Protein AF-A0A8J2SRC2-F1 (afdb_monomer_lite)

Organism: NCBI:txid35677

Structure (mmCIF, N/CA/C/O backbone):
data_AF-A0A8J2SRC2-F1
#
_entry.id   AF-A0A8J2SRC2-F1
#
loop_
_atom_site.group_PDB
_atom_site.id
_atom_site.type_symbol
_atom_site.label_atom_id
_atom_site.label_alt_id
_atom_site.label_comp_id
_atom_site.label_asym_id
_atom_site.label_entity_id
_atom_site.label_seq_id
_atom_site.pdbx_PDB_ins_code
_atom_site.Cartn_x
_atom_site.Cartn_y
_atom_site.Cartn_z
_atom_site.occupancy
_atom_site.B_iso_or_equiv
_atom_site.auth_seq_id
_atom_site.auth_comp_id
_atom_site.auth_asym_id
_atom_site.auth_atom_id
_atom_site.pdbx_PDB_model_num
ATOM 1 N N . MET A 1 1 ? 8.238 21.143 12.484 1.00 61.41 1 MET A N 1
ATOM 2 C CA . MET A 1 1 ? 7.892 20.923 13.910 1.00 61.41 1 MET A CA 1
ATOM 3 C C . MET A 1 1 ? 6.553 20.195 14.080 1.00 61.41 1 MET A C 1
ATOM 5 O O . MET A 1 1 ? 6.546 19.134 14.688 1.00 61.41 1 MET A O 1
ATOM 9 N N . LEU A 1 2 ? 5.445 20.687 13.508 1.00 68.00 2 LEU A N 1
ATOM 10 C CA . LEU A 1 2 ? 4.106 20.088 13.684 1.00 68.00 2 LEU A CA 1
ATOM 11 C C . LEU A 1 2 ? 3.966 18.651 13.143 1.00 68.00 2 LEU A C 1
ATOM 13 O O . LEU A 1 2 ? 3.422 17.799 13.834 1.00 68.00 2 LEU A O 1
ATOM 17 N N . ALA A 1 3 ? 4.541 18.327 11.978 1.00 64.62 3 ALA A N 1
ATOM 18 C CA . ALA A 1 3 ? 4.541 16.950 11.452 1.00 64.62 3 ALA A CA 1
ATOM 19 C C . ALA A 1 3 ? 5.286 15.949 12.366 1.00 64.62 3 ALA A C 1
ATOM 21 O O . ALA A 1 3 ? 4.878 14.801 12.524 1.00 64.62 3 ALA A O 1
ATOM 22 N N . PHE A 1 4 ? 6.354 16.398 13.035 1.00 66.62 4 PHE A N 1
ATOM 23 C CA . PHE A 1 4 ? 7.069 15.590 14.027 1.00 66.62 4 PHE A CA 1
ATOM 24 C C . PHE A 1 4 ? 6.214 15.353 15.281 1.00 66.62 4 PHE A C 1
ATOM 26 O O . PHE A 1 4 ? 6.183 14.243 15.808 1.00 66.62 4 PHE A O 1
ATOM 33 N N . GLN A 1 5 ? 5.477 16.372 15.732 1.00 69.88 5 GLN A N 1
ATOM 34 C CA . GLN A 1 5 ? 4.529 16.248 16.842 1.00 69.88 5 GLN A CA 1
ATOM 35 C C . GLN A 1 5 ? 3.348 15.330 16.491 1.00 69.88 5 GLN A C 1
ATOM 37 O O . GLN A 1 5 ? 2.938 14.540 17.339 1.00 69.88 5 GLN A O 1
ATOM 42 N N . ALA A 1 6 ? 2.867 15.363 15.243 1.00 64.88 6 ALA A N 1
ATOM 43 C CA . ALA A 1 6 ? 1.833 14.461 14.735 1.00 64.88 6 ALA A CA 1
ATOM 44 C C . ALA A 1 6 ? 2.285 12.991 14.802 1.00 64.88 6 ALA A C 1
ATOM 46 O O . ALA A 1 6 ? 1.617 12.153 15.408 1.00 64.88 6 ALA A O 1
ATOM 47 N N . ASN A 1 7 ? 3.483 12.698 14.285 1.00 69.44 7 ASN A N 1
ATOM 48 C CA . ASN A 1 7 ? 4.070 11.356 14.332 1.00 69.44 7 ASN A CA 1
ATOM 49 C C . ASN A 1 7 ? 4.351 10.887 15.768 1.00 69.44 7 ASN A C 1
ATOM 51 O O . ASN A 1 7 ? 4.154 9.717 16.095 1.00 69.44 7 ASN A O 1
ATOM 55 N N . ASN A 1 8 ? 4.780 11.794 16.650 1.00 72.12 8 ASN A N 1
ATOM 56 C CA . ASN A 1 8 ? 4.973 11.494 18.068 1.00 72.12 8 ASN A CA 1
ATOM 57 C C . ASN A 1 8 ? 3.640 11.141 18.747 1.00 72.12 8 ASN A C 1
ATOM 59 O O . ASN A 1 8 ? 3.560 10.141 19.455 1.00 72.12 8 ASN A O 1
ATOM 63 N N . ALA A 1 9 ? 2.572 11.894 18.474 1.00 66.62 9 ALA A N 1
ATOM 64 C CA . ALA A 1 9 ? 1.252 11.606 19.020 1.00 66.62 9 ALA A CA 1
ATOM 65 C C . ALA A 1 9 ? 0.699 10.250 18.540 1.00 66.62 9 ALA A C 1
ATOM 67 O O . ALA A 1 9 ? 0.174 9.487 19.352 1.00 66.62 9 ALA A O 1
ATOM 68 N N . LEU A 1 10 ? 0.900 9.901 17.264 1.00 69.19 10 LEU A N 1
ATOM 69 C CA . LEU A 1 10 ? 0.522 8.593 16.719 1.00 69.19 10 LEU A CA 1
ATOM 70 C C . LEU A 1 10 ? 1.323 7.449 17.364 1.00 69.19 10 LEU A C 1
ATOM 72 O O . LEU A 1 10 ? 0.765 6.418 17.738 1.00 69.19 10 LEU A O 1
ATOM 76 N N . ARG A 1 11 ? 2.628 7.647 17.573 1.00 63.09 11 ARG A N 1
ATOM 77 C CA . ARG A 1 11 ? 3.488 6.681 18.270 1.00 63.09 11 ARG A CA 1
ATOM 78 C C . ARG A 1 11 ? 3.095 6.517 19.741 1.00 63.09 11 ARG A C 1
ATOM 80 O O . ARG A 1 11 ? 3.121 5.407 20.263 1.00 63.09 11 ARG A O 1
ATOM 87 N N . LEU A 1 12 ? 2.704 7.601 20.412 1.00 65.69 12 LEU A N 1
ATOM 88 C CA . LEU A 1 12 ? 2.208 7.558 21.790 1.00 65.69 12 LEU A CA 1
ATOM 89 C C . LEU A 1 12 ? 0.898 6.773 21.906 1.00 65.69 12 LEU A C 1
ATOM 91 O O . LEU A 1 12 ? 0.729 6.057 22.889 1.00 65.69 12 LEU A O 1
ATOM 95 N N . LYS A 1 13 ? 0.023 6.858 20.897 1.00 65.94 13 LYS A N 1
ATOM 96 C CA . LYS A 1 13 ? -1.196 6.047 20.800 1.00 65.94 13 LYS A CA 1
ATOM 97 C C . LYS A 1 13 ? -0.886 4.545 20.700 1.00 65.94 13 LYS A C 1
ATOM 99 O O . LYS A 1 13 ? -1.516 3.748 21.382 1.00 65.94 13 LYS A O 1
ATOM 104 N N . GLN A 1 14 ? 0.102 4.160 19.889 1.00 63.97 14 GLN A N 1
ATOM 105 C CA . GLN A 1 14 ? 0.463 2.749 19.669 1.00 63.97 14 GLN A CA 1
ATOM 106 C C . GLN A 1 14 ? 1.140 2.077 20.873 1.00 63.97 14 GLN A C 1
ATOM 108 O O . GLN A 1 14 ? 1.114 0.856 20.981 1.00 63.97 14 GLN A O 1
ATOM 113 N N . LEU A 1 15 ? 1.769 2.849 21.765 1.00 56.66 15 LEU A N 1
ATOM 114 C CA . LEU A 1 15 ? 2.617 2.299 22.826 1.00 56.66 15 LEU A CA 1
ATOM 115 C C . LEU A 1 15 ? 1.894 2.022 24.160 1.00 56.66 15 LEU A C 1
ATOM 117 O O . LEU A 1 15 ? 2.493 1.332 24.982 1.00 56.66 15 LEU A O 1
ATOM 121 N N . ASN A 1 16 ? 0.679 2.549 24.421 1.00 57.38 16 ASN A N 1
ATOM 122 C CA . ASN A 1 16 ? -0.149 2.168 25.592 1.00 57.38 16 ASN A CA 1
ATOM 123 C C . ASN A 1 16 ? -1.510 2.924 25.697 1.00 57.38 16 ASN A C 1
ATOM 125 O O . ASN A 1 16 ? -1.493 4.160 25.641 1.00 57.38 16 ASN A O 1
ATOM 129 N N . PRO A 1 17 ? -2.649 2.263 26.020 1.00 58.75 17 PRO A N 1
ATOM 130 C CA . PRO A 1 17 ? -3.927 2.917 26.367 1.00 58.75 17 PRO A CA 1
ATOM 131 C C . PRO A 1 17 ? -3.871 3.988 27.486 1.00 58.75 17 PRO A C 1
ATOM 133 O O . PRO A 1 17 ? -4.495 5.039 27.327 1.00 58.75 17 PRO A O 1
ATOM 136 N N . PRO A 1 18 ? -3.094 3.848 28.585 1.00 60.25 18 PRO A N 1
ATOM 137 C CA . PRO A 1 18 ? -3.047 4.870 29.643 1.00 60.25 18 PRO A CA 1
ATOM 138 C C . PRO A 1 18 ? -2.386 6.201 29.232 1.00 60.25 18 PRO A C 1
ATOM 140 O O . PRO A 1 18 ? -2.373 7.149 30.014 1.00 60.25 18 PRO A O 1
ATOM 143 N N . ARG A 1 19 ? -1.837 6.325 28.012 1.00 63.69 19 ARG A N 1
ATOM 144 C CA . ARG A 1 19 ? -1.227 7.574 27.504 1.00 63.69 19 ARG A CA 1
ATOM 145 C C . ARG A 1 19 ? -2.101 8.340 26.503 1.00 63.69 19 ARG A C 1
ATOM 147 O O . ARG A 1 19 ? -1.651 9.370 25.989 1.00 63.69 19 ARG A O 1
ATOM 154 N N . LEU A 1 20 ? -3.348 7.912 26.284 1.00 69.44 20 LEU A N 1
ATOM 155 C CA . LEU A 1 20 ? -4.294 8.550 25.356 1.00 69.44 20 LEU A CA 1
ATOM 156 C C . LEU A 1 20 ? -4.486 10.051 25.631 1.00 69.44 20 LEU A C 1
ATOM 158 O O . LEU A 1 20 ? -4.493 10.848 24.697 1.00 69.44 20 LEU A O 1
ATOM 162 N N . GLY A 1 21 ? -4.518 10.476 26.899 1.00 76.44 21 GLY A N 1
ATOM 163 C CA . GLY A 1 21 ? -4.664 11.895 27.253 1.00 76.44 21 GLY A CA 1
ATOM 164 C C . GLY A 1 21 ? -3.499 12.786 26.793 1.00 76.44 21 GLY A C 1
ATOM 165 O O . GLY A 1 21 ? -3.705 13.940 26.416 1.00 76.44 21 GLY A O 1
ATOM 166 N N . ARG A 1 22 ? -2.262 12.265 26.772 1.00 76.12 22 ARG A N 1
ATOM 167 C CA . ARG A 1 22 ? -1.091 13.007 26.269 1.00 76.12 22 ARG A CA 1
ATOM 168 C C . ARG A 1 22 ? -1.086 13.064 24.741 1.00 76.12 22 ARG A C 1
ATOM 170 O O . ARG A 1 22 ? -0.764 14.112 24.186 1.00 76.12 22 ARG A O 1
ATOM 177 N N . ALA A 1 23 ? -1.463 11.967 24.081 1.00 79.38 23 ALA A N 1
ATOM 178 C CA . ALA A 1 23 ? -1.624 11.928 22.629 1.00 79.38 23 ALA A CA 1
ATOM 179 C C . ALA A 1 23 ? -2.714 12.908 22.167 1.00 79.38 23 ALA A C 1
ATOM 181 O O . ALA A 1 23 ? -2.480 13.675 21.240 1.00 79.38 23 ALA A O 1
ATOM 182 N N . LEU A 1 24 ? -3.840 12.971 22.884 1.00 82.94 24 LEU A N 1
ATOM 183 C CA . LEU A 1 24 ? -4.945 13.881 22.594 1.00 82.94 24 LEU A CA 1
ATOM 184 C C . LEU A 1 24 ? -4.529 15.355 22.660 1.00 82.94 24 LEU A C 1
ATOM 186 O O . LEU A 1 24 ? -4.831 16.121 21.747 1.00 82.94 24 LEU A O 1
ATOM 190 N N . ARG A 1 25 ? -3.809 15.760 23.717 1.00 83.69 25 ARG A N 1
ATOM 191 C CA . ARG A 1 25 ? -3.311 17.143 23.847 1.00 83.69 25 ARG A CA 1
ATOM 192 C C . ARG A 1 25 ? -2.386 17.524 22.693 1.00 83.69 25 ARG A C 1
ATOM 194 O O . ARG A 1 25 ? -2.507 18.617 22.149 1.00 83.69 25 ARG A O 1
ATOM 201 N N . LEU A 1 26 ? -1.499 16.611 22.297 1.00 84.31 26 LEU A N 1
ATOM 202 C CA . LEU A 1 26 ? -0.612 16.825 21.155 1.00 84.31 26 LEU A CA 1
ATOM 203 C C . LEU A 1 26 ? -1.393 16.889 19.836 1.00 84.31 26 LEU A C 1
ATOM 205 O O . LEU A 1 26 ? -1.162 17.803 19.055 1.00 84.31 26 LEU A O 1
ATOM 209 N N . GLN A 1 27 ? -2.345 15.982 19.602 1.00 84.69 27 GLN A N 1
ATOM 210 C CA . GLN A 1 27 ? -3.177 15.978 18.393 1.00 84.69 27 GLN A CA 1
ATOM 211 C C . GLN A 1 27 ? -4.039 17.237 18.264 1.00 84.69 27 GLN A C 1
ATOM 213 O O . GLN A 1 27 ? -4.147 17.768 17.162 1.00 84.69 27 GLN A O 1
ATOM 218 N N . ARG A 1 28 ? -4.594 17.763 19.366 1.00 89.06 28 ARG A N 1
ATOM 219 C CA . ARG A 1 28 ? -5.307 19.053 19.362 1.00 89.06 28 ARG A CA 1
ATOM 220 C C . ARG A 1 28 ? -4.393 20.202 18.947 1.00 89.06 28 ARG A C 1
ATOM 222 O O . ARG A 1 28 ? -4.735 20.934 18.026 1.00 89.06 28 ARG A O 1
ATOM 229 N N . GLY A 1 29 ? -3.205 20.300 19.548 1.00 85.62 29 GLY A N 1
ATOM 230 C CA . GLY A 1 29 ? -2.226 21.329 19.182 1.00 85.62 29 GLY A CA 1
ATOM 231 C C . GLY A 1 29 ? -1.744 21.212 17.732 1.00 85.62 29 GLY A C 1
ATOM 232 O O . GLY A 1 29 ? -1.587 22.220 17.048 1.00 85.62 29 GLY A O 1
ATOM 233 N N . VAL A 1 30 ? -1.566 19.986 17.232 1.00 85.38 30 VAL A N 1
ATOM 234 C CA . VAL A 1 30 ? -1.215 19.724 15.829 1.00 85.38 30 VAL A CA 1
ATOM 235 C C . VAL A 1 30 ? -2.343 20.144 14.888 1.00 85.38 30 VAL A C 1
ATOM 237 O O . VAL A 1 30 ? -2.078 20.832 13.906 1.00 85.38 30 VAL A O 1
ATOM 240 N N . TYR A 1 31 ? -3.589 19.772 15.189 1.00 86.88 31 TYR A N 1
ATOM 241 C CA . TYR A 1 31 ? -4.749 20.139 14.378 1.00 86.88 31 TYR A CA 1
ATOM 242 C C . TYR A 1 31 ? -4.951 21.658 14.336 1.00 86.88 31 TYR A C 1
ATOM 244 O O . TYR A 1 31 ? -5.070 22.225 13.255 1.00 86.88 31 TYR A O 1
ATOM 252 N N . GLU A 1 32 ? -4.912 22.338 15.483 1.00 88.12 32 GLU A N 1
ATOM 253 C CA . GLU A 1 32 ? -5.032 23.800 15.555 1.00 88.12 32 GLU A CA 1
ATOM 254 C C . GLU A 1 32 ? -3.865 24.513 14.859 1.00 88.12 32 GLU A C 1
ATOM 256 O O . GLU A 1 32 ? -4.064 25.524 14.184 1.00 88.12 32 GLU A O 1
ATOM 261 N N . GLY A 1 33 ? -2.647 23.976 14.984 1.00 83.62 33 GLY A N 1
ATOM 262 C CA . GLY A 1 33 ? -1.471 24.477 14.280 1.00 83.62 33 GLY A CA 1
ATOM 263 C C . GLY A 1 33 ? -1.612 24.359 12.762 1.00 83.62 33 GLY A C 1
ATOM 264 O O . GLY A 1 33 ? -1.367 25.327 12.045 1.00 83.62 33 GLY A O 1
ATOM 265 N N . PHE A 1 34 ? -2.058 23.205 12.260 1.00 81.12 34 PHE A N 1
ATOM 266 C CA . PHE A 1 34 ? -2.295 23.008 10.829 1.00 81.12 34 PHE A CA 1
ATOM 267 C C . PHE A 1 34 ? -3.467 23.826 10.301 1.00 81.12 34 PHE A C 1
ATOM 269 O O . PHE A 1 34 ? -3.368 24.387 9.212 1.00 81.12 34 PHE A O 1
ATOM 276 N N . LEU A 1 35 ? -4.525 23.983 11.093 1.00 85.69 35 LEU A N 1
ATOM 277 C CA . LEU A 1 35 ? -5.656 24.831 10.750 1.00 85.69 35 LEU A CA 1
ATOM 278 C C . LEU A 1 35 ? -5.231 26.293 10.542 1.00 85.69 35 LEU A C 1
ATOM 280 O O . LEU A 1 35 ? -5.683 26.925 9.591 1.00 85.69 35 LEU A O 1
ATOM 284 N N . LYS A 1 36 ? -4.337 26.819 11.392 1.00 86.50 36 LYS A N 1
ATOM 285 C CA . LYS A 1 36 ? -3.807 28.189 11.274 1.00 86.50 36 LYS A CA 1
ATOM 286 C C . LYS A 1 36 ? -2.834 28.365 10.108 1.00 86.50 36 LYS A C 1
ATOM 288 O O . LYS A 1 36 ? -2.810 29.432 9.508 1.00 86.50 36 LYS A O 1
ATOM 293 N N . LEU A 1 37 ? -2.013 27.355 9.819 1.00 80.50 37 LEU A N 1
ATOM 294 C CA . LEU A 1 37 ? -0.960 27.455 8.802 1.00 80.50 37 LEU A CA 1
ATOM 295 C C . LEU A 1 37 ? -1.450 27.166 7.385 1.00 80.50 37 LEU A C 1
ATOM 297 O O . LEU A 1 37 ? -1.028 27.839 6.451 1.00 80.50 37 LEU A O 1
ATOM 301 N N . TYR A 1 38 ? -2.289 26.145 7.223 1.00 75.19 38 TYR A N 1
ATOM 302 C CA . TYR A 1 38 ? -2.683 25.633 5.912 1.00 75.19 38 TYR A CA 1
ATOM 303 C C . TYR A 1 38 ? -4.171 25.818 5.601 1.00 75.19 38 TYR A C 1
ATOM 305 O O . TYR A 1 38 ? -4.591 25.591 4.469 1.00 75.19 38 TYR A O 1
ATOM 313 N N . GLY A 1 39 ? -4.979 26.214 6.587 1.00 78.00 39 GLY A N 1
ATOM 314 C CA . GLY A 1 39 ? -6.426 26.329 6.437 1.00 78.00 39 GLY A CA 1
ATOM 315 C C . GLY A 1 39 ? -7.163 24.988 6.526 1.00 78.00 39 GLY A C 1
ATOM 316 O O . GLY A 1 39 ? -6.577 23.928 6.773 1.00 78.00 39 GLY A O 1
ATOM 317 N N . GLN A 1 40 ? -8.488 25.052 6.355 1.00 80.81 40 GLN A N 1
ATOM 318 C CA . GLN A 1 40 ? -9.402 23.909 6.515 1.00 80.81 40 GLN A CA 1
ATOM 319 C C . GLN A 1 40 ? -9.324 22.898 5.365 1.00 80.81 40 GLN A C 1
ATOM 321 O O . GLN A 1 40 ? -9.660 21.734 5.558 1.00 80.81 40 GLN A O 1
ATOM 326 N N . GLU A 1 41 ? -8.864 23.323 4.191 1.00 78.00 41 GLU A N 1
ATOM 327 C CA . GLU A 1 41 ? -8.868 22.511 2.971 1.00 78.00 41 GLU A CA 1
ATOM 328 C C . GLU A 1 41 ? -7.615 21.640 2.817 1.00 78.00 41 GLU A C 1
ATOM 330 O O . GLU A 1 41 ? -7.571 20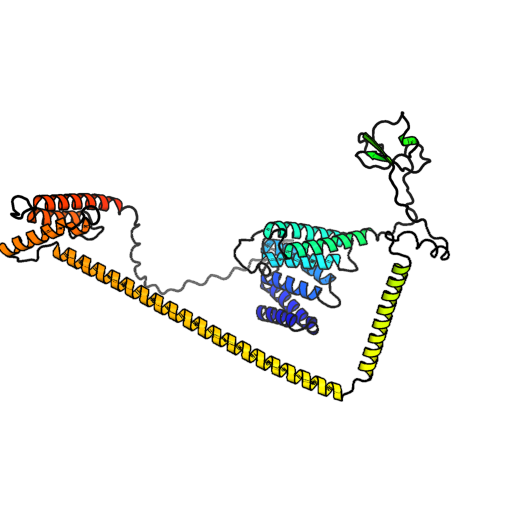.740 1.986 1.00 78.00 41 GLU A O 1
ATOM 335 N N . HIS A 1 42 ? -6.574 21.863 3.618 1.00 77.38 42 HIS A N 1
ATOM 336 C CA . HIS A 1 42 ? -5.304 21.183 3.400 1.00 77.38 42 HIS A CA 1
ATOM 337 C C . HIS A 1 42 ? -5.342 19.696 3.820 1.00 77.38 42 HIS A C 1
ATOM 339 O O . HIS A 1 42 ? -5.787 19.384 4.931 1.00 77.38 42 HIS A O 1
ATOM 345 N N . PRO A 1 43 ? -4.797 18.757 3.012 1.00 77.69 43 PRO A N 1
ATOM 346 C CA . PRO A 1 43 ? -4.826 17.319 3.307 1.00 77.69 43 PRO A CA 1
ATOM 347 C C . PRO A 1 43 ? -4.254 16.927 4.676 1.00 77.69 43 PRO A C 1
ATOM 349 O O . PRO A 1 43 ? -4.792 16.042 5.337 1.00 77.69 43 PRO A O 1
ATOM 352 N N . GLU A 1 44 ? -3.187 17.593 5.129 1.00 77.31 44 GLU A N 1
ATOM 353 C CA . GLU A 1 44 ? -2.604 17.340 6.459 1.00 77.31 44 GLU A CA 1
ATOM 354 C C . GLU A 1 44 ? -3.515 17.812 7.601 1.00 77.31 44 GLU A C 1
ATOM 356 O O . GLU A 1 44 ? -3.584 17.152 8.637 1.00 77.31 44 GLU A O 1
ATOM 361 N N . THR A 1 45 ? -4.267 18.903 7.409 1.00 81.69 45 THR A N 1
ATOM 362 C CA . THR A 1 45 ? -5.267 19.373 8.382 1.00 81.69 45 THR A CA 1
ATOM 363 C C . THR A 1 45 ? -6.398 18.355 8.509 1.00 81.69 45 THR A C 1
ATOM 365 O O . THR A 1 45 ? -6.814 18.018 9.617 1.00 81.69 45 THR A O 1
ATOM 368 N N . LEU A 1 46 ? -6.852 17.804 7.380 1.00 84.56 46 LEU A N 1
ATOM 369 C CA . LEU A 1 46 ? -7.905 16.786 7.336 1.00 84.56 46 LEU A CA 1
ATOM 370 C C . LEU A 1 46 ? -7.441 15.454 7.942 1.00 84.56 46 LEU A C 1
ATOM 372 O O . LEU A 1 46 ? -8.189 14.823 8.690 1.00 84.56 46 LEU A O 1
ATOM 376 N N . ARG A 1 47 ? -6.187 15.051 7.696 1.00 83.25 47 ARG A N 1
ATOM 377 C CA . ARG A 1 47 ? -5.590 13.869 8.335 1.00 83.25 47 ARG A CA 1
ATOM 378 C C . ARG A 1 47 ? -5.474 14.052 9.849 1.00 83.25 47 ARG A C 1
ATOM 380 O O . ARG A 1 47 ? -5.898 13.176 10.595 1.00 83.25 47 ARG A O 1
ATOM 387 N N . ALA A 1 48 ? -4.992 15.210 10.304 1.00 85.19 48 ALA A N 1
ATOM 388 C CA . ALA A 1 48 ? -4.919 15.527 11.728 1.00 85.19 48 ALA A CA 1
ATOM 389 C C . ALA A 1 48 ? -6.307 15.559 12.395 1.00 85.19 48 ALA A C 1
ATOM 391 O O . ALA A 1 48 ? -6.448 15.098 13.528 1.00 85.19 48 ALA A O 1
ATOM 392 N N . ALA A 1 49 ? -7.340 16.039 11.691 1.00 88.38 49 ALA A N 1
ATOM 393 C CA . ALA A 1 49 ? -8.725 15.997 12.162 1.00 88.38 49 ALA A CA 1
ATOM 394 C C . ALA A 1 49 ? -9.236 14.558 12.333 1.00 88.38 49 ALA A C 1
ATOM 396 O O . ALA A 1 49 ? -9.840 14.237 13.356 1.00 88.38 49 ALA A O 1
ATOM 397 N N . ASN A 1 50 ? -8.969 13.684 11.357 1.00 87.38 50 ASN A N 1
ATOM 398 C CA . ASN A 1 50 ? -9.310 12.265 11.439 1.00 87.38 50 ASN A CA 1
ATOM 399 C C . ASN A 1 50 ? -8.601 11.583 12.618 1.00 87.38 50 ASN A C 1
ATOM 401 O O . ASN A 1 50 ? -9.243 10.900 13.413 1.00 87.38 50 ASN A O 1
ATOM 405 N N . ASP A 1 51 ? -7.298 11.806 12.771 1.00 86.81 51 ASP A N 1
ATOM 406 C CA . ASP A 1 51 ? -6.510 11.200 13.847 1.00 86.81 51 ASP A CA 1
ATOM 407 C C . ASP A 1 51 ? -6.990 11.651 15.233 1.00 86.81 51 ASP A C 1
ATOM 409 O O . ASP A 1 51 ? -7.081 10.836 16.154 1.00 86.81 51 ASP A O 1
ATOM 413 N N . LEU A 1 52 ? -7.355 12.930 15.370 1.00 88.94 52 LEU A N 1
ATOM 414 C CA . LEU A 1 52 ? -7.970 13.474 16.578 1.00 88.94 52 LEU A CA 1
ATOM 415 C C . LEU A 1 52 ? -9.343 12.836 16.852 1.00 88.94 52 LEU A C 1
ATOM 417 O O . LEU A 1 52 ? -9.610 12.428 17.981 1.00 88.94 52 LEU A O 1
ATOM 421 N N . ALA A 1 53 ? -10.200 12.709 15.834 1.00 89.12 53 ALA A N 1
ATOM 422 C CA . ALA A 1 53 ? -11.535 12.123 15.967 1.00 89.12 53 ALA A CA 1
ATOM 423 C C . ALA A 1 53 ? -11.501 10.642 16.382 1.00 89.12 53 ALA A C 1
ATOM 425 O O . ALA A 1 53 ? -12.292 10.213 17.226 1.00 89.12 53 ALA A O 1
ATOM 426 N N . VAL A 1 54 ? -10.564 9.865 15.829 1.00 86.50 54 VAL A N 1
ATOM 427 C CA . VAL A 1 54 ? -10.369 8.461 16.211 1.00 86.50 54 VAL A CA 1
ATOM 428 C C . VAL A 1 54 ? -9.938 8.370 17.676 1.00 86.50 54 VAL A C 1
ATOM 430 O O . VAL A 1 54 ? -10.538 7.617 18.436 1.00 86.50 54 VAL A O 1
ATOM 433 N N . THR A 1 55 ? -8.943 9.157 18.102 1.00 85.88 55 THR A N 1
ATOM 434 C CA . THR A 1 55 ? -8.496 9.152 19.506 1.00 85.88 55 THR A CA 1
ATOM 435 C C . THR A 1 55 ? -9.623 9.547 20.456 1.00 85.88 55 THR A C 1
ATOM 437 O O . THR A 1 55 ? -9.794 8.892 21.474 1.00 85.88 55 THR A O 1
ATOM 440 N N . LEU A 1 56 ? -10.423 10.566 20.119 1.00 87.62 56 LEU A N 1
ATOM 441 C CA . LEU A 1 56 ? -11.576 10.998 20.922 1.00 87.62 56 LEU A CA 1
ATOM 442 C C . LEU A 1 56 ? -12.654 9.910 21.074 1.00 87.62 56 LEU A C 1
ATOM 444 O O . LEU A 1 56 ? -13.322 9.857 22.108 1.00 87.62 56 LEU A O 1
ATOM 448 N N . SER A 1 57 ? -12.810 9.051 20.064 1.00 85.62 57 SER A N 1
ATOM 449 C CA . SER A 1 57 ? -13.768 7.935 20.073 1.00 85.62 57 SER A CA 1
ATOM 450 C C . SER A 1 57 ? -13.281 6.733 20.890 1.00 85.62 57 SER A C 1
ATOM 452 O O . SER A 1 57 ? -14.098 5.954 21.367 1.00 85.62 57 SER A O 1
ATOM 454 N N . GLU A 1 58 ? -11.964 6.586 21.059 1.00 83.38 58 GLU A N 1
ATOM 455 C CA . GLU A 1 58 ? -11.320 5.510 21.830 1.00 83.38 58 GLU A CA 1
ATOM 456 C C . GLU A 1 58 ? -11.066 5.881 23.306 1.00 83.38 58 GLU A C 1
ATOM 458 O O . GLU A 1 58 ? -10.579 5.051 24.075 1.00 83.38 58 GLU A O 1
ATOM 463 N N . LEU A 1 59 ? -11.361 7.120 23.721 1.00 82.38 59 LEU A N 1
ATOM 464 C CA . LEU A 1 59 ? -11.271 7.520 25.128 1.00 82.38 59 LEU A CA 1
ATOM 465 C C . LEU A 1 59 ? -12.282 6.748 25.985 1.00 82.38 59 LEU A C 1
ATOM 467 O O . LEU A 1 59 ? -13.372 6.416 25.530 1.00 82.38 59 LEU A O 1
ATOM 471 N N . GLN A 1 60 ? -11.940 6.535 27.257 1.00 78.00 60 GLN A N 1
ATOM 472 C CA . GLN A 1 60 ? -12.846 5.986 28.263 1.00 78.00 60 GLN A CA 1
ATOM 473 C C . GLN A 1 60 ? -13.021 7.027 29.391 1.00 78.00 60 GLN A C 1
ATOM 475 O O . GLN A 1 60 ? -12.091 7.191 30.185 1.00 78.00 60 GLN A O 1
ATOM 480 N N . PRO A 1 61 ? -14.160 7.751 29.477 1.00 80.38 61 PRO A N 1
ATOM 481 C CA . PRO A 1 61 ? -15.342 7.675 28.607 1.00 80.38 61 PRO A CA 1
ATOM 482 C C . PRO A 1 61 ? -15.151 8.360 27.230 1.00 80.38 61 PRO A C 1
ATOM 484 O O . PRO A 1 61 ? -14.402 9.337 27.134 1.00 80.38 61 PRO A O 1
ATOM 487 N N . PRO A 1 62 ? -15.839 7.888 26.170 1.00 83.12 62 PRO A N 1
ATOM 488 C CA . PRO A 1 62 ? -15.708 8.437 24.819 1.00 83.12 62 PRO A CA 1
ATOM 489 C C . PRO A 1 62 ? -16.402 9.796 24.679 1.00 83.12 62 PRO A C 1
ATOM 491 O O . PRO A 1 62 ? -17.536 9.994 25.120 1.00 83.12 62 PRO A O 1
ATOM 494 N N . SER A 1 63 ? -15.739 10.740 24.008 1.00 86.62 63 SER A N 1
ATOM 495 C CA . SER A 1 63 ? -16.244 12.107 23.807 1.00 86.62 63 SER A CA 1
ATOM 496 C C . SER A 1 63 ? -17.002 12.234 22.478 1.00 86.62 63 SER A C 1
ATOM 498 O O . SER A 1 63 ? -16.577 12.931 21.554 1.00 86.62 63 SER A O 1
ATOM 500 N N . TYR A 1 64 ? -18.150 11.556 22.349 1.00 87.69 64 TYR A N 1
ATOM 501 C CA . TYR A 1 64 ? -18.924 11.563 21.096 1.00 87.69 64 TYR A CA 1
ATOM 502 C C . TYR A 1 64 ? -19.403 12.963 20.685 1.00 87.69 64 TYR A C 1
ATOM 504 O O . TYR A 1 64 ? -19.455 13.272 19.495 1.00 87.69 64 TYR A O 1
ATOM 512 N N . LYS A 1 65 ? -19.687 13.851 21.647 1.00 88.75 65 LYS A N 1
ATOM 513 C CA . LYS A 1 65 ? -20.091 15.243 21.374 1.00 88.75 65 LYS A CA 1
ATOM 514 C C . LYS A 1 65 ? -19.027 16.012 20.585 1.00 88.75 65 LYS A C 1
ATOM 516 O O . LYS A 1 65 ? -19.352 16.683 19.605 1.00 88.75 65 LYS A O 1
ATOM 521 N N . GLU A 1 66 ? -17.763 15.889 20.981 1.00 89.06 66 GLU A N 1
ATOM 522 C CA . GLU A 1 66 ? -16.653 16.569 20.308 1.00 89.06 66 GLU A CA 1
ATOM 523 C C . GLU A 1 66 ? -16.347 15.945 18.946 1.00 89.06 66 GLU A C 1
ATOM 525 O O . GLU A 1 66 ? -16.103 16.675 17.986 1.00 89.06 66 GLU A O 1
ATOM 530 N N . VAL A 1 67 ? -16.431 14.614 18.834 1.00 91.38 67 VAL A N 1
ATOM 531 C CA . VAL A 1 67 ? -16.268 13.902 17.557 1.00 91.38 67 VAL A CA 1
ATOM 532 C C . VAL A 1 67 ? -17.315 14.363 16.545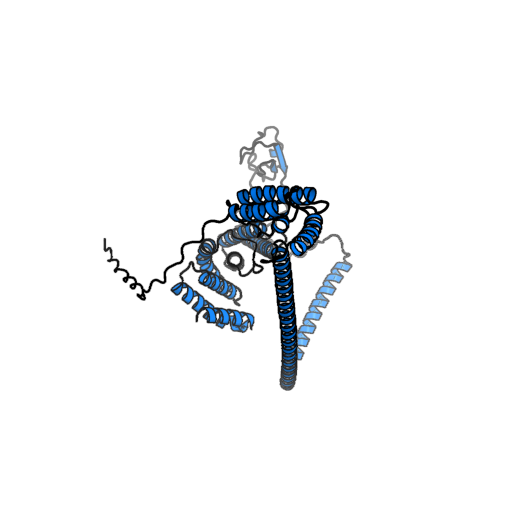 1.00 91.38 67 VAL A C 1
ATOM 534 O O . VAL A 1 67 ? -16.959 14.746 15.430 1.00 91.38 67 VAL A O 1
ATOM 537 N N . LYS A 1 68 ? -18.596 14.405 16.942 1.00 91.12 68 LYS A N 1
ATOM 538 C CA . LYS A 1 68 ? -19.693 14.895 16.094 1.00 91.12 68 LYS A CA 1
ATOM 539 C C . LYS A 1 68 ? -19.447 16.333 15.640 1.00 91.12 68 LYS A C 1
ATOM 541 O O . LYS A 1 68 ? -19.579 16.626 14.455 1.00 91.12 68 LYS A O 1
ATOM 546 N N . ALA A 1 69 ? -19.053 17.222 16.553 1.00 91.06 69 ALA A N 1
ATOM 547 C CA . ALA A 1 69 ? -18.788 18.623 16.230 1.00 91.06 69 ALA A CA 1
ATOM 548 C C . ALA A 1 69 ? -17.599 18.802 15.268 1.00 91.06 69 ALA A C 1
ATOM 550 O O . ALA A 1 69 ? -17.673 19.626 14.355 1.00 91.06 69 ALA A O 1
ATOM 551 N N . LEU A 1 70 ? -16.519 18.036 15.451 1.00 91.44 70 LEU A N 1
ATOM 552 C CA . LEU A 1 70 ? -15.330 18.089 14.599 1.00 91.44 70 LEU A CA 1
ATOM 553 C C . LEU A 1 70 ? -15.609 17.525 13.200 1.00 91.44 70 LEU A C 1
ATOM 555 O O . LEU A 1 70 ? -15.275 18.155 12.194 1.00 91.44 70 LEU A O 1
ATOM 559 N N . LEU A 1 71 ? -16.243 16.353 13.125 1.00 90.25 71 LEU A N 1
ATOM 560 C CA . LEU A 1 71 ? -16.482 15.664 11.859 1.00 90.25 71 LEU A CA 1
ATOM 561 C C . LEU A 1 71 ? -17.606 16.312 11.046 1.00 90.25 71 LEU A C 1
ATOM 563 O O . LEU A 1 71 ? -17.455 16.402 9.833 1.00 90.25 71 LEU A O 1
ATOM 567 N N . ARG A 1 72 ? -18.645 16.894 11.672 1.00 91.00 72 ARG A N 1
ATOM 568 C CA . ARG A 1 72 ? -19.653 17.707 10.954 1.00 91.00 72 ARG A CA 1
ATOM 569 C C . ARG A 1 72 ? -19.033 18.867 10.174 1.00 91.00 72 ARG A C 1
ATOM 571 O O . ARG A 1 72 ? -19.518 19.199 9.099 1.00 91.00 72 ARG A O 1
ATOM 578 N N . ARG A 1 73 ? -17.958 19.471 10.695 1.00 89.44 73 ARG A N 1
ATOM 579 C CA . ARG A 1 73 ? -17.253 20.580 10.026 1.00 89.44 73 ARG A CA 1
ATOM 580 C C . ARG A 1 73 ? -16.263 20.095 8.969 1.00 89.44 73 ARG A C 1
ATOM 582 O O . ARG A 1 73 ? -16.144 20.706 7.916 1.00 89.44 73 ARG A O 1
ATOM 589 N N . THR A 1 74 ? -15.535 19.016 9.251 1.00 88.31 74 THR A N 1
ATOM 590 C CA . THR A 1 74 ? -14.381 18.597 8.435 1.00 88.31 74 THR A CA 1
ATOM 591 C C . THR A 1 74 ? -14.733 17.605 7.325 1.00 88.31 74 THR A C 1
ATOM 593 O O . THR A 1 74 ? -14.058 17.596 6.299 1.00 88.31 74 THR A O 1
ATOM 596 N N . LEU A 1 75 ? -15.803 16.813 7.466 1.00 86.81 75 LEU A N 1
ATOM 597 C CA . LEU A 1 75 ? -16.222 15.824 6.464 1.00 86.81 75 LEU A CA 1
ATOM 598 C C . LEU A 1 75 ? -16.612 16.413 5.099 1.00 86.81 75 LEU A C 1
ATOM 600 O O . LEU A 1 75 ? -16.154 15.867 4.092 1.00 86.81 75 LEU A O 1
ATOM 604 N N . PRO A 1 76 ? -17.421 17.491 5.008 1.00 84.81 76 PRO A N 1
ATOM 605 C CA . PRO A 1 76 ? -17.776 18.071 3.713 1.00 84.81 76 PRO A CA 1
ATOM 606 C C . PRO A 1 76 ? -16.543 18.604 2.978 1.00 84.81 76 PRO A C 1
ATOM 608 O O . PRO A 1 76 ? -16.361 18.330 1.795 1.00 84.81 76 PRO A O 1
ATOM 611 N N . VAL A 1 77 ? -15.650 19.279 3.711 1.00 81.69 77 VAL A N 1
ATOM 612 C CA . VAL A 1 77 ? -14.386 19.813 3.184 1.00 81.69 77 VAL A CA 1
ATOM 613 C C . VAL A 1 77 ? -13.478 18.678 2.712 1.00 81.69 77 VAL A C 1
ATOM 615 O O . VAL A 1 77 ? -12.956 18.724 1.600 1.00 81.69 77 VAL A O 1
ATOM 618 N N . ALA A 1 78 ? -13.356 17.607 3.504 1.00 78.69 78 ALA A N 1
ATOM 619 C CA . ALA A 1 78 ? -12.589 16.427 3.120 1.00 78.69 78 ALA A CA 1
ATOM 620 C C . ALA A 1 78 ? -13.131 15.783 1.838 1.00 78.69 78 ALA A C 1
ATOM 622 O O . ALA A 1 78 ? -12.350 15.419 0.963 1.00 78.69 78 ALA A O 1
ATOM 623 N N . GLY A 1 79 ? -14.457 15.694 1.697 1.00 74.12 79 GLY A N 1
ATOM 624 C CA . GLY A 1 79 ? -15.102 15.180 0.490 1.00 74.12 79 GLY A CA 1
ATOM 625 C C . GLY A 1 79 ? -14.854 16.035 -0.759 1.00 74.12 79 GLY A C 1
ATOM 626 O O . GLY A 1 79 ? -14.761 15.481 -1.853 1.00 74.12 79 GLY A O 1
ATOM 627 N N . CYS A 1 80 ? -14.720 17.357 -0.612 1.00 75.44 80 CYS A N 1
ATOM 628 C CA . CYS A 1 80 ? -14.418 18.266 -1.721 1.00 75.44 80 CYS A CA 1
ATOM 629 C C . CYS A 1 80 ? -12.938 18.227 -2.132 1.00 75.44 80 CYS A C 1
ATOM 631 O O . CYS A 1 80 ? -12.637 18.151 -3.319 1.00 75.44 80 CYS A O 1
ATOM 633 N N . VAL A 1 81 ? -12.014 18.245 -1.167 1.00 69.38 81 VAL A N 1
ATOM 634 C CA . VAL A 1 81 ? -10.567 18.377 -1.432 1.00 69.38 81 VAL A CA 1
ATOM 635 C C . VAL A 1 81 ? -9.920 17.036 -1.782 1.00 69.38 81 VAL A C 1
ATOM 637 O O . VAL A 1 81 ? -9.087 16.951 -2.685 1.00 69.38 81 VAL A O 1
ATOM 640 N N . LEU A 1 82 ? -10.280 15.966 -1.070 1.00 63.91 82 LEU A N 1
ATOM 641 C CA . LEU A 1 82 ? -9.669 14.645 -1.263 1.00 63.91 82 LEU A CA 1
ATOM 642 C C . LEU A 1 82 ? -10.339 13.841 -2.389 1.00 63.91 82 LEU A C 1
ATOM 644 O O . LEU A 1 82 ? -9.819 12.793 -2.773 1.00 63.91 82 LEU A O 1
ATOM 648 N N . GLY A 1 83 ? -11.425 14.377 -2.955 1.00 60.12 83 GLY A N 1
ATOM 649 C CA . GLY A 1 83 ? -12.177 13.814 -4.069 1.00 60.12 83 GLY A CA 1
ATOM 650 C C . GLY A 1 83 ? -13.175 12.737 -3.639 1.00 60.12 83 GLY A C 1
ATOM 651 O O . GLY A 1 83 ? -12.943 11.975 -2.701 1.00 60.12 83 GLY A O 1
ATOM 652 N N . LYS A 1 84 ? -14.298 12.656 -4.364 1.00 53.91 84 LYS A N 1
ATOM 653 C CA . LYS A 1 84 ? -15.324 11.621 -4.161 1.00 53.91 84 LYS A CA 1
ATOM 654 C C . LYS A 1 84 ? -15.001 10.293 -4.864 1.00 53.91 84 LYS A C 1
ATOM 656 O O . LYS A 1 84 ? -15.553 9.273 -4.464 1.00 53.91 84 LYS A O 1
ATOM 661 N N . ASP A 1 85 ? -14.100 10.279 -5.858 1.00 47.62 85 ASP A N 1
ATOM 662 C CA . ASP A 1 85 ? -14.122 9.211 -6.876 1.00 47.62 85 ASP A CA 1
ATOM 663 C C . ASP A 1 85 ? -12.788 8.784 -7.519 1.00 47.62 85 ASP A C 1
ATOM 665 O O . ASP A 1 85 ? -12.817 7.966 -8.435 1.00 47.62 85 ASP A O 1
ATOM 669 N N . VAL A 1 86 ? -11.611 9.249 -7.085 1.00 43.03 86 VAL A N 1
ATOM 670 C CA . VAL A 1 86 ? -10.360 8.834 -7.759 1.00 43.03 86 VAL A CA 1
ATOM 671 C C . VAL A 1 86 ? -9.709 7.654 -7.027 1.00 43.03 86 VAL A C 1
ATOM 673 O O . VAL A 1 86 ? -8.837 7.824 -6.178 1.00 43.03 86 VAL A O 1
ATOM 676 N N . TYR A 1 87 ? -10.178 6.439 -7.331 1.00 47.53 87 TYR A N 1
ATOM 677 C CA . TYR A 1 87 ? -9.394 5.214 -7.141 1.00 47.53 87 TYR A CA 1
ATOM 678 C C . TYR A 1 87 ? -8.688 4.901 -8.458 1.00 47.53 87 TYR A C 1
ATOM 680 O O . TYR A 1 87 ? -9.209 4.196 -9.315 1.00 47.53 87 TYR A O 1
ATOM 688 N N . ASN A 1 88 ? -7.505 5.462 -8.652 1.00 43.94 88 ASN A N 1
ATOM 689 C CA . ASN A 1 88 ? -6.659 5.184 -9.804 1.00 43.94 88 ASN A CA 1
ATOM 690 C C . ASN A 1 88 ? -5.684 4.058 -9.466 1.00 43.94 88 ASN A C 1
ATOM 692 O O . ASN A 1 88 ? -4.499 4.332 -9.407 1.00 43.94 88 ASN A O 1
ATOM 696 N N . GLY A 1 89 ? -6.216 2.853 -9.187 1.00 45.97 89 GLY A N 1
ATOM 697 C CA . GLY A 1 89 ? -5.622 1.503 -9.350 1.00 45.97 89 GLY A CA 1
ATOM 698 C C . GLY A 1 89 ? -4.188 1.191 -8.887 1.00 45.97 89 GLY A C 1
ATOM 699 O O . GLY A 1 89 ? -3.772 0.041 -8.941 1.00 45.97 89 GLY A O 1
ATOM 700 N N . GLU A 1 90 ? -3.431 2.170 -8.419 1.00 40.84 90 GLU A N 1
ATOM 701 C CA . GLU A 1 90 ? -1.978 2.173 -8.324 1.00 40.84 90 GLU A CA 1
ATOM 702 C C . GLU A 1 90 ? -1.600 2.802 -6.984 1.00 40.84 90 GLU A C 1
ATOM 704 O O . GLU A 1 90 ? -1.171 3.946 -6.870 1.00 40.84 90 GLU A O 1
ATOM 709 N N . SER A 1 91 ? -1.868 2.078 -5.907 1.00 41.44 91 SER A N 1
ATOM 710 C CA . SER A 1 91 ? -0.985 2.032 -4.742 1.00 41.44 91 SER A CA 1
ATOM 711 C C . SER A 1 91 ? -1.618 1.159 -3.676 1.00 41.44 91 SER A C 1
ATOM 713 O O . SER A 1 91 ? -2.762 1.328 -3.263 1.00 41.44 91 SER A O 1
ATOM 715 N N . GLU A 1 92 ? -0.807 0.249 -3.176 1.00 38.44 92 GLU A N 1
ATOM 716 C CA . GLU A 1 92 ? -1.065 -0.740 -2.135 1.00 38.44 92 GLU A CA 1
ATOM 717 C C . GLU A 1 92 ? -1.363 -0.121 -0.742 1.00 38.44 92 GLU A C 1
ATOM 719 O O . GLU A 1 92 ? -1.313 -0.799 0.279 1.00 38.44 92 GLU A O 1
ATOM 724 N N . SER A 1 93 ? -1.698 1.179 -0.664 1.00 44.91 93 SER A N 1
ATOM 725 C CA . SER A 1 93 ? -1.989 1.917 0.578 1.00 44.91 93 SER A CA 1
ATOM 726 C C . SER A 1 93 ? -3.452 2.398 0.662 1.00 44.91 93 SER A C 1
ATOM 728 O O . SER A 1 93 ? -3.770 3.512 1.080 1.00 44.91 93 SER A O 1
ATOM 730 N N . THR A 1 94 ? -4.393 1.532 0.288 1.00 48.97 94 THR A N 1
ATOM 731 C CA . THR A 1 94 ? -5.843 1.812 0.226 1.00 48.97 94 THR A CA 1
ATOM 732 C C . THR A 1 94 ? -6.444 2.342 1.542 1.00 48.97 94 THR A C 1
ATOM 734 O O . THR A 1 94 ? -7.497 2.976 1.531 1.00 48.97 94 THR A O 1
ATOM 737 N N . TYR A 1 95 ? -5.780 2.129 2.686 1.00 49.03 95 TYR A N 1
ATOM 738 C CA . TYR A 1 95 ? -6.278 2.529 4.009 1.00 49.03 95 TYR A CA 1
ATOM 739 C C . TYR A 1 95 ? -5.798 3.915 4.490 1.00 49.03 95 TYR A C 1
ATOM 741 O O . TYR A 1 95 ? -6.522 4.575 5.229 1.00 49.03 95 TYR A O 1
ATOM 749 N N . ASN A 1 96 ? -4.626 4.389 4.041 1.00 49.22 96 ASN A N 1
ATOM 750 C CA . ASN A 1 96 ? -4.042 5.678 4.468 1.00 49.22 96 ASN A CA 1
ATOM 751 C C . ASN A 1 96 ? -4.014 6.744 3.351 1.00 49.22 96 ASN A C 1
ATOM 753 O O . ASN A 1 96 ? -3.607 7.883 3.591 1.00 49.22 96 ASN A O 1
ATOM 757 N N . GLY A 1 97 ? -4.432 6.388 2.131 1.00 59.41 97 GLY A N 1
ATOM 758 C CA . GLY A 1 97 ? -4.555 7.312 1.002 1.00 59.41 97 GLY A CA 1
ATOM 759 C C . GLY A 1 97 ? -5.720 8.306 1.134 1.00 59.41 97 GLY A C 1
ATOM 760 O O . GLY A 1 97 ? -6.543 8.221 2.045 1.00 59.41 97 GLY A O 1
ATOM 761 N N . ARG A 1 98 ? -5.818 9.247 0.182 1.00 62.03 98 ARG A N 1
ATOM 762 C CA . ARG A 1 98 ? -6.826 10.334 0.171 1.00 62.03 98 ARG A CA 1
ATOM 763 C C . ARG A 1 98 ? -8.267 9.818 0.300 1.00 62.03 98 ARG A C 1
ATOM 765 O O . ARG A 1 98 ? -9.023 10.318 1.125 1.00 62.03 98 ARG A O 1
ATOM 772 N N . PHE A 1 99 ? -8.601 8.766 -0.446 1.00 65.62 99 PHE A N 1
ATOM 773 C CA . PHE A 1 99 ? -9.908 8.105 -0.403 1.00 65.62 99 PHE A CA 1
ATOM 774 C C . PHE A 1 99 ? -10.167 7.369 0.927 1.00 65.62 99 PHE A C 1
ATOM 776 O O . PHE A 1 99 ? -11.262 7.444 1.484 1.00 65.62 99 PHE A O 1
ATOM 783 N N . GLY A 1 100 ? -9.144 6.712 1.487 1.00 72.75 100 GLY A N 1
ATOM 784 C CA . GLY A 1 100 ? -9.241 5.987 2.759 1.00 72.75 100 GLY A CA 1
ATOM 785 C C . GLY A 1 100 ? -9.548 6.898 3.951 1.00 72.75 100 GLY A C 1
ATOM 786 O O . GLY A 1 100 ? -10.354 6.534 4.808 1.00 72.75 100 GLY A O 1
ATOM 787 N N . ILE A 1 101 ? -8.987 8.113 3.971 1.00 76.75 101 ILE A N 1
ATOM 788 C CA . ILE A 1 101 ? -9.233 9.100 5.036 1.00 76.75 101 ILE A CA 1
ATOM 789 C C . ILE A 1 101 ? -10.710 9.511 5.069 1.00 76.75 101 ILE A C 1
ATOM 791 O O . ILE A 1 101 ? -11.323 9.479 6.134 1.00 76.75 101 ILE A O 1
ATOM 795 N N . VAL A 1 102 ? -11.316 9.825 3.917 1.00 81.69 102 VAL A N 1
ATOM 796 C CA . VAL A 1 102 ? -12.737 10.220 3.844 1.00 81.69 102 VAL A CA 1
ATOM 797 C C . VAL A 1 102 ? -13.650 9.088 4.322 1.00 81.69 102 VAL A C 1
ATOM 799 O O . VAL A 1 102 ? -14.582 9.322 5.094 1.00 81.69 102 VAL A O 1
ATOM 802 N N . LEU A 1 103 ? -13.362 7.845 3.922 1.00 83.38 103 LEU A N 1
ATOM 803 C CA . LEU A 1 103 ? -14.099 6.669 4.395 1.00 83.38 103 LEU A CA 1
ATOM 804 C C . LEU A 1 103 ? -13.964 6.476 5.909 1.00 83.38 103 LEU A C 1
ATOM 806 O O . LEU A 1 103 ? -14.955 6.192 6.585 1.00 83.38 103 LEU A O 1
ATOM 810 N N . LYS A 1 104 ? -12.756 6.657 6.457 1.00 84.62 104 LYS A N 1
ATOM 811 C CA . LYS A 1 104 ? -12.514 6.518 7.894 1.00 84.62 104 LYS A CA 1
ATOM 812 C C . LYS A 1 104 ? -13.237 7.597 8.694 1.00 84.62 104 LYS A C 1
ATOM 814 O O . LYS A 1 104 ? -13.886 7.268 9.683 1.00 84.62 104 LYS A O 1
ATOM 819 N N . MET A 1 105 ? -13.209 8.847 8.234 1.00 88.38 105 MET A N 1
ATOM 820 C CA . MET A 1 105 ? -13.951 9.938 8.865 1.00 88.38 105 MET A CA 1
ATOM 821 C C . MET A 1 105 ? -15.464 9.666 8.850 1.00 88.38 105 MET A C 1
ATOM 823 O O . MET A 1 105 ? -16.123 9.874 9.865 1.00 88.38 105 MET A O 1
ATOM 827 N N . ARG A 1 106 ? -16.022 9.151 7.742 1.00 89.75 106 ARG A N 1
ATOM 828 C CA . ARG A 1 106 ? -17.453 8.792 7.642 1.00 89.75 106 ARG A CA 1
ATOM 829 C C . ARG A 1 106 ? -17.843 7.675 8.604 1.00 89.75 106 ARG A C 1
ATOM 831 O O . ARG A 1 106 ? -18.886 7.769 9.246 1.00 89.75 106 ARG A O 1
ATOM 838 N N . TRP A 1 107 ? -16.994 6.654 8.738 1.00 88.88 107 TRP A N 1
ATOM 839 C CA . TRP A 1 107 ? -17.180 5.598 9.734 1.00 88.88 107 TRP A CA 1
ATOM 840 C C . TRP A 1 107 ? -17.208 6.194 11.139 1.00 88.88 107 TRP A C 1
ATOM 842 O O . TRP A 1 107 ? -18.207 6.041 11.835 1.00 88.88 107 TRP A O 1
ATOM 852 N N . VAL A 1 108 ? -16.139 6.880 11.555 1.00 88.94 108 VAL A N 1
ATOM 853 C CA . VAL A 1 108 ? -16.001 7.407 12.925 1.00 88.94 108 VAL A CA 1
ATOM 854 C C . VAL A 1 108 ? -17.145 8.368 13.258 1.00 88.94 108 VAL A C 1
ATOM 856 O O . VAL A 1 108 ? -17.654 8.366 14.377 1.00 88.94 108 VAL A O 1
ATOM 859 N N . TYR A 1 109 ? -17.607 9.142 12.274 1.00 91.88 109 TYR A N 1
ATOM 860 C CA . TYR A 1 109 ? -18.772 10.005 12.426 1.00 91.88 109 TYR A CA 1
ATOM 861 C C . TYR A 1 109 ? -20.058 9.219 12.678 1.00 91.88 109 TYR A C 1
ATOM 863 O O . TYR A 1 109 ? -20.753 9.484 13.657 1.00 91.88 109 TYR A O 1
ATOM 871 N N . ALA A 1 110 ? -20.361 8.229 11.837 1.00 91.56 110 ALA A N 1
ATOM 872 C CA . ALA A 1 110 ? -21.551 7.406 12.007 1.00 91.56 110 ALA A CA 1
ATOM 873 C C . ALA A 1 110 ? -21.521 6.624 13.328 1.00 91.56 110 ALA A C 1
ATOM 875 O O . ALA A 1 110 ? -22.534 6.542 14.019 1.00 91.56 110 ALA A O 1
ATOM 876 N N . GLU A 1 111 ? -20.354 6.107 13.711 1.00 89.69 111 GLU A N 1
ATOM 877 C CA . GLU A 1 111 ? -20.132 5.438 14.991 1.00 89.69 111 GLU A CA 1
ATOM 878 C C . GLU A 1 111 ? -20.434 6.361 16.174 1.00 89.69 111 GLU A C 1
ATOM 880 O O . GLU A 1 111 ? -21.176 5.975 17.076 1.00 89.69 111 GLU A O 1
ATOM 885 N N . ALA A 1 112 ? -19.935 7.598 16.138 1.00 90.88 112 ALA A N 1
ATOM 886 C CA . ALA A 1 112 ? -20.226 8.592 17.163 1.00 90.88 112 ALA A CA 1
ATOM 887 C C . ALA A 1 112 ? -21.708 8.990 17.211 1.00 90.88 112 ALA A C 1
ATOM 889 O O . ALA A 1 112 ? -22.215 9.305 18.284 1.00 90.88 112 ALA A O 1
ATOM 890 N N . LEU A 1 113 ? -22.412 8.968 16.075 1.00 90.44 113 LEU A N 1
ATOM 891 C CA . LEU A 1 113 ? -23.844 9.260 16.019 1.00 90.44 113 LEU A CA 1
ATOM 892 C C . LEU A 1 113 ? -24.695 8.145 16.635 1.00 90.44 113 LEU A C 1
ATOM 894 O O . LEU A 1 113 ? -25.634 8.458 17.356 1.00 90.44 113 LEU A O 1
ATOM 898 N N . TYR A 1 114 ? -24.403 6.864 16.368 1.00 89.00 114 TYR A N 1
ATOM 899 C CA . TYR A 1 114 ? -25.264 5.768 16.840 1.00 89.00 114 TYR A CA 1
ATOM 900 C C . TYR A 1 114 ? -24.871 5.190 18.207 1.00 89.00 114 TYR A C 1
ATOM 902 O O . TYR A 1 114 ? -25.716 4.570 18.857 1.00 89.00 114 TYR A O 1
ATOM 910 N N . LYS A 1 115 ? -23.610 5.344 18.637 1.00 86.88 115 LYS A N 1
ATOM 911 C CA . LYS A 1 115 ? -23.141 4.880 19.956 1.00 86.88 115 LYS A CA 1
ATOM 912 C C . LYS A 1 115 ? -23.366 5.889 21.078 1.00 86.88 115 LYS A C 1
ATOM 914 O O . LYS A 1 115 ? -23.267 5.508 22.242 1.00 86.88 115 LYS A O 1
ATOM 919 N N . ASP A 1 116 ? -23.657 7.146 20.753 1.00 86.75 116 ASP A N 1
ATOM 920 C CA . ASP A 1 116 ? -24.010 8.144 21.758 1.00 86.75 116 ASP A CA 1
ATOM 921 C C . ASP A 1 116 ? -25.311 7.733 22.463 1.00 86.75 116 ASP A C 1
ATOM 923 O O . ASP A 1 116 ? -26.351 7.557 21.828 1.00 86.75 116 ASP A O 1
ATOM 927 N N . ALA A 1 117 ? -25.257 7.570 23.786 1.00 79.06 117 ALA A N 1
ATOM 928 C CA . ALA A 1 117 ? -26.422 7.202 24.590 1.00 79.06 117 ALA A CA 1
ATOM 929 C C . ALA A 1 117 ? -27.538 8.261 24.508 1.00 79.06 117 ALA A C 1
ATOM 931 O O . ALA A 1 117 ? -28.706 7.931 24.696 1.00 79.06 117 ALA A O 1
ATOM 932 N N . GLY A 1 118 ? -27.183 9.515 24.198 1.00 79.94 118 GLY A N 1
ATOM 933 C CA . GLY A 1 118 ? -28.117 10.619 23.976 1.00 79.94 118 GLY A CA 1
ATOM 934 C C . GLY A 1 118 ? -28.495 10.854 22.511 1.00 79.94 118 GLY A C 1
ATOM 935 O O . GLY A 1 118 ? -28.990 11.936 22.197 1.00 79.94 118 GLY A O 1
ATOM 936 N N . ALA A 1 119 ? -28.224 9.908 21.605 1.00 84.56 119 ALA A N 1
ATOM 937 C CA . ALA A 1 119 ? -28.475 10.089 20.178 1.00 84.56 119 ALA A CA 1
ATOM 938 C C . ALA A 1 119 ? -29.960 10.327 19.871 1.00 84.56 119 ALA A C 1
ATOM 940 O O . ALA A 1 119 ? -30.833 9.515 20.190 1.00 84.56 119 ALA A O 1
ATOM 941 N N . THR A 1 120 ? -30.242 11.426 19.177 1.00 88.88 120 THR A N 1
ATOM 942 C CA . THR A 1 120 ? -31.586 11.723 18.675 1.00 88.88 120 THR A CA 1
ATOM 943 C C . THR A 1 120 ? -31.957 10.797 17.516 1.00 88.88 120 THR A C 1
ATOM 945 O O . THR A 1 120 ? -31.111 10.270 16.791 1.00 88.88 120 THR A O 1
ATOM 948 N N . LEU A 1 121 ? -33.257 10.639 17.267 1.00 86.75 121 LEU A N 1
ATOM 949 C CA . LEU A 1 121 ? -33.749 9.829 16.148 1.00 86.75 121 LEU A CA 1
ATOM 950 C C . LEU A 1 121 ? -33.280 10.387 14.785 1.00 86.75 121 LEU A C 1
ATOM 952 O O . LEU A 1 121 ? -33.047 9.625 13.848 1.00 86.75 121 LEU A O 1
ATOM 956 N N . ALA A 1 122 ? -33.081 11.707 14.688 1.00 88.44 122 ALA A N 1
ATOM 957 C CA . ALA A 1 122 ? -32.476 12.359 13.527 1.00 88.44 122 ALA A CA 1
ATOM 958 C C . ALA A 1 122 ? -30.999 11.965 13.344 1.00 88.44 122 ALA A C 1
ATOM 960 O O . ALA A 1 122 ? -30.614 11.584 12.243 1.00 88.44 122 ALA A O 1
ATOM 961 N N . GLU A 1 123 ? -30.201 11.966 14.416 1.00 88.88 123 GLU A N 1
ATOM 962 C CA . GLU A 1 123 ? -28.795 11.530 14.384 1.00 88.88 123 GLU A CA 1
ATOM 963 C C . GLU A 1 123 ? -28.658 10.046 14.017 1.00 88.88 123 GLU A C 1
ATOM 965 O O . GLU A 1 123 ? -27.769 9.674 13.254 1.00 88.88 123 GLU A O 1
ATOM 970 N N . LEU A 1 124 ? -29.573 9.189 14.480 1.00 88.62 124 LEU A N 1
ATOM 971 C CA . LEU A 1 124 ? -29.595 7.773 14.098 1.00 88.62 124 LEU A CA 1
ATOM 972 C C . LEU A 1 124 ? -29.943 7.571 12.617 1.00 88.62 124 LEU A C 1
ATOM 974 O O . LEU A 1 124 ? -29.351 6.715 11.957 1.00 88.62 124 LEU A O 1
ATOM 978 N N . ARG A 1 125 ? -30.875 8.363 12.070 1.00 90.19 125 ARG A N 1
ATOM 979 C CA . ARG A 1 125 ? -31.172 8.366 10.627 1.00 90.19 125 ARG A CA 1
ATOM 980 C C . ARG A 1 125 ? -29.981 8.874 9.815 1.00 90.19 125 ARG A C 1
ATOM 982 O O . ARG A 1 125 ? -29.641 8.266 8.804 1.00 90.19 125 ARG A O 1
ATOM 989 N N . GLU A 1 126 ? -29.325 9.933 10.282 1.00 91.44 126 GLU A N 1
ATOM 990 C CA . GLU A 1 126 ? -28.109 10.487 9.677 1.00 91.44 126 GLU A CA 1
ATOM 991 C C . GLU A 1 126 ? -26.970 9.451 9.654 1.00 91.44 126 GLU A C 1
ATOM 993 O O . GLU A 1 126 ? -26.306 9.279 8.628 1.00 91.44 126 GLU A O 1
ATOM 998 N N . ALA A 1 127 ? -26.790 8.694 10.741 1.00 92.06 127 ALA A N 1
ATOM 999 C CA . ALA A 1 127 ? -25.799 7.621 10.828 1.00 92.06 127 ALA A CA 1
ATOM 1000 C C . ALA A 1 127 ? -26.060 6.517 9.793 1.00 92.06 127 ALA A C 1
ATOM 1002 O O . ALA A 1 127 ? -25.145 6.092 9.086 1.00 92.06 127 ALA A O 1
ATOM 1003 N N . VAL A 1 128 ? -27.319 6.075 9.676 1.00 92.19 128 VAL A N 1
ATOM 1004 C CA . VAL A 1 128 ? -27.727 5.065 8.689 1.00 92.19 128 VAL A CA 1
ATOM 1005 C C . VAL A 1 128 ? -27.500 5.576 7.267 1.00 92.19 128 VAL A C 1
ATOM 1007 O O . VAL A 1 128 ? -26.868 4.874 6.481 1.00 92.19 128 VAL A O 1
ATOM 1010 N N . ALA A 1 129 ? -27.928 6.800 6.949 1.00 91.75 129 ALA A N 1
ATOM 1011 C CA . ALA A 1 129 ? -27.735 7.393 5.625 1.00 91.75 129 ALA A CA 1
ATOM 1012 C C . ALA A 1 129 ? -26.244 7.498 5.249 1.00 91.75 129 ALA A C 1
ATOM 1014 O O . ALA A 1 129 ? -25.847 7.112 4.146 1.00 91.75 129 ALA A O 1
ATOM 1015 N N . THR A 1 130 ? -25.403 7.938 6.193 1.00 88.81 130 THR A N 1
ATOM 1016 C CA . THR A 1 130 ? -23.946 8.039 6.011 1.00 88.81 130 THR A CA 1
ATOM 1017 C C . THR A 1 130 ? -23.324 6.671 5.719 1.00 88.81 130 THR A C 1
ATOM 1019 O O . THR A 1 130 ? -22.512 6.533 4.798 1.00 88.81 130 THR A O 1
ATOM 1022 N N . LEU A 1 131 ? -23.710 5.630 6.463 1.00 89.56 131 LEU A N 1
ATOM 1023 C CA . LEU A 1 131 ? -23.191 4.274 6.269 1.00 89.56 131 LEU A CA 1
ATOM 1024 C C . LEU A 1 131 ? -23.718 3.627 4.981 1.00 89.56 131 LEU A C 1
ATOM 1026 O O . LEU A 1 131 ? -22.977 2.891 4.332 1.00 89.56 131 LEU A O 1
ATOM 1030 N N . GLU A 1 132 ? -24.945 3.927 4.554 1.00 90.62 132 GLU A N 1
ATOM 1031 C CA . GLU A 1 132 ? -25.491 3.464 3.271 1.00 90.62 132 GLU A CA 1
ATOM 1032 C C . GLU A 1 132 ? -24.760 4.070 2.071 1.00 90.62 132 GLU A C 1
ATOM 1034 O O . GLU A 1 132 ? -24.442 3.356 1.118 1.00 90.62 132 GLU A O 1
ATOM 1039 N N . GLU A 1 133 ? -24.466 5.372 2.100 1.00 87.50 133 GLU A N 1
ATOM 1040 C CA . GLU A 1 133 ? -23.646 6.018 1.069 1.00 87.50 133 GLU A CA 1
ATOM 1041 C C . GLU A 1 133 ? -22.219 5.451 1.057 1.00 87.50 133 GLU A C 1
ATOM 1043 O O . GLU A 1 133 ? -21.666 5.144 -0.005 1.00 87.50 133 GLU A O 1
ATOM 1048 N N . THR A 1 134 ? -21.639 5.247 2.243 1.00 85.25 134 THR A N 1
ATOM 1049 C CA . THR A 1 134 ? -20.289 4.689 2.393 1.00 85.25 134 THR A CA 1
ATOM 1050 C C . THR A 1 134 ? -20.225 3.258 1.858 1.00 85.25 134 THR A C 1
ATOM 1052 O O . THR A 1 134 ? -19.323 2.949 1.087 1.00 85.25 134 THR A O 1
ATOM 1055 N N . THR A 1 135 ? -21.217 2.419 2.169 1.00 86.25 135 THR A N 1
ATOM 1056 C CA . THR A 1 135 ? -21.324 1.035 1.671 1.00 86.25 135 THR A CA 1
ATOM 1057 C C . THR A 1 135 ? -21.475 0.990 0.153 1.00 86.25 135 THR A C 1
ATOM 1059 O O . THR A 1 135 ? -20.810 0.199 -0.513 1.00 86.25 135 THR A O 1
ATOM 1062 N N . ARG A 1 136 ? -22.322 1.855 -0.428 1.00 84.75 136 ARG A N 1
ATOM 1063 C CA . ARG A 1 136 ? -22.460 1.964 -1.892 1.00 84.75 136 ARG A CA 1
ATOM 1064 C C . ARG A 1 136 ? -21.125 2.315 -2.545 1.00 84.75 136 ARG A C 1
ATOM 1066 O O . ARG A 1 136 ? -20.743 1.711 -3.546 1.00 84.75 136 ARG A O 1
ATOM 1073 N N . THR A 1 137 ? -20.404 3.259 -1.947 1.00 80.00 137 THR A N 1
ATOM 1074 C CA . THR A 1 137 ? -19.105 3.719 -2.443 1.00 80.00 137 THR A CA 1
ATOM 1075 C C . THR A 1 137 ? -18.041 2.623 -2.342 1.00 80.00 137 THR A C 1
ATOM 1077 O O . THR A 1 137 ? -17.358 2.353 -3.328 1.00 80.00 137 THR A O 1
ATOM 1080 N N . THR A 1 138 ? -17.926 1.934 -1.203 1.00 77.12 138 THR A N 1
ATOM 1081 C CA . THR A 1 138 ? -16.930 0.866 -1.018 1.00 77.12 138 THR A CA 1
ATOM 1082 C C . THR A 1 138 ? -17.244 -0.383 -1.824 1.00 77.12 138 THR A C 1
ATOM 1084 O O . THR A 1 138 ? -16.328 -0.962 -2.397 1.00 77.12 138 THR A O 1
ATOM 1087 N N . ARG A 1 139 ? -18.518 -0.760 -1.972 1.00 79.62 139 ARG A N 1
ATOM 1088 C CA . ARG A 1 139 ? -18.914 -1.879 -2.835 1.00 79.62 139 ARG A CA 1
ATOM 1089 C C . ARG A 1 139 ? -18.565 -1.617 -4.301 1.00 79.62 139 ARG A C 1
ATOM 1091 O O . ARG A 1 139 ? -18.109 -2.534 -4.972 1.00 79.62 139 ARG A O 1
ATOM 1098 N N . ARG A 1 140 ? -18.746 -0.382 -4.782 1.00 79.44 140 ARG A N 1
ATOM 1099 C CA . ARG A 1 140 ? -18.382 0.015 -6.153 1.00 79.44 140 ARG A CA 1
ATOM 1100 C C . ARG A 1 140 ? -16.867 0.019 -6.378 1.00 79.44 140 ARG A C 1
ATOM 1102 O O . ARG A 1 140 ? -16.427 -0.435 -7.422 1.00 79.44 140 ARG A O 1
ATOM 1109 N N . VAL A 1 141 ? -16.090 0.544 -5.427 1.00 71.38 141 VAL A N 1
ATOM 1110 C CA . VAL A 1 141 ? -14.638 0.754 -5.602 1.00 71.38 141 VAL A CA 1
ATOM 1111 C C . VAL A 1 141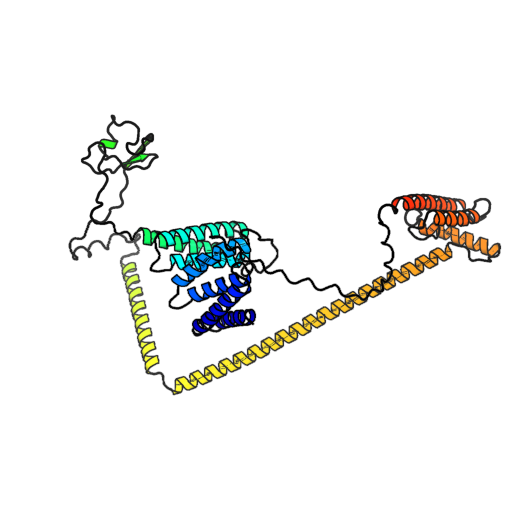 ? -13.812 -0.483 -5.242 1.00 71.38 141 VAL A C 1
ATOM 1113 O O . VAL A 1 141 ? -12.867 -0.815 -5.945 1.00 71.38 141 VAL A O 1
ATOM 1116 N N . LEU A 1 142 ? -14.150 -1.160 -4.143 1.00 67.81 142 LEU A N 1
ATOM 1117 C CA . LEU A 1 142 ? -13.378 -2.277 -3.582 1.00 67.81 142 LEU A CA 1
ATOM 1118 C C . LEU A 1 142 ? -14.039 -3.641 -3.827 1.00 67.81 142 LEU A C 1
ATOM 1120 O O . LEU A 1 142 ? -13.404 -4.674 -3.632 1.00 67.81 142 LEU A O 1
ATOM 1124 N N . GLY A 1 143 ? -15.314 -3.660 -4.221 1.00 71.62 143 GLY A N 1
ATOM 1125 C CA . GLY A 1 143 ? -16.111 -4.878 -4.345 1.00 71.62 143 GLY A CA 1
ATOM 1126 C C . GLY A 1 143 ? -16.832 -5.273 -3.052 1.00 71.62 143 GLY A C 1
ATOM 1127 O O . GLY A 1 143 ? -16.522 -4.813 -1.949 1.00 71.62 143 GLY A O 1
ATOM 1128 N N . GLY A 1 144 ? -17.833 -6.148 -3.194 1.00 72.81 144 GLY A N 1
ATOM 1129 C CA . GLY A 1 144 ? -18.662 -6.637 -2.082 1.00 72.81 144 GLY A CA 1
ATOM 1130 C C . GLY A 1 144 ? -17.937 -7.585 -1.120 1.00 72.81 144 GLY A C 1
ATOM 1131 O O . GLY A 1 144 ? -18.230 -7.581 0.069 1.00 72.81 144 GLY A O 1
ATOM 1132 N N . ALA A 1 145 ? -16.961 -8.355 -1.613 1.00 73.50 145 ALA A N 1
ATOM 1133 C CA . ALA A 1 145 ? -16.210 -9.330 -0.815 1.00 73.50 145 ALA A CA 1
ATOM 1134 C C . ALA A 1 145 ? -15.001 -8.728 -0.070 1.00 73.50 145 ALA A C 1
ATOM 1136 O O . ALA A 1 145 ? -14.296 -9.432 0.652 1.00 73.50 145 ALA A O 1
ATOM 1137 N N . HIS A 1 146 ? -14.719 -7.434 -0.249 1.00 71.50 146 HIS A N 1
ATOM 1138 C CA . HIS A 1 146 ? -13.570 -6.796 0.381 1.00 71.50 146 HIS A CA 1
ATOM 1139 C C . HIS A 1 146 ? -13.797 -6.588 1.887 1.00 71.50 146 HIS A C 1
ATOM 1141 O O . HIS A 1 146 ? -14.835 -6.072 2.300 1.00 71.50 146 HIS A O 1
ATOM 1147 N N . ARG A 1 147 ? -12.786 -6.897 2.715 1.00 75.75 147 ARG A N 1
ATOM 1148 C CA . ARG A 1 147 ? -12.859 -6.849 4.192 1.00 75.75 147 ARG A CA 1
ATOM 1149 C C . ARG A 1 147 ? -13.416 -5.531 4.744 1.00 75.75 147 ARG A C 1
ATOM 1151 O O . ARG A 1 147 ? -14.190 -5.542 5.695 1.00 75.75 147 ARG A O 1
ATOM 1158 N N . LEU A 1 148 ? -13.022 -4.393 4.161 1.00 71.94 148 LEU A N 1
ATOM 1159 C CA . LEU A 1 148 ? -13.532 -3.077 4.579 1.00 71.94 148 LEU A CA 1
ATOM 1160 C C . LEU A 1 148 ? -15.020 -2.899 4.256 1.00 71.94 148 LEU A C 1
ATOM 1162 O O . LEU A 1 148 ? -15.735 -2.296 5.048 1.00 71.94 148 LEU A O 1
ATOM 1166 N N . THR A 1 149 ? -15.488 -3.428 3.124 1.00 76.44 149 THR A N 1
ATOM 1167 C CA . THR A 1 149 ? -16.898 -3.363 2.728 1.00 76.44 149 THR A CA 1
ATOM 1168 C C . THR A 1 149 ? -17.750 -4.161 3.711 1.00 76.44 149 THR A C 1
ATOM 1170 O O . THR A 1 149 ? -18.702 -3.612 4.258 1.00 76.44 149 THR A O 1
ATOM 1173 N N . SER A 1 150 ? -17.350 -5.394 4.041 1.00 79.25 150 SER A N 1
ATOM 1174 C CA . SER A 1 150 ? -18.057 -6.219 5.031 1.00 79.25 150 SER A CA 1
ATOM 1175 C C . SER A 1 150 ? -18.081 -5.572 6.421 1.00 79.25 150 SER A C 1
ATOM 1177 O O . SER A 1 150 ? -19.119 -5.557 7.077 1.00 79.25 150 SER A O 1
ATOM 1179 N N . ALA A 1 151 ? -16.970 -4.963 6.852 1.00 81.12 151 ALA A N 1
ATOM 1180 C CA . ALA A 1 151 ? -16.915 -4.262 8.135 1.00 81.12 151 ALA A CA 1
ATOM 1181 C C . ALA A 1 151 ? -17.896 -3.074 8.202 1.00 81.12 151 ALA A C 1
ATOM 1183 O O . ALA A 1 151 ? -18.564 -2.879 9.215 1.00 81.12 151 ALA A O 1
ATOM 1184 N N . ILE A 1 152 ? -18.021 -2.298 7.120 1.00 81.19 152 ILE A N 1
ATOM 1185 C CA . ILE A 1 152 ? -18.965 -1.170 7.044 1.00 81.19 152 ILE A CA 1
ATOM 1186 C C . ILE A 1 152 ? -20.416 -1.673 6.991 1.00 81.19 152 ILE A C 1
ATOM 1188 O O . ILE A 1 152 ? -21.293 -1.075 7.613 1.00 81.19 152 ILE A O 1
ATOM 1192 N N . GLU A 1 153 ? -20.681 -2.789 6.309 1.00 86.25 153 GLU A N 1
ATOM 1193 C CA . GLU A 1 153 ? -22.002 -3.432 6.287 1.00 86.25 153 GLU A CA 1
ATOM 1194 C C . GLU A 1 153 ? -22.433 -3.927 7.679 1.00 86.25 153 GLU A C 1
ATOM 1196 O O . GLU A 1 153 ? -23.604 -3.797 8.053 1.00 86.25 153 GLU A O 1
ATOM 1201 N N . ASP A 1 154 ? -21.496 -4.440 8.479 1.00 87.75 154 ASP A N 1
ATOM 1202 C CA . ASP A 1 154 ? -21.749 -4.816 9.871 1.00 87.75 154 ASP A CA 1
ATOM 1203 C C . ASP A 1 154 ? -22.060 -3.592 10.748 1.00 87.75 154 ASP A C 1
ATOM 1205 O O . ASP A 1 154 ? -22.997 -3.629 11.552 1.00 87.75 154 ASP A O 1
ATOM 1209 N N . GLU A 1 155 ? -21.336 -2.484 10.573 1.00 88.56 155 GLU A N 1
ATOM 1210 C CA . GLU A 1 155 ? -21.632 -1.216 11.256 1.00 88.56 155 GLU A CA 1
ATOM 1211 C C . GLU A 1 155 ? -22.997 -0.644 10.843 1.00 88.56 155 GLU A C 1
ATOM 1213 O O . GLU A 1 155 ? -23.778 -0.216 11.696 1.00 88.56 155 GLU A O 1
ATOM 1218 N N . LEU A 1 156 ? -23.359 -0.731 9.559 1.00 91.44 156 LEU A N 1
ATOM 1219 C CA . LEU A 1 156 ? -24.690 -0.363 9.069 1.00 91.44 156 LEU A CA 1
ATOM 1220 C C . LEU A 1 156 ? -25.789 -1.212 9.726 1.00 91.44 156 LEU A C 1
ATOM 1222 O O . LEU A 1 156 ? -26.847 -0.691 10.094 1.00 91.44 156 LEU A O 1
ATOM 1226 N N . ARG A 1 157 ? -25.545 -2.514 9.924 1.00 90.94 157 ARG A N 1
ATOM 1227 C CA . ARG A 1 157 ? -26.471 -3.406 10.640 1.00 90.94 157 ARG A CA 1
ATOM 1228 C C . ARG A 1 157 ? -26.674 -2.944 12.087 1.00 90.94 157 ARG A C 1
ATOM 1230 O O . ARG A 1 157 ? -27.819 -2.892 12.544 1.00 90.94 157 ARG A O 1
ATOM 1237 N N . LYS A 1 158 ? -25.600 -2.553 12.785 1.00 89.56 158 LYS A N 1
ATOM 1238 C CA . LYS A 1 158 ? -25.656 -2.016 14.160 1.00 89.56 158 LYS A CA 1
ATOM 1239 C C . LYS A 1 158 ? -26.415 -0.690 14.227 1.00 89.56 158 LYS A C 1
ATOM 1241 O O . LYS A 1 158 ? -27.306 -0.554 15.065 1.00 89.56 158 LYS A O 1
ATOM 1246 N N . ALA A 1 159 ? -26.139 0.244 13.317 1.00 90.00 159 ALA A N 1
ATOM 1247 C CA . ALA A 1 159 ? -26.828 1.533 13.253 1.00 90.00 159 ALA A CA 1
ATOM 1248 C C . ALA A 1 159 ? -28.338 1.366 12.995 1.00 90.00 159 ALA A C 1
ATOM 1250 O O . ALA A 1 159 ? -29.164 1.962 13.687 1.00 90.00 159 ALA A O 1
ATOM 1251 N N . ARG A 1 160 ? -28.729 0.471 12.075 1.00 90.50 160 ARG A N 1
ATOM 1252 C CA . ARG A 1 160 ? -30.143 0.128 11.831 1.00 90.50 160 ARG A CA 1
ATOM 1253 C C . ARG A 1 160 ? -30.803 -0.512 13.051 1.00 90.50 160 ARG A C 1
ATOM 1255 O O . ARG A 1 160 ? -31.965 -0.228 13.335 1.00 90.50 160 ARG A O 1
ATOM 1262 N N . ALA A 1 161 ? -30.088 -1.367 13.781 1.00 88.31 161 ALA A N 1
ATOM 1263 C CA . ALA A 1 161 ? -30.594 -1.950 15.020 1.00 88.31 161 ALA A CA 1
ATOM 1264 C C . ALA A 1 161 ? -30.791 -0.884 16.112 1.00 88.31 161 ALA A C 1
ATOM 1266 O O . ALA A 1 161 ? -31.816 -0.900 16.792 1.00 88.31 161 ALA A O 1
ATOM 1267 N N . ALA A 1 162 ? -29.862 0.070 16.244 1.00 87.06 162 ALA A N 1
ATOM 1268 C CA . ALA A 1 162 ? -29.996 1.213 17.146 1.00 87.06 162 ALA A CA 1
ATOM 1269 C C . ALA A 1 162 ? -31.220 2.072 16.789 1.00 87.06 162 ALA A C 1
ATOM 1271 O O . ALA A 1 162 ? -32.077 2.276 17.643 1.00 87.06 162 ALA A O 1
ATOM 1272 N N . LEU A 1 163 ? -31.388 2.436 15.513 1.00 87.44 163 LEU A N 1
ATOM 1273 C CA . LEU A 1 163 ? -32.557 3.180 15.034 1.00 87.44 163 LEU A CA 1
ATOM 1274 C C . LEU A 1 163 ? -33.878 2.444 15.314 1.00 87.44 163 LEU A C 1
ATOM 1276 O O . LEU A 1 163 ? -34.848 3.057 15.747 1.00 87.44 163 LEU A O 1
ATOM 1280 N N . ARG A 1 164 ? -33.921 1.118 15.130 1.00 84.50 164 ARG A N 1
ATOM 1281 C CA . ARG A 1 164 ? -35.106 0.303 15.456 1.00 84.50 164 ARG A CA 1
ATOM 1282 C C . ARG A 1 164 ? -35.386 0.224 16.958 1.00 84.50 164 ARG A C 1
ATOM 1284 O O . ARG A 1 164 ? -36.531 0.006 17.340 1.00 84.50 164 ARG A O 1
ATOM 1291 N N . ARG A 1 165 ? -34.367 0.313 17.818 1.00 83.69 165 ARG A N 1
ATOM 1292 C CA . ARG A 1 165 ? -34.554 0.366 19.280 1.00 83.69 165 ARG A CA 1
ATOM 1293 C C . ARG A 1 165 ? -35.105 1.728 19.699 1.00 83.69 165 ARG A C 1
ATOM 1295 O O . ARG A 1 165 ? -36.121 1.757 20.379 1.00 83.69 165 ARG A O 1
ATOM 1302 N N . SER A 1 166 ? -34.535 2.821 19.198 1.00 74.88 166 SER A N 1
ATOM 1303 C CA . SER A 1 166 ? -34.991 4.182 19.517 1.00 74.88 166 SER A CA 1
ATOM 1304 C C . SER A 1 166 ? -36.329 4.552 18.864 1.00 74.88 166 SER A C 1
ATOM 1306 O O . SER A 1 166 ? -37.085 5.348 19.400 1.00 74.88 166 SER A O 1
ATOM 1308 N N . GLY A 1 167 ? -36.685 3.930 17.735 1.00 63.81 167 GLY A N 1
ATOM 1309 C CA . GLY A 1 167 ? -38.031 4.030 17.153 1.00 63.81 167 GLY A CA 1
ATOM 1310 C C . GLY A 1 167 ? -39.110 3.259 17.923 1.00 63.81 167 GLY A C 1
ATOM 1311 O O . GLY A 1 167 ? -40.285 3.410 17.621 1.00 63.81 167 GLY A O 1
ATOM 1312 N N . ARG A 1 168 ? -38.723 2.428 18.901 1.00 54.97 168 ARG A N 1
ATOM 1313 C CA . ARG A 1 168 ? -39.633 1.751 19.840 1.00 54.97 168 ARG A CA 1
ATOM 1314 C C . ARG A 1 168 ? -39.697 2.431 21.210 1.00 54.97 168 ARG A C 1
ATOM 1316 O O . ARG A 1 168 ? -40.523 2.026 22.013 1.00 54.97 168 ARG A O 1
ATOM 1323 N N . SER A 1 169 ? -38.843 3.427 21.474 1.00 42.16 169 SER A N 1
ATOM 1324 C CA . SER A 1 169 ? -38.790 4.161 22.747 1.00 42.16 169 SER A CA 1
ATOM 1325 C C . SER A 1 169 ? -39.617 5.452 22.761 1.00 42.16 169 SER A C 1
ATOM 1327 O O . SER A 1 169 ? -39.539 6.201 23.727 1.00 42.16 169 SER A O 1
ATOM 1329 N N . SER A 1 170 ? -40.419 5.727 21.727 1.00 34.62 170 SER A N 1
ATOM 1330 C CA . SER A 1 170 ? -41.675 6.444 21.954 1.00 34.62 170 SER A CA 1
ATOM 1331 C C . SER A 1 170 ? -42.610 5.447 22.630 1.00 34.62 170 SER A C 1
ATOM 1333 O O . SER A 1 170 ? -43.141 4.556 21.961 1.00 34.62 170 SER A O 1
ATOM 1335 N N . GLU A 1 171 ? -42.730 5.527 23.954 1.00 25.44 171 GLU A N 1
ATOM 1336 C CA . GLU A 1 171 ? -43.768 4.789 24.667 1.00 25.44 171 GLU A CA 1
ATOM 1337 C C . GLU A 1 171 ? -45.117 5.083 23.995 1.00 25.44 171 GLU A C 1
ATOM 1339 O O . GLU A 1 171 ? -45.413 6.248 23.713 1.00 25.44 171 GLU A O 1
ATOM 1344 N N . PRO A 1 172 ? -45.932 4.061 23.689 1.00 33.94 172 PRO A N 1
ATOM 1345 C CA . PRO A 1 172 ? -47.332 4.317 23.437 1.00 33.94 172 PRO A CA 1
ATOM 1346 C C . PRO A 1 172 ? -47.898 4.863 24.746 1.00 33.94 172 PRO A C 1
ATOM 1348 O O . PRO A 1 172 ? -47.856 4.183 25.773 1.00 33.94 172 PRO A O 1
ATOM 1351 N N . THR A 1 173 ? -48.396 6.097 24.724 1.00 32.03 173 THR A N 1
ATOM 1352 C CA . THR A 1 173 ? -49.302 6.548 25.775 1.00 32.03 173 THR A CA 1
ATOM 1353 C C . THR A 1 173 ? -50.476 5.560 25.827 1.00 32.03 173 THR A C 1
ATOM 1355 O O . THR A 1 173 ? -50.876 5.039 24.779 1.00 32.03 173 THR A O 1
ATOM 1358 N N . PRO A 1 174 ? -51.046 5.272 27.009 1.00 44.25 174 PRO A N 1
ATOM 1359 C CA . PRO A 1 174 ? -52.192 4.367 27.138 1.00 44.25 174 PRO A CA 1
ATOM 1360 C C . PRO A 1 174 ? -53.447 4.802 26.358 1.00 44.25 174 PRO A C 1
ATOM 1362 O O . PRO A 1 174 ? -54.420 4.058 26.329 1.00 44.25 174 PRO A O 1
ATOM 1365 N N . ASP A 1 175 ? -53.416 5.964 25.699 1.00 37.47 175 ASP A N 1
ATOM 1366 C CA . ASP A 1 175 ? -54.572 6.586 25.055 1.00 37.47 175 ASP A CA 1
ATOM 1367 C C . ASP A 1 175 ? -54.671 6.348 23.539 1.00 37.47 175 ASP A C 1
ATOM 1369 O O . ASP A 1 175 ? -55.577 6.890 22.912 1.00 37.47 175 ASP A O 1
ATOM 1373 N N . ASP A 1 176 ? -53.806 5.530 22.924 1.00 36.12 176 ASP A N 1
ATOM 1374 C CA . ASP A 1 176 ? -53.949 5.180 21.496 1.00 36.12 176 ASP A CA 1
ATOM 1375 C C . ASP A 1 176 ? -54.459 3.745 21.275 1.00 36.12 176 ASP A C 1
ATOM 1377 O O . ASP A 1 176 ? -53.978 2.974 20.438 1.00 36.12 176 ASP A O 1
ATOM 1381 N N . GLU A 1 177 ? -55.510 3.397 22.024 1.00 42.97 177 GLU A N 1
ATOM 1382 C CA . GLU A 1 177 ? -56.458 2.320 21.712 1.00 42.97 177 GLU A CA 1
ATOM 1383 C C . GLU A 1 177 ? -57.366 2.670 20.516 1.00 42.97 177 GLU A C 1
ATOM 1385 O O . GLU A 1 177 ? -58.517 2.235 20.429 1.00 42.97 177 GLU A O 1
ATOM 1390 N N . THR A 1 178 ? -56.857 3.366 19.498 1.00 45.47 178 THR A N 1
ATOM 1391 C CA . THR A 1 178 ? -57.546 3.406 18.206 1.00 45.47 178 THR A CA 1
ATOM 1392 C C . THR A 1 178 ? -57.252 2.120 17.438 1.00 45.47 178 THR A C 1
ATOM 1394 O O . THR A 1 178 ? -56.641 2.102 16.371 1.00 45.47 178 THR A O 1
ATOM 1397 N N . THR A 1 179 ? -57.722 0.997 17.978 1.00 52.38 179 THR A N 1
ATOM 1398 C CA . THR A 1 179 ? -58.002 -0.168 17.147 1.00 52.38 179 THR A CA 1
ATOM 1399 C C . THR A 1 179 ? -59.100 0.237 16.172 1.00 52.38 179 THR A C 1
ATOM 1401 O O . THR A 1 179 ? -60.275 0.310 16.525 1.00 52.38 179 THR A O 1
ATOM 1404 N N . SER A 1 180 ? -58.691 0.622 14.962 1.00 65.38 180 SER A N 1
ATOM 1405 C CA . SER A 1 180 ? -59.544 1.245 13.953 1.00 65.38 180 SER A CA 1
ATOM 1406 C C . SER A 1 180 ? -60.841 0.448 13.792 1.00 65.38 180 SER A C 1
ATOM 1408 O O . SER A 1 180 ? -60.821 -0.699 13.343 1.00 65.38 180 SER A O 1
ATOM 1410 N N . ARG A 1 181 ? -61.980 1.014 14.208 1.00 76.69 181 ARG A N 1
ATOM 1411 C CA . ARG A 1 181 ? -63.292 0.367 14.056 1.00 76.69 181 ARG A CA 1
ATOM 1412 C C . ARG A 1 181 ? -63.645 0.250 12.577 1.00 76.69 181 ARG A C 1
ATOM 1414 O O . ARG A 1 181 ? -63.177 1.038 11.758 1.00 76.69 181 ARG A O 1
ATOM 1421 N N . CYS A 1 182 ? -64.449 -0.748 12.237 1.00 78.94 182 CYS A N 1
ATOM 1422 C CA . CYS A 1 182 ? -64.883 -0.983 10.870 1.00 78.94 182 CYS A CA 1
ATOM 1423 C C . CYS A 1 182 ? -65.634 0.240 10.344 1.00 78.94 182 CYS A C 1
ATOM 1425 O O . CYS A 1 182 ? -66.602 0.681 10.957 1.00 78.94 182 CYS A O 1
ATOM 1427 N N . VAL A 1 183 ? -65.230 0.750 9.181 1.00 76.56 183 VAL A N 1
ATOM 1428 C CA . VAL A 1 183 ? -65.823 1.963 8.587 1.00 76.56 183 VAL A CA 1
ATOM 1429 C C . VAL A 1 183 ? -67.271 1.781 8.113 1.00 76.56 183 VAL A C 1
ATOM 1431 O O . VAL A 1 183 ? -67.929 2.762 7.794 1.00 76.56 183 VAL A O 1
ATOM 1434 N N . ILE A 1 184 ? -67.766 0.539 8.063 1.00 75.75 184 ILE A N 1
ATOM 1435 C CA . ILE A 1 184 ? -69.129 0.210 7.623 1.00 75.75 184 ILE A CA 1
ATOM 1436 C C . ILE A 1 184 ? -70.081 0.168 8.816 1.00 75.75 184 ILE A C 1
ATOM 1438 O O . ILE A 1 184 ? -71.066 0.895 8.843 1.00 75.75 184 ILE A O 1
ATOM 1442 N N . CYS A 1 185 ? -69.805 -0.679 9.812 1.00 79.44 185 CYS A N 1
ATOM 1443 C CA . CYS A 1 185 ? -70.709 -0.826 10.954 1.00 79.44 185 CYS A CA 1
ATOM 1444 C C . CYS A 1 185 ? -70.375 0.099 12.125 1.00 79.44 185 CYS A C 1
ATOM 1446 O O . CYS A 1 185 ? -71.191 0.227 13.031 1.00 79.44 185 CYS A O 1
ATOM 1448 N N . MET A 1 186 ? -69.163 0.668 12.162 1.00 75.88 186 MET A N 1
ATOM 1449 C CA . MET A 1 186 ? -68.598 1.477 13.256 1.00 75.88 186 MET A CA 1
ATOM 1450 C C . MET A 1 186 ? -68.644 0.828 14.655 1.00 75.88 186 MET A C 1
ATOM 1452 O O . MET A 1 186 ? -68.204 1.438 15.627 1.00 75.88 186 MET A O 1
ATOM 1456 N N . ALA A 1 187 ? -69.127 -0.413 14.760 1.00 70.62 187 ALA A N 1
ATOM 1457 C CA . ALA A 1 187 ? -69.368 -1.140 16.001 1.00 70.62 187 ALA A CA 1
ATOM 1458 C C . ALA A 1 187 ? -68.291 -2.198 16.274 1.00 70.62 187 ALA A C 1
ATOM 1460 O O . ALA A 1 187 ? -67.854 -2.365 17.409 1.00 70.62 187 ALA A O 1
ATOM 1461 N N . SER A 1 188 ? -67.840 -2.908 15.238 1.00 75.25 188 SER A N 1
ATOM 1462 C CA . SER A 1 188 ? -66.828 -3.964 15.355 1.00 75.25 188 SER A CA 1
ATOM 1463 C C . SER A 1 188 ? -65.431 -3.446 15.017 1.00 75.25 188 SER A C 1
ATOM 1465 O O . SER A 1 188 ? -65.277 -2.528 14.215 1.00 75.25 188 SER A O 1
ATOM 1467 N N . GLN A 1 189 ? -64.399 -4.059 15.593 1.00 77.19 189 GLN A N 1
ATOM 1468 C CA . GLN A 1 189 ? -63.001 -3.756 15.280 1.00 77.19 189 GLN A CA 1
ATOM 1469 C C . GLN A 1 189 ? -62.654 -4.182 13.842 1.00 77.19 189 GLN A C 1
ATOM 1471 O O . GLN A 1 189 ? -63.140 -5.213 13.371 1.00 77.19 189 GLN A O 1
ATOM 1476 N N . SER A 1 190 ? -61.834 -3.397 13.135 1.00 80.00 190 SER A N 1
ATOM 1477 C CA . SER A 1 190 ? -61.362 -3.784 11.802 1.00 80.00 190 SER A CA 1
ATOM 1478 C C . SER A 1 190 ? -60.294 -4.862 11.922 1.00 80.00 190 SER A C 1
ATOM 1480 O O . SER A 1 190 ? -59.210 -4.615 12.444 1.00 80.00 190 SER A O 1
ATOM 1482 N N . ASP A 1 191 ? -60.593 -6.051 11.414 1.00 81.69 191 ASP A N 1
ATOM 1483 C CA . ASP A 1 191 ? -59.692 -7.202 11.403 1.00 81.69 191 ASP A CA 1
ATOM 1484 C C . ASP A 1 191 ? -59.423 -7.720 9.985 1.00 81.69 191 ASP A C 1
ATOM 1486 O O . ASP A 1 191 ? -58.840 -8.786 9.832 1.00 81.69 191 ASP A O 1
ATOM 1490 N N . HIS A 1 192 ? -59.832 -6.997 8.938 1.00 84.19 192 HIS A N 1
ATOM 1491 C CA . HIS A 1 192 ? -59.629 -7.382 7.542 1.00 84.19 192 HIS A CA 1
ATOM 1492 C C . HIS A 1 192 ? -58.983 -6.266 6.712 1.00 84.19 192 HIS A C 1
ATOM 1494 O O . HIS A 1 192 ? -59.396 -5.103 6.774 1.00 84.19 192 HIS A O 1
ATOM 1500 N N . PHE A 1 193 ? -57.989 -6.639 5.903 1.00 83.75 193 PHE A N 1
ATOM 1501 C CA . PHE A 1 193 ? -57.239 -5.757 5.017 1.00 83.75 193 PHE A CA 1
ATOM 1502 C C . PHE A 1 193 ? -57.599 -5.940 3.540 1.00 83.75 193 PHE A C 1
ATOM 1504 O O . PHE A 1 193 ? -57.957 -7.037 3.103 1.00 83.75 193 PHE A O 1
ATOM 1511 N N . CYS A 1 194 ? -57.486 -4.857 2.771 1.00 82.56 194 CYS A N 1
ATOM 1512 C CA . CYS A 1 194 ? -57.724 -4.833 1.326 1.00 82.56 194 CYS A CA 1
ATOM 1513 C C . CYS A 1 194 ? -56.449 -5.174 0.537 1.00 82.56 194 CYS A C 1
ATOM 1515 O O . CYS A 1 194 ? -55.380 -4.648 0.834 1.00 82.56 194 CYS A O 1
ATOM 1517 N N . ILE A 1 195 ? -56.561 -5.997 -0.503 1.00 76.94 195 ILE A N 1
ATOM 1518 C CA . ILE A 1 195 ? -55.479 -6.314 -1.447 1.00 76.94 195 ILE A CA 1
ATOM 1519 C C . ILE A 1 195 ? -55.665 -5.461 -2.712 1.00 76.94 195 ILE A C 1
ATOM 1521 O O . ILE A 1 195 ? -56.791 -5.429 -3.218 1.00 76.94 195 ILE A O 1
ATOM 1525 N N . PRO A 1 196 ? -54.614 -4.791 -3.233 1.00 73.75 196 PRO A N 1
ATOM 1526 C CA . PRO A 1 196 ? -53.201 -4.842 -2.810 1.00 73.75 196 PRO A CA 1
ATOM 1527 C C . PRO A 1 196 ? -52.781 -3.778 -1.780 1.00 73.75 196 PRO A C 1
ATOM 1529 O O . PRO A 1 196 ? -51.679 -3.848 -1.243 1.00 73.75 196 PRO A O 1
ATOM 1532 N N . CYS A 1 197 ? -53.623 -2.783 -1.494 1.00 79.94 197 CYS A N 1
ATOM 1533 C CA . CYS A 1 197 ? -53.208 -1.584 -0.758 1.00 79.94 197 CYS A CA 1
ATOM 1534 C C . CYS A 1 197 ? -52.881 -1.800 0.735 1.00 79.94 197 CYS A C 1
ATOM 1536 O O . CYS A 1 197 ? -52.320 -0.909 1.365 1.00 79.94 197 CYS A O 1
ATOM 1538 N N . GLY A 1 198 ? -53.242 -2.945 1.319 1.00 75.50 198 GLY A N 1
ATOM 1539 C CA . GLY A 1 198 ? -52.879 -3.346 2.682 1.00 75.50 198 GLY A CA 1
ATOM 1540 C C . GLY A 1 198 ? -53.658 -2.657 3.808 1.00 75.50 198 GLY A C 1
ATOM 1541 O O . GLY A 1 198 ? -53.400 -2.934 4.977 1.00 75.50 198 GLY A O 1
ATOM 1542 N N . HIS A 1 199 ? -54.618 -1.780 3.499 1.00 81.12 199 HIS A N 1
ATOM 1543 C CA . HIS A 1 199 ? -55.370 -1.031 4.512 1.00 81.12 199 HIS A CA 1
ATOM 1544 C C . HIS A 1 199 ? -56.373 -1.917 5.260 1.00 81.12 199 HIS A C 1
ATOM 1546 O O . HIS A 1 199 ? -57.209 -2.568 4.631 1.00 81.12 199 HIS A O 1
ATOM 1552 N N . VAL A 1 200 ? -56.316 -1.888 6.597 1.00 82.50 200 VAL A N 1
ATOM 1553 C CA . VAL A 1 200 ? -57.207 -2.617 7.517 1.00 82.50 200 VAL A CA 1
ATOM 1554 C C . VAL A 1 200 ? -58.415 -1.747 7.855 1.00 82.50 200 VAL A C 1
ATOM 1556 O O . VAL A 1 200 ? -58.299 -0.794 8.618 1.00 82.50 200 VAL A O 1
ATOM 1559 N N . VAL A 1 201 ? -59.565 -2.035 7.248 1.00 81.00 201 VAL A N 1
ATOM 1560 C CA . VAL A 1 201 ? -60.723 -1.111 7.253 1.00 81.00 201 VAL A CA 1
ATOM 1561 C C . VAL A 1 201 ? -62.062 -1.794 7.535 1.00 81.00 201 VAL A C 1
ATOM 1563 O O . VAL A 1 201 ? -63.043 -1.124 7.866 1.00 81.00 201 VAL A O 1
ATOM 1566 N N . PHE A 1 202 ? -62.127 -3.122 7.412 1.00 81.25 202 PHE A N 1
ATOM 1567 C CA . PHE A 1 202 ? -63.368 -3.884 7.543 1.00 81.25 202 PHE A CA 1
ATOM 1568 C C . PHE A 1 202 ? -63.300 -4.884 8.695 1.00 81.25 202 PHE A C 1
ATOM 1570 O O . PHE A 1 202 ? -62.235 -5.422 8.996 1.00 81.25 202 PHE A O 1
ATOM 1577 N N . CYS A 1 203 ? -64.447 -5.166 9.315 1.00 85.50 203 CYS A N 1
ATOM 1578 C CA . CYS A 1 203 ? -64.625 -6.357 10.140 1.00 85.50 203 CYS A CA 1
ATOM 1579 C C . CYS A 1 203 ? -65.070 -7.543 9.270 1.00 85.50 203 CYS A C 1
ATOM 1581 O O . CYS A 1 203 ? -65.594 -7.360 8.168 1.00 85.50 203 CYS A O 1
ATOM 1583 N N . GLY A 1 204 ? -64.910 -8.769 9.767 1.00 80.12 204 GLY A N 1
ATOM 1584 C CA . GLY A 1 204 ? -65.225 -9.971 8.987 1.00 80.12 204 GLY A CA 1
ATOM 1585 C C . GLY A 1 204 ? -66.679 -10.123 8.539 1.00 80.12 204 GLY A C 1
ATOM 1586 O O . GLY A 1 204 ? -66.929 -10.763 7.519 1.00 80.12 204 GLY A O 1
ATOM 1587 N N . SER A 1 205 ? -67.653 -9.561 9.258 1.00 80.25 205 SER A N 1
ATOM 1588 C CA . SER A 1 205 ? -69.052 -9.565 8.811 1.00 80.25 205 SER A CA 1
ATOM 1589 C C . SER A 1 205 ? -69.262 -8.600 7.643 1.00 80.25 205 SER A C 1
ATOM 1591 O O . SER A 1 205 ? -69.786 -9.012 6.612 1.00 80.25 205 SER A O 1
ATOM 1593 N N . CYS A 1 206 ? -68.775 -7.362 7.752 1.00 83.31 206 CYS A N 1
ATOM 1594 C CA . CYS A 1 206 ? -68.932 -6.350 6.706 1.00 83.31 206 CYS A CA 1
ATOM 1595 C C . CYS A 1 206 ? -68.061 -6.609 5.465 1.00 83.31 206 CYS A C 1
ATOM 1597 O O . CYS A 1 206 ? -68.450 -6.239 4.364 1.00 83.31 206 CYS A O 1
ATOM 1599 N N . ALA A 1 207 ? -66.921 -7.294 5.606 1.00 81.56 207 ALA A N 1
ATOM 1600 C CA . ALA A 1 207 ? -66.082 -7.709 4.477 1.00 81.56 207 ALA A CA 1
ATOM 1601 C C . ALA A 1 207 ? -66.755 -8.743 3.550 1.00 81.56 207 ALA A C 1
ATOM 1603 O O . ALA A 1 207 ? -66.298 -8.943 2.426 1.00 81.56 207 ALA A O 1
ATOM 1604 N N . ARG A 1 208 ? -67.805 -9.428 4.027 1.00 77.56 208 ARG A N 1
ATOM 1605 C CA . ARG A 1 208 ? -68.552 -10.458 3.285 1.00 77.56 208 ARG A CA 1
ATOM 1606 C C . ARG A 1 208 ? -69.898 -9.964 2.750 1.00 77.56 208 ARG A C 1
ATOM 1608 O O . ARG A 1 208 ? -70.633 -10.760 2.172 1.00 77.56 208 ARG A O 1
ATOM 1615 N N . ASP A 1 209 ? -70.223 -8.686 2.939 1.00 78.88 209 ASP A N 1
ATOM 1616 C CA . ASP A 1 209 ? -71.467 -8.111 2.434 1.00 78.88 209 ASP A CA 1
ATOM 1617 C C . ASP A 1 209 ? -71.393 -7.942 0.899 1.00 78.88 209 ASP A C 1
ATOM 1619 O O . ASP A 1 209 ? -70.488 -7.267 0.399 1.00 78.88 209 ASP A O 1
ATOM 1623 N N . PRO A 1 210 ? -72.321 -8.534 0.124 1.00 70.62 210 PRO A N 1
ATOM 1624 C CA . PRO A 1 210 ? -72.319 -8.448 -1.337 1.00 70.62 210 PRO A CA 1
ATOM 1625 C C . PRO A 1 210 ? -72.587 -7.036 -1.887 1.00 70.62 210 PRO A C 1
ATOM 1627 O O . PRO A 1 210 ? -72.417 -6.821 -3.085 1.00 70.62 210 PRO A O 1
ATOM 1630 N N . ARG A 1 211 ? -72.996 -6.071 -1.052 1.00 71.06 211 ARG A N 1
ATOM 1631 C CA . ARG A 1 211 ? -73.238 -4.671 -1.451 1.00 71.06 211 ARG A CA 1
ATOM 1632 C C . ARG A 1 211 ? -71.988 -3.788 -1.398 1.00 71.06 211 ARG A C 1
ATOM 1634 O O . ARG A 1 211 ? -72.070 -2.604 -1.716 1.00 71.06 211 ARG A O 1
ATOM 1641 N N . LEU A 1 212 ? -70.845 -4.331 -0.980 1.00 68.62 212 LEU A N 1
ATOM 1642 C CA . LEU A 1 212 ? -69.606 -3.574 -0.832 1.00 68.62 212 LEU A CA 1
ATOM 1643 C C . LEU A 1 212 ? -68.998 -3.208 -2.198 1.00 68.62 212 LEU A C 1
ATOM 1645 O O . LEU A 1 212 ? -68.654 -4.080 -2.997 1.00 68.62 212 LEU A O 1
ATOM 1649 N N . GLU A 1 213 ? -68.817 -1.910 -2.456 1.00 68.94 213 GLU A N 1
ATOM 1650 C CA . GLU A 1 213 ? -68.099 -1.428 -3.640 1.00 68.94 213 GLU A CA 1
ATOM 1651 C C . GLU A 1 213 ? -66.640 -1.913 -3.642 1.00 68.94 213 GLU A C 1
ATOM 1653 O O . GLU A 1 213 ? -65.956 -1.898 -2.618 1.00 68.94 213 GLU A O 1
ATOM 1658 N N . ARG A 1 214 ? -66.115 -2.301 -4.814 1.00 77.19 214 ARG A N 1
ATOM 1659 C CA . ARG A 1 214 ? -64.735 -2.805 -4.968 1.00 77.19 214 ARG A CA 1
ATOM 1660 C C . ARG A 1 214 ? -63.674 -1.697 -4.955 1.00 77.19 214 ARG A C 1
ATOM 1662 O O . ARG A 1 214 ? -62.810 -1.652 -5.832 1.00 77.19 214 ARG A O 1
ATOM 1669 N N . LYS A 1 215 ? -63.738 -0.788 -3.983 1.00 81.31 215 LYS A N 1
ATOM 1670 C CA . LYS A 1 215 ? -62.761 0.288 -3.768 1.00 81.31 215 LYS A CA 1
ATOM 1671 C C . LYS A 1 215 ? -62.442 0.436 -2.284 1.00 81.31 215 LYS A C 1
ATOM 1673 O O . LYS A 1 215 ? -63.323 0.353 -1.435 1.00 81.31 215 LYS A O 1
ATOM 1678 N N . CYS A 1 216 ? -61.173 0.668 -1.964 1.00 78.94 216 CYS A N 1
ATOM 1679 C CA . CYS A 1 216 ? -60.727 0.858 -0.591 1.00 78.94 216 CYS A CA 1
ATOM 1680 C C . CYS A 1 216 ? -61.208 2.227 -0.069 1.00 78.94 216 CYS A C 1
ATOM 1682 O O . CYS A 1 216 ? -60.862 3.243 -0.667 1.00 78.94 216 CYS A O 1
ATOM 1684 N N . PRO A 1 217 ? -61.919 2.316 1.067 1.00 78.12 217 PRO A N 1
ATOM 1685 C CA . PRO A 1 217 ? -62.405 3.595 1.598 1.00 78.12 217 PRO A CA 1
ATOM 1686 C C . PRO A 1 217 ? -61.301 4.590 1.985 1.00 78.12 217 PRO A C 1
ATOM 1688 O O . PRO A 1 217 ? -61.545 5.792 2.015 1.00 78.12 217 PRO A O 1
ATOM 1691 N N . VAL A 1 218 ? -60.086 4.102 2.268 1.00 77.56 218 VAL A N 1
ATOM 1692 C CA . VAL A 1 218 ? -58.955 4.938 2.706 1.00 77.56 218 VAL A CA 1
ATOM 1693 C C . VAL A 1 218 ? -58.175 5.500 1.522 1.00 77.56 218 VAL A C 1
ATOM 1695 O O . VAL A 1 218 ? -57.947 6.701 1.447 1.00 77.56 218 VAL A O 1
ATOM 1698 N N . CYS A 1 219 ? -57.777 4.648 0.578 1.00 78.25 219 CYS A N 1
ATOM 1699 C CA . CYS A 1 219 ? -56.913 5.052 -0.537 1.00 78.25 219 CYS A CA 1
ATOM 1700 C C . CYS A 1 219 ? -57.616 5.079 -1.900 1.00 78.25 219 CYS A C 1
ATOM 1702 O O . CYS A 1 219 ? -56.998 5.457 -2.887 1.00 78.25 219 CYS A O 1
ATOM 1704 N N . ARG A 1 220 ? -58.898 4.694 -1.966 1.00 81.75 220 ARG A N 1
ATOM 1705 C CA . ARG A 1 220 ? -59.742 4.616 -3.178 1.00 81.75 220 ARG A CA 1
ATOM 1706 C C . ARG A 1 220 ? -59.261 3.643 -4.263 1.00 81.75 220 ARG A C 1
ATOM 1708 O O . ARG A 1 220 ? -59.912 3.536 -5.300 1.00 81.75 220 ARG A O 1
ATOM 1715 N N . GLU A 1 221 ? -58.195 2.897 -3.985 1.00 74.56 221 GLU A N 1
ATOM 1716 C CA . GLU A 1 221 ? -57.636 1.847 -4.841 1.00 74.56 221 GLU A CA 1
ATOM 1717 C C . GLU A 1 221 ? -58.627 0.693 -5.059 1.00 74.56 221 GLU A C 1
ATOM 1719 O O . GLU A 1 221 ? -59.429 0.390 -4.167 1.00 74.56 221 GLU A O 1
ATOM 1724 N N . HIS A 1 222 ? -58.579 0.039 -6.226 1.00 81.94 222 HIS A N 1
ATOM 1725 C CA . HIS A 1 222 ? -59.447 -1.106 -6.520 1.00 81.94 222 HIS A CA 1
ATOM 1726 C C . HIS A 1 222 ? -59.128 -2.293 -5.599 1.00 81.94 222 HIS A C 1
ATOM 1728 O O . HIS A 1 222 ? -57.965 -2.626 -5.378 1.00 81.94 222 HIS A O 1
ATOM 1734 N N . VAL A 1 223 ? -60.166 -2.931 -5.048 1.00 81.31 223 VAL A N 1
ATOM 1735 C CA . VAL A 1 223 ? -60.004 -4.061 -4.121 1.00 81.31 223 VAL A CA 1
ATOM 1736 C C . VAL A 1 223 ? -60.204 -5.374 -4.865 1.00 81.31 223 VAL A C 1
ATOM 1738 O O . VAL A 1 223 ? -61.327 -5.748 -5.212 1.00 81.31 223 VAL A O 1
ATOM 1741 N N . GLU A 1 224 ? -59.104 -6.098 -5.056 1.00 79.75 224 GLU A N 1
ATOM 1742 C CA . GLU A 1 224 ? -59.099 -7.430 -5.670 1.00 79.75 224 GLU A CA 1
ATOM 1743 C C . GLU A 1 224 ? -59.617 -8.496 -4.696 1.00 79.75 224 GLU A C 1
ATOM 1745 O O . GLU A 1 224 ? -60.325 -9.429 -5.083 1.00 79.75 224 GLU A O 1
ATOM 1750 N N . GLY A 1 225 ? -59.322 -8.328 -3.404 1.00 80.44 225 GLY A N 1
ATOM 1751 C CA . GLY A 1 225 ? -59.786 -9.217 -2.348 1.00 80.44 225 GLY A CA 1
ATOM 1752 C C . GLY A 1 225 ? -59.597 -8.639 -0.950 1.00 80.44 225 GLY A C 1
ATOM 1753 O O . GLY A 1 225 ? -58.786 -7.741 -0.731 1.00 80.44 225 GLY A O 1
ATOM 1754 N N . VAL A 1 226 ? -60.353 -9.178 0.007 1.00 83.31 226 VAL A N 1
ATOM 1755 C CA . VAL A 1 226 ? -60.280 -8.810 1.425 1.00 83.31 226 VAL A CA 1
ATOM 1756 C C . VAL A 1 226 ? -59.847 -10.036 2.230 1.00 83.31 226 VAL A C 1
ATOM 1758 O O . VAL A 1 226 ? -60.391 -11.132 2.058 1.00 83.31 226 VAL A O 1
ATOM 1761 N N . ARG A 1 227 ? -58.834 -9.879 3.086 1.00 82.31 227 ARG A N 1
ATOM 1762 C CA . ARG A 1 227 ? -58.266 -10.964 3.903 1.00 82.31 227 ARG A CA 1
ATOM 1763 C C . ARG A 1 227 ? -58.194 -10.556 5.362 1.00 82.31 227 ARG A C 1
ATOM 1765 O O . ARG A 1 227 ? -58.010 -9.386 5.670 1.00 82.31 227 ARG A O 1
ATOM 1772 N N . ARG A 1 228 ? -58.341 -11.523 6.264 1.00 79.94 228 ARG A N 1
ATOM 1773 C CA . ARG A 1 228 ? -58.232 -11.277 7.702 1.00 79.94 228 ARG A CA 1
ATOM 1774 C C . ARG A 1 228 ? -56.777 -10.994 8.076 1.00 79.94 228 ARG A C 1
ATOM 1776 O O . ARG A 1 228 ? -55.870 -11.668 7.597 1.00 79.94 228 ARG A O 1
ATOM 1783 N N . VAL A 1 229 ? -56.566 -10.004 8.931 1.00 70.94 229 VAL A N 1
ATOM 1784 C CA . VAL A 1 229 ? -55.298 -9.749 9.605 1.00 70.94 229 VAL A CA 1
ATOM 1785 C C . VAL A 1 229 ? -55.157 -10.798 10.699 1.00 70.94 229 VAL A C 1
ATOM 1787 O O . VAL A 1 229 ? -55.892 -10.793 11.685 1.00 70.94 229 VAL A O 1
ATOM 1790 N N . GLU A 1 230 ? -54.217 -11.718 10.530 1.00 55.81 230 GLU A N 1
ATOM 1791 C CA . GLU A 1 230 ? -53.835 -12.643 11.592 1.00 55.81 230 GLU A CA 1
ATOM 1792 C C . GLU A 1 230 ? -53.056 -11.861 12.659 1.00 55.81 230 GLU A C 1
ATOM 1794 O O . GLU A 1 230 ? -51.842 -11.668 12.573 1.00 55.81 230 GLU A O 1
ATOM 1799 N N . ALA A 1 231 ? -53.767 -11.325 13.652 1.00 46.75 231 ALA A N 1
ATOM 1800 C CA . ALA A 1 231 ? -53.133 -10.646 14.770 1.00 46.75 231 ALA A CA 1
ATOM 1801 C C . ALA A 1 231 ? -52.407 -11.668 15.658 1.00 46.75 231 ALA A C 1
ATOM 1803 O O . ALA A 1 231 ? -53.011 -12.580 16.221 1.00 46.75 231 ALA A O 1
ATOM 1804 N N . ARG A 1 232 ? -51.099 -11.471 15.841 1.00 32.44 232 ARG A N 1
ATOM 1805 C CA . ARG A 1 232 ? -50.362 -12.036 16.978 1.00 32.44 232 ARG A CA 1
ATOM 1806 C C . ARG A 1 232 ? -50.887 -11.333 18.243 1.00 32.44 232 ARG A C 1
ATOM 1808 O O . ARG A 1 232 ? -50.957 -10.102 18.219 1.00 32.44 232 ARG A O 1
ATOM 1815 N N . PRO A 1 233 ? -51.273 -12.037 19.319 1.00 31.98 233 PRO A N 1
ATOM 1816 C CA . PRO A 1 233 ? -51.959 -11.388 20.432 1.00 31.98 233 PRO A CA 1
ATOM 1817 C C . PRO A 1 233 ? -51.044 -10.357 21.111 1.00 31.98 233 PRO A C 1
ATOM 1819 O O . PRO A 1 233 ? -49.909 -10.665 21.479 1.00 31.98 233 PRO A O 1
ATOM 1822 N N . ARG A 1 234 ? -51.537 -9.117 21.238 1.00 30.97 234 ARG A N 1
ATOM 1823 C CA . ARG A 1 234 ? -50.937 -8.038 22.038 1.00 30.97 234 ARG A CA 1
ATOM 1824 C C . ARG A 1 234 ? -51.352 -8.232 23.501 1.00 30.97 234 ARG A C 1
ATOM 1826 O O . ARG A 1 234 ? -52.520 -8.474 23.781 1.00 30.97 234 ARG A O 1
ATOM 1833 N N . ALA A 1 235 ? -50.381 -8.132 24.404 1.00 33.94 235 ALA A N 1
ATOM 1834 C CA . ALA A 1 235 ? -50.565 -8.210 25.848 1.00 33.94 235 ALA A CA 1
ATOM 1835 C C . ALA A 1 235 ? -51.432 -7.045 26.359 1.00 33.94 235 ALA A C 1
ATOM 1837 O O . ALA A 1 235 ? -51.102 -5.886 26.113 1.00 33.94 235 ALA A O 1
ATOM 1838 N N . ALA A 1 236 ? -52.523 -7.362 27.058 1.00 28.77 236 ALA A N 1
ATOM 1839 C CA . ALA A 1 236 ? -53.303 -6.399 27.828 1.00 28.77 236 ALA A CA 1
ATOM 1840 C C . ALA A 1 236 ? -52.628 -6.125 29.184 1.00 28.77 236 ALA A C 1
ATOM 1842 O O . ALA A 1 236 ? -51.924 -6.984 29.719 1.00 28.77 236 ALA A O 1
ATOM 1843 N N . ALA A 1 237 ? -52.841 -4.913 29.700 1.00 33.31 237 ALA A N 1
ATOM 1844 C CA . ALA A 1 237 ? -52.288 -4.388 30.943 1.00 33.31 237 ALA A CA 1
ATOM 1845 C C . ALA A 1 237 ? -52.466 -5.334 32.146 1.00 33.31 237 ALA A C 1
ATOM 1847 O O . ALA A 1 237 ? -53.461 -6.046 32.267 1.00 33.31 237 ALA A O 1
ATOM 1848 N N . ALA A 1 238 ? -51.466 -5.328 33.026 1.00 37.94 238 ALA A N 1
ATOM 1849 C CA . ALA A 1 238 ? -51.331 -6.241 34.151 1.00 37.94 238 ALA A CA 1
ATOM 1850 C C . ALA A 1 238 ? -52.451 -6.102 35.200 1.00 37.94 238 ALA A C 1
ATOM 1852 O O . ALA A 1 238 ? -52.661 -5.004 35.718 1.00 37.94 238 ALA A O 1
ATOM 1853 N N . PRO A 1 239 ? -53.032 -7.230 35.648 1.00 33.19 239 PRO A N 1
ATOM 1854 C CA . PRO A 1 239 ? -53.415 -7.412 37.032 1.00 33.19 239 PRO A CA 1
ATOM 1855 C C . PRO A 1 239 ? -52.455 -8.400 37.712 1.00 33.19 239 PRO A C 1
ATOM 1857 O O . PRO A 1 239 ? -52.178 -9.486 37.205 1.00 33.19 239 PRO A O 1
ATOM 1860 N N . ASP A 1 240 ? -51.969 -7.968 38.870 1.00 32.34 240 ASP A N 1
ATOM 1861 C CA . ASP A 1 240 ? -51.379 -8.721 39.974 1.00 32.34 240 ASP A CA 1
ATOM 1862 C C . ASP A 1 240 ? -50.349 -9.833 39.704 1.00 32.34 240 ASP A C 1
ATOM 1864 O O . ASP A 1 240 ? -50.577 -10.871 39.078 1.00 32.34 240 ASP A O 1
ATOM 1868 N N . ALA A 1 241 ? -49.209 -9.656 40.376 1.00 37.03 241 ALA A N 1
ATOM 1869 C CA . ALA A 1 241 ? -47.987 -10.457 40.369 1.00 37.03 241 ALA A CA 1
ATOM 1870 C C . ALA A 1 241 ? -48.126 -11.950 40.765 1.00 37.03 241 ALA A C 1
ATOM 1872 O O . ALA A 1 241 ? -47.121 -12.629 40.959 1.00 37.03 241 ALA A O 1
ATOM 1873 N N . ARG A 1 242 ? -49.342 -12.504 40.860 1.00 37.88 242 ARG A N 1
ATOM 1874 C CA . ARG A 1 242 ? -49.597 -13.923 41.168 1.00 37.88 242 ARG A CA 1
ATOM 1875 C C . ARG A 1 242 ? -49.887 -14.796 39.943 1.00 37.88 242 ARG A C 1
ATOM 1877 O O . ARG A 1 242 ? -49.797 -16.014 40.056 1.00 37.88 242 ARG A O 1
ATOM 1884 N N . ARG A 1 243 ? -50.160 -14.225 38.762 1.00 35.62 243 ARG A N 1
ATOM 1885 C CA . ARG A 1 243 ? -50.414 -15.018 37.535 1.00 35.62 243 ARG A CA 1
ATOM 1886 C C . ARG A 1 243 ? -49.157 -15.312 36.699 1.00 35.62 243 ARG A C 1
ATOM 1888 O O . ARG A 1 243 ? -49.171 -16.215 35.869 1.00 35.62 243 ARG A O 1
ATOM 1895 N N . ALA A 1 244 ? -48.040 -14.636 36.987 1.00 31.94 244 ALA A N 1
ATOM 1896 C CA . ALA A 1 244 ? -46.762 -14.774 36.275 1.00 31.94 244 ALA A CA 1
ATOM 1897 C C . ALA A 1 244 ? -46.069 -16.147 36.432 1.00 31.94 244 ALA A C 1
ATOM 1899 O O . ALA A 1 244 ? -45.130 -16.446 35.702 1.00 31.94 244 ALA A O 1
ATOM 1900 N N . GLN A 1 245 ? -46.532 -17.003 37.350 1.00 37.72 245 GLN A N 1
ATOM 1901 C CA . GLN A 1 245 ? -45.949 -18.333 37.565 1.00 37.72 245 GLN A CA 1
ATOM 1902 C C . GLN A 1 245 ? -46.549 -19.441 36.678 1.00 37.72 245 GLN A C 1
ATOM 1904 O O . GLN A 1 245 ? -45.974 -20.522 36.616 1.00 37.72 245 GLN A O 1
ATOM 1909 N N . THR A 1 246 ? -47.661 -19.211 35.962 1.00 36.91 246 THR A N 1
ATOM 1910 C CA . THR A 1 246 ? -48.340 -20.288 35.198 1.00 36.91 246 THR A CA 1
ATOM 1911 C C . THR A 1 246 ? -48.150 -20.243 33.677 1.00 36.91 246 THR A C 1
ATOM 1913 O O . THR A 1 246 ? -48.316 -21.274 33.029 1.00 36.91 246 THR A O 1
ATOM 1916 N N . GLU A 1 247 ? -47.709 -19.124 33.091 1.00 32.97 247 GLU A N 1
ATOM 1917 C CA . GLU A 1 247 ? -47.586 -18.976 31.624 1.00 32.97 247 GLU A CA 1
ATOM 1918 C C . GLU A 1 247 ? -46.140 -18.998 31.089 1.00 32.97 247 GLU A C 1
ATOM 1920 O O . GLU A 1 247 ? -45.925 -18.958 29.879 1.00 32.97 247 GLU A O 1
ATOM 1925 N N . ALA A 1 248 ? -45.136 -19.217 31.947 1.00 32.38 248 ALA A N 1
ATOM 1926 C CA . ALA A 1 248 ? -43.748 -19.488 31.537 1.00 32.38 248 ALA A CA 1
ATOM 1927 C C . ALA A 1 248 ? -43.554 -20.857 30.833 1.00 32.38 248 ALA A C 1
ATOM 1929 O O . ALA A 1 248 ? -42.427 -21.301 30.623 1.00 32.38 248 ALA A O 1
ATOM 1930 N N . ARG A 1 249 ? -44.644 -21.549 30.464 1.00 34.41 249 ARG A N 1
ATOM 1931 C CA . ARG A 1 249 ? -44.641 -22.948 30.009 1.00 34.41 249 ARG A CA 1
ATOM 1932 C C . ARG A 1 249 ? -45.048 -23.166 28.541 1.00 34.41 249 ARG A C 1
ATOM 1934 O O . ARG A 1 249 ? -45.202 -24.318 28.151 1.00 34.41 249 ARG A O 1
ATOM 1941 N N . SER A 1 250 ? -45.216 -22.126 27.710 1.00 37.06 250 SER A N 1
ATOM 1942 C CA . SER A 1 250 ? -45.717 -22.300 26.322 1.00 37.06 250 SER A CA 1
ATOM 1943 C C . SER A 1 250 ? -44.819 -21.815 25.174 1.00 37.06 250 SER A C 1
ATOM 1945 O O . SER A 1 250 ? -45.187 -21.987 24.017 1.00 37.06 250 SER A O 1
ATOM 1947 N N . TYR A 1 251 ? -43.606 -21.321 25.440 1.00 35.47 251 TYR A N 1
ATOM 1948 C CA . TYR A 1 251 ? -42.555 -21.216 24.414 1.00 35.47 251 TYR A CA 1
ATOM 1949 C C . TYR A 1 251 ? -41.348 -22.057 24.819 1.00 35.47 251 TYR A C 1
ATOM 1951 O O . TYR A 1 251 ? -40.265 -21.558 25.113 1.00 35.47 251 TYR A O 1
ATOM 1959 N N . LEU A 1 252 ? -41.561 -23.371 24.835 1.00 34.06 252 LEU A N 1
ATOM 1960 C CA . LEU A 1 252 ? -40.472 -24.324 24.705 1.00 34.06 252 LEU A CA 1
ATOM 1961 C C . LEU A 1 252 ? -40.250 -24.611 23.212 1.00 34.06 252 LEU A C 1
ATOM 1963 O O . LEU A 1 252 ? -41.224 -24.837 22.491 1.00 34.06 252 LEU A O 1
ATOM 1967 N N . PRO A 1 253 ? -38.993 -24.640 22.735 1.00 35.06 253 PRO A N 1
ATOM 1968 C CA . PRO A 1 253 ? -38.658 -25.353 21.508 1.00 35.06 253 PRO A CA 1
ATOM 1969 C C . PRO A 1 253 ? -39.125 -26.811 21.650 1.00 35.06 253 PRO A C 1
ATOM 1971 O O . PRO A 1 253 ? -39.108 -27.359 22.754 1.00 35.06 253 PRO A O 1
ATOM 1974 N N . THR A 1 254 ? -39.541 -27.443 20.553 1.00 40.12 254 THR A N 1
ATOM 1975 C CA . THR A 1 254 ? -39.938 -28.864 20.504 1.00 40.12 254 THR A CA 1
ATOM 1976 C C . THR A 1 254 ? -38.939 -29.788 21.227 1.00 40.12 254 THR A C 1
ATOM 1978 O O . THR A 1 254 ? -37.749 -29.473 21.315 1.00 40.12 254 THR A O 1
ATOM 1981 N N . PRO A 1 255 ? -39.417 -30.919 21.774 1.00 40.75 255 PRO A N 1
ATOM 1982 C CA . PRO A 1 255 ? -39.039 -31.409 23.092 1.00 40.75 255 PRO A CA 1
ATOM 1983 C C . PRO A 1 255 ? -37.615 -31.962 23.130 1.00 40.75 255 PRO A C 1
ATOM 1985 O O . PRO A 1 255 ? -37.319 -33.008 22.561 1.00 40.75 255 PRO A O 1
ATOM 1988 N N . TRP A 1 256 ? -36.756 -31.303 23.901 1.00 37.12 256 TRP A N 1
ATOM 1989 C CA . TRP A 1 256 ? -35.762 -32.033 24.681 1.00 37.12 256 TRP A CA 1
ATOM 1990 C C . TRP A 1 256 ? -36.498 -32.547 25.917 1.00 37.12 256 TRP A C 1
ATOM 1992 O O . TRP A 1 256 ? -37.312 -31.814 26.482 1.00 37.12 256 TRP A O 1
ATOM 2002 N N . SER A 1 257 ? -36.285 -33.811 26.289 1.00 48.00 257 SER A N 1
ATOM 2003 C CA . SER A 1 257 ? -36.963 -34.443 27.426 1.00 48.00 257 SER A CA 1
ATOM 2004 C C . SER A 1 257 ? -36.925 -33.546 28.672 1.00 48.00 257 SER A C 1
ATOM 2006 O O . SER A 1 257 ? -35.999 -3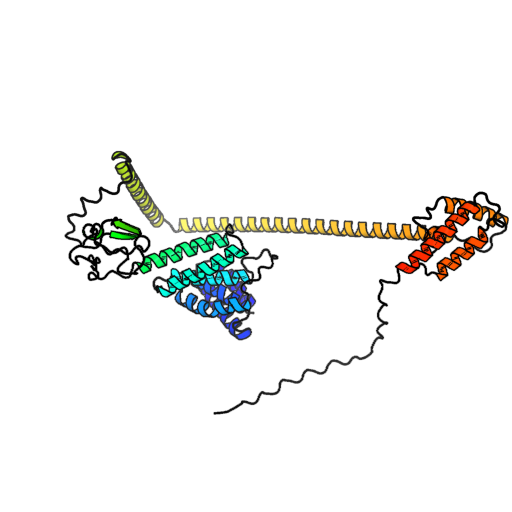2.755 28.857 1.00 48.00 257 SER A O 1
ATOM 2008 N N . VAL A 1 258 ? -37.916 -33.668 29.556 1.00 49.66 258 VAL A N 1
ATOM 2009 C CA . VAL A 1 258 ? -37.957 -32.940 30.843 1.00 49.66 258 VAL A CA 1
ATOM 2010 C C . VAL A 1 258 ? -36.662 -33.171 31.650 1.00 49.66 258 VAL A C 1
ATOM 2012 O O . VAL A 1 258 ? -36.184 -32.287 32.359 1.00 49.66 258 VAL A O 1
ATOM 2015 N N . GLU A 1 259 ? -36.012 -34.320 31.443 1.00 50.31 259 GLU A N 1
ATOM 2016 C CA . GLU A 1 259 ? -34.676 -34.641 31.954 1.00 50.31 259 GLU A CA 1
ATOM 2017 C C . GLU A 1 259 ? -33.561 -33.757 31.365 1.00 50.31 259 GLU A C 1
ATOM 2019 O O . GLU A 1 259 ? -32.642 -33.371 32.088 1.00 50.31 259 GLU A O 1
ATOM 2024 N N . GLY A 1 260 ? -33.644 -33.395 30.081 1.00 49.59 260 GLY A N 1
ATOM 2025 C CA . GLY A 1 260 ? -32.699 -32.532 29.369 1.00 49.59 260 GLY A CA 1
ATOM 2026 C C . GLY A 1 260 ? -32.745 -31.062 29.799 1.00 49.59 260 GLY A C 1
ATOM 2027 O O . GLY A 1 260 ? -31.696 -30.423 29.872 1.00 49.59 260 GLY A O 1
ATOM 2028 N N . GLN A 1 261 ? -33.921 -30.534 30.156 1.00 49.22 261 GLN A N 1
ATOM 2029 C CA . GLN A 1 261 ? -34.053 -29.176 30.714 1.00 49.22 261 GLN A CA 1
ATOM 2030 C C . GLN A 1 261 ? -33.494 -29.092 32.131 1.00 49.22 261 GLN A C 1
ATOM 2032 O O . GLN A 1 261 ? -32.634 -28.255 32.401 1.00 49.22 261 GLN A O 1
ATOM 2037 N N . ALA A 1 262 ? -33.871 -30.036 32.996 1.00 57.28 262 ALA A N 1
ATOM 2038 C CA . ALA A 1 262 ? -33.287 -30.146 34.328 1.00 57.28 262 ALA A CA 1
ATOM 2039 C C . ALA A 1 262 ? -31.767 -30.396 34.261 1.00 57.28 262 ALA A C 1
ATOM 2041 O O . ALA A 1 262 ? -31.010 -29.921 35.103 1.00 57.28 262 ALA A O 1
ATOM 2042 N N . ALA A 1 263 ? -31.272 -31.135 33.260 1.00 63.38 263 ALA A N 1
ATOM 2043 C CA . ALA A 1 263 ? -29.836 -31.301 33.028 1.00 63.38 263 ALA A CA 1
ATOM 2044 C C . ALA A 1 263 ? -29.151 -30.006 32.550 1.00 63.38 263 ALA A C 1
ATOM 2046 O O . ALA A 1 263 ? -28.031 -29.727 32.972 1.00 63.38 263 ALA A O 1
ATOM 2047 N N . ALA A 1 264 ? -29.795 -29.201 31.702 1.00 55.53 264 ALA A N 1
ATOM 2048 C CA . ALA A 1 264 ? -29.252 -27.925 31.236 1.00 55.53 264 ALA A CA 1
ATOM 2049 C C . ALA A 1 264 ? -29.191 -26.869 32.353 1.00 55.53 264 ALA A C 1
ATOM 2051 O O . ALA A 1 264 ? -28.180 -26.175 32.472 1.00 55.53 264 ALA A O 1
ATOM 2052 N N . GLU A 1 265 ? -30.221 -26.794 33.199 1.00 61.47 265 GLU A N 1
ATOM 2053 C CA . GLU A 1 265 ? -30.254 -25.924 34.381 1.00 61.47 265 GLU A CA 1
ATOM 2054 C C . GLU A 1 265 ? -29.226 -26.353 35.430 1.00 61.47 265 GLU A C 1
ATOM 2056 O O . GLU A 1 265 ? -28.465 -25.515 35.912 1.00 61.47 265 GLU A O 1
ATOM 2061 N N . ARG A 1 266 ? -29.102 -27.661 35.709 1.00 75.56 266 ARG A N 1
ATOM 2062 C CA . ARG A 1 266 ? -28.039 -28.195 36.580 1.00 75.56 266 ARG A CA 1
ATOM 2063 C C . ARG A 1 266 ? -26.647 -27.843 36.060 1.00 75.56 266 ARG A C 1
ATOM 2065 O O . ARG A 1 266 ? -25.847 -27.302 36.811 1.00 75.56 266 ARG A O 1
ATOM 2072 N N . ARG A 1 267 ? -26.385 -28.027 34.760 1.00 75.81 267 ARG A N 1
ATOM 2073 C CA . ARG A 1 267 ? -25.110 -27.634 34.127 1.00 75.81 267 ARG A CA 1
ATOM 2074 C C . ARG A 1 267 ? -24.861 -26.126 34.185 1.00 75.81 267 ARG A C 1
ATOM 2076 O O . ARG A 1 267 ? -23.712 -25.696 34.243 1.00 75.81 267 ARG A O 1
ATOM 2083 N N . PHE A 1 268 ? -25.905 -25.304 34.107 1.00 63.62 268 PHE A N 1
ATOM 2084 C CA . PHE A 1 268 ? -25.778 -23.853 34.238 1.00 63.62 268 PHE A CA 1
ATOM 2085 C C . PHE A 1 268 ? -25.420 -23.454 35.673 1.00 63.62 268 PHE A C 1
ATOM 2087 O O . PHE A 1 268 ? -24.448 -22.727 35.864 1.00 63.62 268 PHE A O 1
ATOM 2094 N N . LEU A 1 269 ? -26.121 -24.002 36.666 1.00 77.75 269 LEU A N 1
ATOM 2095 C CA . LEU A 1 269 ? -25.834 -23.780 38.084 1.00 77.75 269 LEU A CA 1
ATOM 2096 C C . LEU A 1 269 ? -24.446 -24.302 38.479 1.00 77.75 269 LEU A C 1
ATOM 2098 O O . LEU A 1 269 ? -23.713 -23.607 39.175 1.00 77.75 269 LEU A O 1
ATOM 2102 N N . GLU A 1 270 ? -24.028 -25.464 37.975 1.00 88.56 270 GLU A N 1
ATOM 2103 C CA . GLU A 1 270 ? -22.671 -25.991 38.168 1.00 88.56 270 GLU A CA 1
ATOM 2104 C C . GLU A 1 270 ? -21.599 -25.043 37.621 1.00 88.56 270 GLU A C 1
ATOM 2106 O O . GLU A 1 270 ? -20.582 -24.831 38.282 1.00 88.56 270 GLU A O 1
ATOM 2111 N N . ARG A 1 271 ? -21.823 -24.431 36.447 1.00 77.69 271 ARG A N 1
ATOM 2112 C CA . ARG A 1 271 ? -20.913 -23.419 35.886 1.00 77.69 271 ARG A CA 1
ATOM 2113 C C . ARG A 1 271 ? -20.887 -22.140 36.719 1.00 77.69 271 ARG A C 1
ATOM 2115 O O . ARG A 1 271 ? -19.807 -21.588 36.907 1.00 77.69 271 ARG A O 1
ATOM 2122 N N . CYS A 1 272 ? -22.031 -21.684 37.225 1.00 74.75 272 CYS A N 1
ATOM 2123 C CA . CYS A 1 272 ? -22.103 -20.520 38.111 1.00 74.75 272 CYS A CA 1
ATOM 2124 C C . CYS A 1 272 ? -21.352 -20.774 39.425 1.00 74.75 272 CYS A C 1
ATOM 2126 O O . CYS A 1 272 ? -20.461 -20.006 39.772 1.00 74.75 272 CYS A O 1
ATOM 2128 N N . LEU A 1 273 ? -21.608 -21.905 40.085 1.00 87.12 273 LEU A N 1
ATOM 2129 C CA . LEU A 1 273 ? -20.911 -22.301 41.310 1.00 87.12 273 LEU A CA 1
ATOM 2130 C C . LEU A 1 273 ? -19.412 -22.539 41.071 1.00 87.12 273 LEU A C 1
ATOM 2132 O O . LEU A 1 273 ? -18.588 -22.231 41.927 1.00 87.12 273 LEU A O 1
ATOM 2136 N N . ALA A 1 274 ? -19.021 -23.072 39.909 1.00 88.06 274 ALA A N 1
ATOM 2137 C CA . ALA A 1 274 ? -17.614 -23.189 39.533 1.00 88.06 274 ALA A CA 1
ATOM 2138 C C . ALA A 1 274 ? -16.958 -21.814 39.338 1.00 88.06 274 ALA A C 1
ATOM 2140 O O . ALA A 1 274 ? -15.841 -21.608 39.806 1.00 88.06 274 ALA A O 1
ATOM 2141 N N . ALA A 1 275 ? -17.651 -20.866 38.703 1.00 77.62 275 ALA A N 1
ATOM 2142 C CA . ALA A 1 275 ? -17.166 -19.500 38.537 1.00 77.62 275 ALA A CA 1
ATOM 2143 C C . ALA A 1 275 ? -17.031 -18.767 39.884 1.00 77.62 275 ALA A C 1
ATOM 2145 O O . ALA A 1 275 ? -16.044 -18.061 40.088 1.00 77.62 275 ALA A O 1
ATOM 2146 N N . GLU A 1 276 ? -17.965 -18.979 40.815 1.00 85.31 276 GLU A N 1
ATOM 2147 C CA . GLU A 1 276 ? -17.903 -18.458 42.186 1.00 85.31 276 GLU A CA 1
ATOM 2148 C C . GLU A 1 276 ? -16.757 -19.079 42.985 1.00 85.31 276 GLU A C 1
ATOM 2150 O O . GLU A 1 276 ? -15.987 -18.351 43.608 1.00 85.31 276 GLU A O 1
ATOM 2155 N N . ARG A 1 277 ? -16.567 -20.404 42.913 1.00 91.31 277 ARG A N 1
ATOM 2156 C CA . ARG A 1 277 ? -15.413 -21.079 43.532 1.00 91.31 277 ARG A CA 1
ATOM 2157 C C . ARG A 1 277 ? -14.092 -20.528 43.003 1.00 91.31 277 ARG A C 1
ATOM 2159 O O . ARG A 1 277 ? -13.213 -20.213 43.796 1.00 91.31 277 ARG A O 1
ATOM 2166 N N . GLN A 1 278 ? -13.981 -20.337 41.688 1.00 85.69 278 GLN A N 1
ATOM 2167 C CA . GLN A 1 278 ? -12.806 -19.719 41.073 1.00 85.69 278 GLN A CA 1
ATOM 2168 C C . GLN A 1 278 ? -12.634 -18.249 41.481 1.00 85.69 278 GLN A C 1
ATOM 2170 O O . GLN A 1 278 ? -11.507 -17.781 41.601 1.00 85.69 278 GLN A O 1
ATOM 2175 N N . ALA A 1 279 ? -13.721 -17.498 41.682 1.00 77.62 279 ALA A N 1
ATOM 2176 C CA . ALA A 1 279 ? -13.653 -16.119 42.162 1.00 77.62 279 ALA A CA 1
ATOM 2177 C C . ALA A 1 279 ? -13.170 -16.051 43.615 1.00 77.62 279 ALA A C 1
ATOM 2179 O O . ALA A 1 279 ? -12.261 -15.279 43.908 1.00 77.62 279 ALA A O 1
ATOM 2180 N N . ALA A 1 280 ? -13.703 -16.910 44.484 1.00 86.31 280 ALA A N 1
ATOM 2181 C CA . ALA A 1 280 ? -13.265 -17.040 45.868 1.00 86.31 280 ALA A CA 1
ATOM 2182 C C . ALA A 1 280 ? -11.807 -17.510 45.964 1.00 86.31 280 ALA A C 1
ATOM 2184 O O . ALA A 1 280 ? -11.064 -17.067 46.830 1.00 86.31 280 ALA A O 1
ATOM 2185 N N . GLU A 1 281 ? -11.371 -18.387 45.062 1.00 88.75 281 GLU A N 1
ATOM 2186 C CA . GLU A 1 281 ? -9.983 -18.838 45.002 1.00 88.75 281 GLU A CA 1
ATOM 2187 C C . GLU A 1 281 ? -9.032 -17.746 44.507 1.00 88.75 281 GLU A C 1
ATOM 2189 O O . GLU A 1 281 ? -7.998 -17.535 45.131 1.00 88.75 281 GLU A O 1
ATOM 2194 N N . ARG A 1 282 ? -9.411 -16.971 43.481 1.00 80.56 282 ARG A N 1
ATOM 2195 C CA . ARG A 1 282 ? -8.665 -15.766 43.077 1.00 80.56 282 ARG A CA 1
ATOM 2196 C C . ARG A 1 282 ? -8.569 -14.748 44.208 1.00 80.56 282 ARG A C 1
ATOM 2198 O O . ARG A 1 282 ? -7.528 -14.126 44.369 1.00 80.56 282 ARG A O 1
ATOM 2205 N N . GLN A 1 283 ? -9.640 -14.582 44.982 1.00 79.94 283 GLN A N 1
ATOM 2206 C CA . GLN A 1 283 ? -9.649 -13.684 46.131 1.00 79.94 283 GLN A CA 1
ATOM 2207 C C . GLN A 1 283 ? -8.721 -14.188 47.242 1.00 79.94 283 GLN A C 1
ATOM 2209 O O . GLN A 1 283 ? -7.892 -13.423 47.716 1.00 79.94 283 GLN A O 1
ATOM 2214 N N . ARG A 1 284 ? -8.766 -15.483 47.581 1.00 85.56 284 ARG A N 1
ATOM 2215 C CA . ARG A 1 284 ? -7.825 -16.093 48.535 1.00 85.56 284 ARG A CA 1
ATOM 2216 C C . ARG A 1 284 ? -6.372 -15.987 48.075 1.00 85.56 284 ARG A C 1
ATOM 2218 O O . ARG A 1 284 ? -5.505 -15.703 48.886 1.00 85.56 284 ARG A O 1
ATOM 2225 N N . GLN A 1 285 ? -6.102 -16.189 46.787 1.00 80.62 285 GLN A N 1
ATOM 2226 C CA . GLN A 1 285 ? -4.764 -16.017 46.212 1.00 80.62 285 GLN A CA 1
ATOM 2227 C C . GLN A 1 285 ? -4.305 -14.554 46.252 1.00 80.62 285 GLN A C 1
ATOM 2229 O O . GLN A 1 285 ? -3.134 -14.298 46.497 1.00 80.62 285 GLN A O 1
ATOM 2234 N N . ALA A 1 286 ? -5.217 -13.600 46.048 1.00 77.50 286 ALA A N 1
ATOM 2235 C CA . ALA A 1 286 ? -4.921 -12.175 46.174 1.00 77.50 286 ALA A CA 1
ATOM 2236 C C . ALA A 1 286 ? -4.668 -11.755 47.632 1.00 77.50 286 ALA A C 1
ATOM 2238 O O . ALA A 1 286 ? -3.803 -10.926 47.881 1.00 77.50 286 ALA A O 1
ATOM 2239 N N . GLU A 1 287 ? -5.393 -12.335 48.591 1.00 81.88 287 GLU A N 1
ATOM 2240 C CA . GLU A 1 287 ? -5.197 -12.105 50.030 1.00 81.88 287 GLU A CA 1
ATOM 2241 C C . GLU A 1 287 ? -3.928 -12.793 50.567 1.00 81.88 287 GLU A C 1
ATOM 2243 O O . GLU A 1 287 ? -3.303 -12.284 51.492 1.00 81.88 287 GLU A O 1
ATOM 2248 N N . ALA A 1 288 ? -3.523 -13.923 49.977 1.00 85.94 288 ALA A N 1
ATOM 2249 C CA . ALA A 1 288 ? -2.294 -14.647 50.312 1.00 85.94 288 ALA A CA 1
ATOM 2250 C C . ALA A 1 288 ? -1.036 -14.097 49.614 1.00 85.94 288 ALA A C 1
ATOM 2252 O O . ALA A 1 288 ? 0.058 -14.590 49.875 1.00 85.94 288 ALA A O 1
ATOM 2253 N N . TRP A 1 289 ? -1.182 -13.111 48.725 1.00 82.19 289 TRP A N 1
ATOM 2254 C CA . TRP A 1 289 ? -0.083 -12.522 47.967 1.00 82.19 289 TRP A CA 1
ATOM 2255 C C . TRP A 1 289 ? 0.874 -11.767 48.891 1.00 82.19 289 TRP A C 1
ATOM 2257 O O . TRP A 1 289 ? 0.478 -10.817 49.573 1.00 82.19 289 TRP A O 1
ATOM 2267 N N . THR A 1 290 ? 2.140 -12.175 48.916 1.00 88.50 290 THR A N 1
ATOM 2268 C CA . THR A 1 290 ? 3.146 -11.575 49.793 1.00 88.50 290 THR A CA 1
ATOM 2269 C C . THR A 1 290 ? 4.081 -10.630 49.032 1.00 88.50 290 THR A C 1
ATOM 2271 O O . THR A 1 290 ? 4.260 -10.760 47.821 1.00 88.50 290 THR A O 1
ATOM 2274 N N . PRO A 1 291 ? 4.757 -9.696 49.728 1.00 83.62 291 PRO A N 1
ATOM 2275 C CA . PRO A 1 291 ? 5.820 -8.891 49.122 1.00 83.62 291 PRO A CA 1
ATOM 2276 C C . PRO A 1 291 ? 6.961 -9.728 48.511 1.00 83.62 291 PRO A C 1
ATOM 2278 O O . PRO A 1 291 ? 7.591 -9.286 47.556 1.00 83.62 291 PRO A O 1
ATOM 2281 N N . ALA A 1 292 ? 7.206 -10.946 49.015 1.00 81.88 292 ALA A N 1
ATOM 2282 C CA . ALA A 1 292 ? 8.195 -11.861 48.439 1.00 81.88 292 ALA A CA 1
ATOM 2283 C C . ALA A 1 292 ? 7.767 -12.374 47.049 1.00 81.88 292 ALA A C 1
ATOM 2285 O O . ALA A 1 292 ? 8.596 -12.451 46.143 1.00 81.88 292 ALA A O 1
ATOM 2286 N N . ASP A 1 293 ? 6.468 -12.622 46.843 1.00 85.56 293 ASP A N 1
ATOM 2287 C CA . ASP A 1 293 ? 5.910 -12.983 45.531 1.00 85.56 293 ASP A CA 1
ATOM 2288 C C . ASP A 1 293 ? 5.997 -11.808 44.535 1.00 85.56 293 ASP A C 1
ATOM 2290 O O . ASP A 1 293 ? 6.180 -12.010 43.330 1.00 85.56 293 ASP A O 1
ATOM 2294 N N . GLU A 1 294 ? 5.913 -10.558 45.016 1.00 84.25 294 GLU A N 1
ATOM 2295 C CA . GLU A 1 294 ? 6.144 -9.368 44.181 1.00 84.25 294 GLU A CA 1
ATOM 2296 C C . GLU A 1 294 ? 7.588 -9.262 43.699 1.00 84.25 294 GLU A C 1
ATOM 2298 O O . GLU A 1 294 ? 7.813 -8.941 42.526 1.00 84.25 294 GLU A O 1
ATOM 2303 N N . GLU A 1 295 ? 8.556 -9.541 44.572 1.00 88.88 295 GLU A N 1
ATOM 2304 C CA . GLU A 1 295 ? 9.977 -9.552 44.222 1.00 88.88 295 GLU A CA 1
ATOM 2305 C C . GLU A 1 295 ? 10.303 -10.682 43.238 1.00 88.88 295 GLU A C 1
ATOM 2307 O O . GLU A 1 295 ? 10.982 -10.441 42.235 1.00 88.88 295 GLU A O 1
ATOM 2312 N N . GLU A 1 296 ? 9.756 -11.883 43.443 1.00 90.31 296 GLU A N 1
ATOM 2313 C CA . GLU A 1 296 ? 9.919 -13.012 42.522 1.00 90.31 296 GLU A CA 1
ATOM 2314 C C . GLU A 1 296 ? 9.287 -12.719 41.149 1.00 90.31 296 GLU A C 1
ATOM 2316 O O . GLU A 1 296 ? 9.915 -12.907 40.100 1.00 90.31 296 GLU A O 1
ATOM 2321 N N . LEU A 1 297 ? 8.078 -12.146 41.121 1.00 88.31 297 LEU A N 1
ATOM 2322 C CA . LEU A 1 297 ? 7.431 -11.727 39.878 1.00 88.31 297 LEU A CA 1
ATOM 2323 C C . LEU A 1 297 ? 8.203 -10.595 39.180 1.00 88.31 297 LEU A C 1
ATOM 2325 O O . LEU A 1 297 ? 8.261 -10.549 37.945 1.00 88.31 297 LEU A O 1
ATOM 2329 N N . ALA A 1 298 ? 8.798 -9.670 39.935 1.00 90.50 298 ALA A N 1
ATOM 2330 C CA . ALA A 1 298 ? 9.658 -8.621 39.396 1.00 90.50 298 ALA A CA 1
ATOM 2331 C C . ALA A 1 298 ? 10.953 -9.196 38.797 1.00 90.50 298 ALA A C 1
ATOM 2333 O O . ALA A 1 298 ? 11.349 -8.773 37.705 1.00 90.50 298 ALA A O 1
ATOM 2334 N N . ALA A 1 299 ? 11.560 -10.197 39.443 1.00 93.75 299 ALA A N 1
ATOM 2335 C CA . ALA A 1 299 ? 12.722 -10.916 38.930 1.00 93.75 299 ALA A CA 1
ATOM 2336 C C . ALA A 1 299 ? 12.394 -11.650 37.619 1.00 93.75 299 ALA A C 1
ATOM 2338 O O . ALA A 1 299 ? 13.067 -11.436 36.608 1.00 93.75 299 ALA A O 1
ATOM 2339 N N . LEU A 1 300 ? 11.286 -12.399 37.573 1.00 94.44 300 LEU A N 1
ATOM 2340 C CA . LEU A 1 300 ? 10.812 -13.075 36.358 1.00 94.44 300 LEU A CA 1
ATOM 2341 C C . LEU A 1 300 ? 10.519 -12.092 35.217 1.00 94.44 300 LEU A C 1
ATOM 2343 O O . LEU A 1 300 ? 10.843 -12.353 34.055 1.00 94.44 300 LEU A O 1
ATOM 2347 N N . ARG A 1 301 ? 9.941 -10.924 35.523 1.00 94.88 301 ARG A N 1
ATOM 2348 C CA . ARG A 1 301 ? 9.718 -9.854 34.534 1.00 94.88 301 ARG A CA 1
ATOM 2349 C C . ARG A 1 301 ? 11.030 -9.283 34.001 1.00 94.88 301 ARG A C 1
ATOM 2351 O O . ARG A 1 301 ? 11.116 -8.995 32.806 1.00 94.88 301 ARG A O 1
ATOM 2358 N N . LEU A 1 302 ? 12.044 -9.121 34.851 1.00 95.88 302 LEU A N 1
ATOM 2359 C CA . LEU A 1 302 ? 13.363 -8.638 34.444 1.00 95.88 302 LEU A CA 1
ATOM 2360 C C . LEU A 1 302 ? 14.079 -9.658 33.549 1.00 95.88 302 LEU A C 1
ATOM 2362 O O . LEU A 1 302 ? 14.636 -9.285 32.514 1.00 95.88 302 LEU A O 1
ATOM 2366 N N . GLU A 1 303 ? 14.009 -10.943 33.894 1.00 95.38 303 GLU A N 1
ATOM 2367 C CA . GLU A 1 303 ? 14.536 -12.032 33.071 1.00 95.38 303 GLU A CA 1
ATOM 2368 C C . GLU A 1 303 ? 13.816 -12.135 31.724 1.00 95.38 303 GLU A C 1
ATOM 2370 O O . GLU A 1 303 ? 14.466 -12.224 30.680 1.00 95.38 303 GLU A O 1
ATOM 2375 N N . ALA A 1 304 ? 12.484 -12.041 31.715 1.00 94.94 304 ALA A N 1
ATOM 2376 C CA . ALA A 1 304 ? 11.701 -12.008 30.484 1.00 94.94 304 ALA A CA 1
ATOM 2377 C C . ALA A 1 304 ? 12.082 -10.802 29.610 1.00 94.94 304 ALA A C 1
ATOM 2379 O O . ALA A 1 304 ? 12.274 -10.945 28.402 1.00 94.94 304 ALA A O 1
ATOM 2380 N N . ALA A 1 305 ? 12.273 -9.622 30.209 1.00 95.19 305 ALA A N 1
ATOM 2381 C CA . ALA A 1 305 ? 12.735 -8.436 29.494 1.00 95.19 305 ALA A CA 1
ATOM 2382 C C . ALA A 1 305 ? 14.158 -8.611 28.935 1.00 95.19 305 ALA A C 1
ATOM 2384 O O . ALA A 1 305 ? 14.452 -8.127 27.839 1.00 95.19 305 ALA A O 1
ATOM 2385 N N . ARG A 1 306 ? 15.044 -9.316 29.651 1.00 97.06 306 ARG A N 1
ATOM 2386 C CA . ARG A 1 306 ? 16.387 -9.659 29.168 1.00 97.06 306 ARG A CA 1
ATOM 2387 C C . ARG A 1 306 ? 16.324 -10.601 27.965 1.00 97.06 306 ARG A C 1
ATOM 2389 O O . ARG A 1 306 ? 16.914 -10.272 26.938 1.00 97.06 306 ARG A O 1
ATOM 2396 N N . ARG A 1 307 ? 15.544 -11.685 28.039 1.00 96.94 307 ARG A N 1
ATOM 2397 C CA . ARG A 1 307 ? 15.331 -12.616 26.912 1.00 96.94 307 ARG A CA 1
ATOM 2398 C C . ARG A 1 307 ? 14.763 -11.896 25.690 1.00 96.94 307 ARG A C 1
ATOM 2400 O O . ARG A 1 307 ? 15.296 -12.022 24.595 1.00 96.94 307 ARG A O 1
ATOM 2407 N N . GLN A 1 308 ? 13.765 -11.031 25.882 1.00 94.38 308 GLN A N 1
ATOM 2408 C CA . GLN A 1 308 ? 13.203 -10.224 24.793 1.00 94.38 308 GLN A CA 1
ATOM 2409 C C . GLN A 1 308 ? 14.240 -9.303 24.137 1.00 94.38 308 GLN A C 1
ATOM 2411 O O . GLN A 1 308 ? 14.217 -9.117 22.919 1.00 94.38 308 GLN A O 1
ATOM 2416 N N . ARG A 1 309 ? 15.156 -8.713 24.918 1.00 96.25 309 ARG A N 1
ATOM 2417 C CA . ARG A 1 309 ? 16.249 -7.884 24.384 1.00 96.25 309 ARG A CA 1
ATOM 2418 C C . ARG A 1 309 ? 17.260 -8.714 23.600 1.00 96.25 309 ARG A C 1
ATOM 2420 O O . ARG A 1 309 ? 17.701 -8.256 22.549 1.00 96.25 309 ARG A O 1
ATOM 2427 N N . GLU A 1 310 ? 17.608 -9.899 24.090 1.00 96.94 310 GLU A N 1
ATOM 2428 C CA . GLU A 1 310 ? 18.524 -10.827 23.421 1.00 96.94 310 GLU A CA 1
ATOM 2429 C C . GLU A 1 310 ? 17.928 -11.316 22.091 1.00 96.94 310 GLU A C 1
ATOM 2431 O O . GLU A 1 310 ? 18.560 -11.147 21.048 1.00 96.94 310 GLU A O 1
ATOM 2436 N N . GLU A 1 311 ? 16.668 -11.757 22.079 1.00 97.19 311 GLU A N 1
ATOM 2437 C CA . GLU A 1 311 ? 15.969 -12.140 20.846 1.00 97.19 311 GLU A CA 1
ATOM 2438 C C . GLU A 1 311 ? 15.809 -10.962 19.871 1.00 97.19 311 GLU A C 1
ATOM 2440 O O . GLU A 1 311 ? 15.938 -11.118 18.658 1.00 97.19 311 GLU A O 1
ATOM 2445 N N . ALA A 1 312 ? 15.524 -9.753 20.369 1.00 95.00 312 ALA A N 1
ATOM 2446 C CA . ALA A 1 312 ? 15.446 -8.563 19.523 1.00 95.00 312 ALA A CA 1
ATOM 2447 C C . ALA A 1 312 ? 16.814 -8.192 18.928 1.00 95.00 312 ALA A C 1
ATOM 2449 O O . ALA A 1 312 ? 16.884 -7.741 17.783 1.00 95.00 312 ALA A O 1
ATOM 2450 N N . ALA A 1 313 ? 17.903 -8.376 19.679 1.00 97.12 313 ALA A N 1
ATOM 2451 C CA . ALA A 1 313 ? 19.257 -8.181 19.178 1.00 97.12 313 ALA A CA 1
ATOM 2452 C C . ALA A 1 313 ? 19.619 -9.236 18.123 1.00 97.12 313 ALA A C 1
ATOM 2454 O O . ALA A 1 313 ? 20.215 -8.890 17.103 1.00 97.12 313 ALA A O 1
ATOM 2455 N N . GLU A 1 314 ? 19.218 -10.491 18.323 1.00 97.12 314 GLU A N 1
ATOM 2456 C CA . GLU A 1 314 ? 19.408 -11.563 17.349 1.00 97.12 314 GLU A CA 1
ATOM 2457 C C . GLU A 1 314 ? 18.618 -11.312 16.061 1.00 97.12 314 GLU A C 1
ATOM 2459 O O . GLU A 1 314 ? 19.206 -11.337 14.980 1.00 97.12 314 GLU A O 1
ATOM 2464 N N . ARG A 1 315 ? 17.335 -10.937 16.159 1.00 96.88 315 ARG A N 1
ATOM 2465 C CA . ARG A 1 315 ? 16.518 -10.537 15.000 1.00 96.88 315 ARG A CA 1
ATOM 2466 C C . ARG A 1 315 ? 17.172 -9.404 14.207 1.00 96.88 315 ARG A C 1
ATOM 2468 O O . ARG A 1 315 ? 17.314 -9.505 12.994 1.00 96.88 315 ARG A O 1
ATOM 2475 N N . ARG A 1 316 ? 17.689 -8.370 14.882 1.00 97.25 316 ARG A N 1
ATOM 2476 C CA . ARG A 1 316 ? 18.433 -7.280 14.219 1.00 97.25 316 ARG A CA 1
ATOM 2477 C C . ARG A 1 316 ? 19.709 -7.762 13.528 1.00 97.25 316 ARG A C 1
ATOM 2479 O O . ARG A 1 316 ? 20.048 -7.249 12.465 1.00 97.25 316 ARG A O 1
ATOM 2486 N N . ARG A 1 317 ? 20.434 -8.723 14.114 1.00 97.62 317 ARG A N 1
ATOM 2487 C CA . ARG A 1 317 ? 21.626 -9.325 13.487 1.00 97.62 317 ARG A CA 1
ATOM 2488 C C . ARG A 1 317 ? 21.248 -10.123 12.241 1.00 97.62 317 ARG A C 1
ATOM 2490 O O . ARG A 1 317 ? 21.932 -9.992 11.230 1.00 97.62 317 ARG A O 1
ATOM 2497 N N . GLN A 1 318 ? 20.164 -10.896 12.299 1.00 96.75 318 GLN A N 1
ATOM 2498 C CA . GLN A 1 318 ? 19.648 -11.659 11.161 1.00 96.75 318 GLN A CA 1
ATOM 2499 C C . GLN A 1 318 ? 19.197 -10.728 10.028 1.00 96.75 318 GLN A C 1
ATOM 2501 O O . GLN A 1 318 ? 19.666 -10.878 8.903 1.00 96.75 318 GLN A O 1
ATOM 2506 N N . GLU A 1 319 ? 18.409 -9.695 10.334 1.00 96.69 319 GLU A N 1
ATOM 2507 C CA . GLU A 1 319 ? 17.986 -8.679 9.361 1.00 96.69 319 GLU A CA 1
ATOM 2508 C C . GLU A 1 319 ? 19.183 -7.936 8.743 1.00 96.69 319 GLU A C 1
ATOM 2510 O O . GLU A 1 319 ? 19.223 -7.702 7.536 1.00 96.69 319 GLU A O 1
ATOM 2515 N N . ALA A 1 320 ? 20.194 -7.574 9.541 1.00 96.94 320 ALA A N 1
ATOM 2516 C CA . ALA A 1 320 ? 21.405 -6.929 9.032 1.00 96.94 320 ALA A CA 1
ATOM 2517 C C . ALA A 1 320 ? 22.236 -7.868 8.140 1.00 96.94 320 ALA A C 1
ATOM 2519 O O . ALA A 1 320 ? 22.794 -7.426 7.133 1.00 96.94 320 ALA A O 1
ATOM 2520 N N . ALA A 1 321 ? 22.319 -9.156 8.482 1.00 97.38 321 ALA A N 1
ATOM 2521 C CA . ALA A 1 321 ? 22.990 -10.158 7.661 1.00 97.38 321 ALA A CA 1
ATOM 2522 C C . ALA A 1 321 ? 22.246 -10.392 6.339 1.00 97.38 321 ALA A C 1
ATOM 2524 O O . ALA A 1 321 ? 22.882 -10.490 5.289 1.00 97.38 321 ALA A O 1
ATOM 2525 N N . GLU A 1 322 ? 20.914 -10.427 6.367 1.00 96.44 322 GLU A N 1
ATOM 2526 C CA . GLU A 1 322 ? 20.088 -10.540 5.168 1.00 96.44 322 GLU A CA 1
ATOM 2527 C C . GLU A 1 322 ? 20.248 -9.318 4.259 1.00 96.44 322 GLU A C 1
ATOM 2529 O O . GLU A 1 322 ? 20.522 -9.481 3.071 1.00 96.44 322 GLU A O 1
ATOM 2534 N N . ARG A 1 323 ? 20.203 -8.100 4.814 1.00 97.12 323 ARG A N 1
ATOM 2535 C CA . ARG A 1 323 ? 20.466 -6.862 4.058 1.00 97.12 323 ARG A CA 1
ATOM 2536 C C . ARG A 1 323 ? 21.827 -6.896 3.366 1.00 97.12 323 ARG A C 1
ATOM 2538 O O . ARG A 1 323 ? 21.901 -6.634 2.172 1.00 97.12 323 ARG A O 1
ATOM 2545 N N . ARG A 1 324 ? 22.885 -7.321 4.066 1.00 97.44 324 ARG A N 1
ATOM 2546 C CA . ARG A 1 324 ? 24.226 -7.480 3.471 1.00 97.44 324 ARG A CA 1
ATOM 2547 C C . ARG A 1 324 ? 24.252 -8.515 2.345 1.00 97.44 324 ARG A C 1
ATOM 2549 O O . ARG A 1 324 ? 24.940 -8.313 1.348 1.00 97.44 324 ARG A O 1
ATOM 2556 N N . ARG A 1 325 ? 23.513 -9.624 2.477 1.00 97.06 325 ARG A N 1
ATOM 2557 C CA . ARG A 1 325 ? 23.388 -10.634 1.409 1.00 97.06 325 ARG A CA 1
ATOM 2558 C C . ARG A 1 325 ? 22.667 -10.067 0.189 1.00 97.06 325 ARG A C 1
ATOM 2560 O O . ARG A 1 325 ? 23.129 -10.287 -0.927 1.00 97.06 325 ARG A O 1
ATOM 2567 N N . GLN A 1 326 ? 21.581 -9.324 0.398 1.00 96.19 326 GLN A N 1
ATOM 2568 C CA . GLN A 1 326 ? 20.828 -8.671 -0.673 1.00 96.19 326 GLN A CA 1
ATOM 2569 C C . GLN A 1 326 ? 21.675 -7.608 -1.386 1.00 96.19 326 GLN A C 1
ATOM 2571 O O . GLN A 1 326 ? 21.722 -7.592 -2.613 1.00 96.19 326 GLN A O 1
ATOM 2576 N N . GLU A 1 327 ? 22.411 -6.780 -0.643 1.00 96.75 327 GLU A N 1
ATOM 2577 C CA . GLU A 1 327 ? 23.343 -5.792 -1.201 1.00 96.75 327 GLU A CA 1
ATOM 2578 C C . GLU A 1 327 ? 24.459 -6.461 -2.014 1.00 96.75 327 GLU A C 1
ATOM 2580 O O . GLU A 1 327 ? 24.717 -6.062 -3.149 1.00 96.75 327 GLU A O 1
ATOM 2585 N N . ALA A 1 328 ? 25.068 -7.531 -1.493 1.00 97.00 328 ALA A N 1
ATOM 2586 C CA . ALA A 1 328 ? 26.088 -8.286 -2.218 1.00 97.00 328 ALA A CA 1
ATOM 2587 C C . ALA A 1 328 ? 25.532 -8.965 -3.484 1.00 97.00 328 ALA A C 1
ATOM 2589 O O . ALA A 1 328 ? 26.224 -9.032 -4.498 1.00 97.00 328 ALA A O 1
ATOM 2590 N N . ALA A 1 329 ? 24.296 -9.473 -3.451 1.00 97.00 329 ALA A N 1
ATOM 2591 C CA . ALA A 1 329 ? 23.638 -10.041 -4.626 1.00 97.00 329 ALA A CA 1
ATOM 2592 C C . ALA A 1 329 ? 23.332 -8.964 -5.680 1.00 97.00 329 ALA A C 1
ATOM 2594 O O . ALA A 1 329 ? 23.608 -9.167 -6.862 1.00 97.00 329 ALA A O 1
ATOM 2595 N N . ALA A 1 330 ? 22.833 -7.801 -5.255 1.00 96.00 330 ALA A N 1
ATOM 2596 C CA . ALA A 1 330 ? 22.584 -6.667 -6.138 1.00 96.00 330 ALA A CA 1
ATOM 2597 C C . ALA A 1 330 ? 23.881 -6.153 -6.782 1.00 96.00 330 ALA A C 1
ATOM 2599 O O . ALA A 1 330 ? 23.894 -5.836 -7.970 1.00 96.00 330 ALA A O 1
ATOM 2600 N N . GLU A 1 331 ? 24.984 -6.108 -6.034 1.00 96.69 331 GLU A N 1
ATOM 2601 C CA . GLU A 1 331 ? 26.290 -5.714 -6.567 1.00 96.69 331 GLU A CA 1
ATOM 2602 C C . GLU A 1 331 ? 26.813 -6.720 -7.604 1.00 96.69 331 GLU A C 1
ATOM 2604 O O . GLU A 1 331 ? 27.239 -6.313 -8.684 1.00 96.69 331 GLU A O 1
ATOM 2609 N N . ARG A 1 332 ? 26.686 -8.033 -7.358 1.00 97.12 332 ARG A N 1
ATOM 2610 C CA . ARG A 1 332 ? 27.022 -9.060 -8.367 1.00 97.12 332 ARG A CA 1
ATOM 2611 C C . ARG A 1 332 ? 26.217 -8.878 -9.651 1.00 97.12 332 ARG A C 1
ATOM 2613 O O . ARG A 1 332 ? 26.797 -8.878 -10.732 1.00 97.12 332 ARG A O 1
ATOM 2620 N N . GLN A 1 333 ? 24.911 -8.634 -9.544 1.00 95.56 333 GLN A N 1
ATOM 2621 C CA . GLN A 1 333 ? 24.067 -8.375 -10.715 1.00 95.56 333 GLN A CA 1
ATOM 2622 C C . GLN A 1 333 ? 24.504 -7.117 -11.477 1.00 95.56 333 GLN A C 1
ATOM 2624 O O . GLN A 1 333 ? 24.524 -7.117 -12.709 1.00 95.56 333 GLN A O 1
ATOM 2629 N N . ARG A 1 334 ? 24.893 -6.042 -10.774 1.00 96.25 334 ARG A N 1
ATOM 2630 C CA . ARG A 1 334 ? 25.438 -4.829 -11.413 1.00 96.25 334 ARG A CA 1
ATOM 2631 C C . ARG A 1 334 ? 26.738 -5.128 -12.155 1.00 96.25 334 ARG A C 1
ATOM 2633 O O . ARG A 1 334 ? 26.902 -4.662 -13.283 1.00 96.25 334 ARG A O 1
ATOM 2640 N N . GLN A 1 335 ? 27.630 -5.918 -11.561 1.00 95.88 335 GLN A N 1
ATOM 2641 C CA . GLN A 1 335 ? 28.897 -6.315 -12.176 1.00 95.88 335 GLN A CA 1
ATOM 2642 C C . GLN A 1 335 ? 28.683 -7.198 -13.409 1.00 95.88 335 GLN A C 1
ATOM 2644 O O . GLN A 1 335 ? 29.276 -6.937 -14.454 1.00 95.88 335 GLN A O 1
ATOM 2649 N N . GLU A 1 336 ? 27.781 -8.176 -13.341 1.00 96.50 336 GLU A N 1
ATOM 2650 C CA . GLU A 1 336 ? 27.409 -9.024 -14.479 1.00 96.50 336 GLU A CA 1
ATOM 2651 C C . GLU A 1 336 ? 26.781 -8.208 -15.613 1.00 96.50 336 GLU A C 1
ATOM 2653 O O . GLU A 1 336 ? 27.176 -8.342 -16.773 1.00 96.50 336 GLU A O 1
ATOM 2658 N N . ALA A 1 337 ? 25.860 -7.295 -15.294 1.00 94.88 337 ALA A N 1
ATOM 2659 C CA . ALA A 1 337 ? 25.263 -6.392 -16.273 1.00 94.88 337 ALA A CA 1
ATOM 2660 C C . ALA A 1 337 ? 26.305 -5.456 -16.913 1.00 94.88 337 ALA A C 1
ATOM 2662 O O . ALA A 1 337 ? 26.264 -5.223 -18.125 1.00 94.88 337 ALA A O 1
ATOM 2663 N N . ALA A 1 338 ? 27.258 -4.938 -16.133 1.00 95.69 338 ALA A N 1
ATOM 2664 C CA . ALA A 1 338 ? 28.356 -4.124 -16.648 1.00 95.69 338 ALA A CA 1
ATOM 2665 C C . ALA A 1 338 ? 29.295 -4.941 -17.552 1.00 95.69 338 ALA A C 1
ATOM 2667 O O . ALA A 1 338 ? 29.652 -4.480 -18.637 1.00 95.69 338 ALA A O 1
ATOM 2668 N N . ALA A 1 339 ? 29.639 -6.171 -17.163 1.00 96.12 339 ALA A N 1
ATOM 2669 C CA . ALA A 1 339 ? 30.441 -7.083 -17.972 1.00 96.12 339 ALA A CA 1
ATOM 2670 C C . ALA A 1 339 ? 29.727 -7.459 -19.282 1.00 96.12 339 ALA A C 1
ATOM 2672 O O . ALA A 1 339 ? 30.335 -7.426 -20.351 1.00 96.12 339 ALA A O 1
ATOM 2673 N N . ALA A 1 340 ? 28.421 -7.732 -19.237 1.00 95.19 340 ALA A N 1
ATOM 2674 C CA . ALA A 1 340 ? 27.615 -8.002 -20.424 1.00 95.19 340 ALA A CA 1
ATOM 2675 C C . ALA A 1 340 ? 27.565 -6.794 -21.375 1.00 95.19 340 ALA A C 1
ATOM 2677 O O . ALA A 1 340 ? 27.665 -6.962 -22.592 1.00 95.19 340 ALA A O 1
ATOM 2678 N N . ARG A 1 341 ? 27.460 -5.568 -20.841 1.00 95.25 341 ARG A N 1
ATOM 2679 C CA . ARG A 1 341 ? 27.544 -4.334 -21.642 1.00 95.25 341 ARG A CA 1
ATOM 2680 C C . ARG A 1 341 ? 28.906 -4.189 -22.316 1.00 95.25 341 ARG A C 1
ATOM 2682 O O . ARG A 1 341 ? 28.930 -3.914 -23.512 1.00 95.25 341 ARG A O 1
ATOM 2689 N N . ARG A 1 342 ? 30.008 -4.431 -21.595 1.00 95.56 342 ARG A N 1
ATOM 2690 C CA . ARG A 1 342 ? 31.367 -4.406 -22.167 1.00 95.56 342 ARG A CA 1
ATOM 2691 C C . ARG A 1 342 ? 31.518 -5.423 -23.296 1.00 95.56 342 ARG A C 1
ATOM 2693 O O . ARG A 1 342 ? 31.879 -5.031 -24.396 1.00 95.56 342 ARG A O 1
ATOM 2700 N N . ARG A 1 343 ? 31.094 -6.675 -23.089 1.00 95.81 343 ARG A N 1
ATOM 2701 C CA . ARG A 1 343 ? 31.114 -7.714 -24.138 1.00 95.81 343 ARG A CA 1
ATOM 2702 C C . ARG A 1 343 ? 30.314 -7.316 -25.379 1.00 95.81 343 ARG A C 1
ATOM 2704 O O . ARG A 1 343 ? 30.749 -7.570 -26.495 1.00 95.81 343 ARG A O 1
ATOM 2711 N N . ARG A 1 344 ? 29.148 -6.676 -25.212 1.00 93.56 344 ARG A N 1
ATOM 2712 C CA . ARG A 1 344 ? 28.353 -6.167 -26.347 1.00 93.56 344 ARG A CA 1
ATOM 2713 C C . ARG A 1 344 ? 29.056 -5.024 -27.075 1.00 93.56 344 ARG A C 1
ATOM 2715 O O . ARG A 1 344 ? 29.014 -4.991 -28.299 1.00 93.56 344 ARG A O 1
ATOM 2722 N N . GLN A 1 345 ? 29.686 -4.106 -26.342 1.00 93.69 345 GLN A N 1
ATOM 2723 C CA . GLN A 1 345 ? 30.458 -3.008 -26.927 1.00 93.69 345 GLN A CA 1
ATOM 2724 C C . GLN A 1 345 ? 31.683 -3.527 -27.684 1.00 93.69 345 GLN A C 1
ATOM 2726 O O . GLN A 1 345 ? 31.898 -3.112 -28.815 1.00 93.69 345 GLN A O 1
ATOM 2731 N N . GLU A 1 346 ? 32.426 -4.476 -27.116 1.00 94.69 346 GLU A N 1
ATOM 2732 C CA . GLU A 1 346 ? 33.560 -5.139 -27.770 1.00 94.69 346 GLU A CA 1
ATOM 2733 C C . GLU A 1 346 ? 33.115 -5.914 -29.013 1.00 94.69 346 GLU A C 1
ATOM 2735 O O . GLU A 1 346 ? 33.703 -5.756 -30.077 1.00 94.69 346 GLU A O 1
ATOM 2740 N N . ALA A 1 347 ? 32.028 -6.688 -28.935 1.00 93.00 347 ALA A N 1
ATOM 2741 C CA . ALA A 1 347 ? 31.485 -7.390 -30.096 1.00 93.00 347 ALA A CA 1
ATOM 2742 C C . ALA A 1 347 ? 31.024 -6.420 -31.198 1.00 93.00 347 ALA A C 1
ATOM 2744 O O . ALA A 1 347 ? 31.260 -6.670 -32.380 1.00 93.00 347 ALA A O 1
ATOM 2745 N N . ALA A 1 348 ? 30.394 -5.301 -30.827 1.00 91.44 348 ALA A N 1
ATOM 2746 C CA . ALA A 1 348 ? 30.002 -4.258 -31.770 1.00 91.44 348 ALA A CA 1
ATOM 2747 C C . ALA A 1 348 ? 31.223 -3.560 -32.390 1.00 91.44 348 ALA A C 1
ATOM 2749 O O . ALA A 1 348 ? 31.230 -3.333 -33.598 1.00 91.44 348 ALA A O 1
ATOM 2750 N N . ALA A 1 349 ? 32.261 -3.275 -31.599 1.00 91.50 349 ALA A N 1
ATOM 2751 C CA . ALA A 1 349 ? 33.515 -2.694 -32.068 1.00 91.50 349 ALA A CA 1
ATOM 2752 C C . ALA A 1 349 ? 34.250 -3.646 -33.022 1.00 91.50 349 ALA A C 1
ATOM 2754 O O . ALA A 1 349 ? 34.620 -3.232 -34.116 1.00 91.50 349 ALA A O 1
ATOM 2755 N N . ASN A 1 350 ? 34.361 -4.931 -32.674 1.00 91.50 350 ASN A N 1
ATOM 2756 C CA . ASN A 1 350 ? 34.952 -5.958 -33.532 1.00 91.50 350 ASN A CA 1
ATOM 2757 C C . ASN A 1 350 ? 34.168 -6.104 -34.842 1.00 91.50 350 ASN A C 1
ATOM 2759 O O . ASN A 1 350 ? 34.759 -6.154 -35.917 1.00 91.50 350 ASN A O 1
ATOM 2763 N N . LYS A 1 351 ? 32.829 -6.105 -34.779 1.00 87.88 351 LYS A N 1
ATOM 2764 C CA . LYS A 1 351 ? 31.979 -6.140 -35.977 1.00 87.88 351 LYS A CA 1
ATOM 2765 C C . LYS A 1 351 ? 32.155 -4.886 -36.840 1.00 87.88 351 LYS A C 1
ATOM 2767 O O . LYS A 1 351 ? 32.187 -4.995 -38.062 1.00 87.88 351 LYS A O 1
ATOM 2772 N N . ALA A 1 352 ? 32.284 -3.709 -36.226 1.00 85.31 352 ALA A N 1
ATOM 2773 C CA . ALA A 1 352 ? 32.546 -2.460 -36.935 1.00 85.31 352 ALA A CA 1
ATOM 2774 C C . ALA A 1 352 ? 33.943 -2.447 -37.579 1.00 85.31 352 ALA A C 1
ATOM 2776 O O . ALA A 1 352 ? 34.075 -2.013 -38.721 1.00 85.31 352 ALA A O 1
ATOM 2777 N N . GLN A 1 353 ? 34.961 -2.967 -36.888 1.00 86.88 353 GLN A N 1
ATOM 2778 C CA . GLN A 1 353 ? 36.322 -3.097 -37.406 1.00 86.88 353 GLN A CA 1
ATOM 2779 C C . GLN A 1 353 ? 36.380 -4.069 -38.590 1.00 86.88 353 GLN A C 1
ATOM 2781 O O . GLN A 1 353 ? 36.968 -3.739 -39.617 1.00 86.88 353 GLN A O 1
ATOM 2786 N N . GLU A 1 354 ? 35.722 -5.225 -38.491 1.00 85.12 354 GLU A N 1
ATOM 2787 C CA . GLU A 1 354 ? 35.632 -6.195 -39.586 1.00 85.12 354 GLU A CA 1
ATOM 2788 C C . GLU A 1 354 ? 34.876 -5.613 -40.792 1.00 85.12 354 GLU A C 1
ATOM 2790 O O . GLU A 1 354 ? 35.323 -5.741 -41.930 1.00 85.12 354 GLU A O 1
ATOM 2795 N N . ALA A 1 355 ? 33.779 -4.885 -40.560 1.00 80.88 355 ALA A N 1
ATOM 2796 C CA . ALA A 1 355 ? 33.067 -4.171 -41.620 1.00 80.88 355 ALA A CA 1
ATOM 2797 C C . ALA A 1 355 ? 33.938 -3.087 -42.284 1.00 80.88 355 ALA A C 1
ATOM 2799 O O . ALA A 1 355 ? 33.926 -2.950 -43.506 1.00 80.88 355 ALA A O 1
ATOM 2800 N N . ALA A 1 356 ? 34.721 -2.332 -41.506 1.00 82.81 356 ALA A N 1
ATOM 2801 C CA . ALA A 1 356 ? 35.647 -1.331 -42.032 1.00 82.81 356 ALA A CA 1
ATOM 2802 C C . ALA A 1 356 ? 36.779 -1.972 -42.852 1.00 82.81 356 ALA A C 1
ATOM 2804 O O . ALA A 1 356 ? 37.095 -1.482 -43.936 1.00 82.81 356 ALA A O 1
ATOM 2805 N N . LYS A 1 357 ? 37.335 -3.097 -42.385 1.00 84.44 357 LYS A N 1
ATOM 2806 C CA . LYS A 1 357 ? 38.341 -3.876 -43.118 1.00 84.44 357 LYS A CA 1
ATOM 2807 C C . LYS A 1 357 ? 37.788 -4.381 -44.452 1.00 84.44 357 LYS A C 1
ATOM 2809 O O . LYS A 1 357 ? 38.405 -4.153 -45.488 1.00 84.44 357 LYS A O 1
ATOM 2814 N N . ARG A 1 358 ? 36.590 -4.975 -44.452 1.00 79.00 358 ARG A N 1
ATOM 2815 C CA . ARG A 1 358 ? 35.908 -5.433 -45.677 1.00 79.00 358 ARG A CA 1
ATOM 2816 C C . ARG A 1 358 ? 35.659 -4.296 -46.668 1.00 79.00 358 ARG A C 1
ATOM 2818 O O . ARG A 1 358 ? 35.864 -4.475 -47.863 1.00 79.00 358 ARG A O 1
ATOM 2825 N N . ARG A 1 359 ? 35.285 -3.107 -46.182 1.00 78.19 359 ARG A N 1
ATOM 2826 C CA . ARG A 1 359 ? 35.138 -1.905 -47.022 1.00 78.19 359 ARG A CA 1
ATOM 2827 C C . ARG A 1 359 ? 36.465 -1.431 -47.608 1.00 78.19 359 ARG A C 1
ATOM 2829 O O . ARG A 1 359 ? 36.504 -1.071 -48.779 1.00 78.19 359 ARG A O 1
ATOM 2836 N N . ALA A 1 360 ? 37.545 -1.453 -46.827 1.00 78.44 360 ALA A N 1
ATOM 2837 C CA . ALA A 1 360 ? 38.875 -1.108 -47.324 1.00 78.44 360 ALA A CA 1
ATOM 2838 C C . ALA A 1 360 ? 39.341 -2.085 -48.419 1.00 78.44 360 ALA A C 1
ATOM 2840 O O . ALA A 1 360 ? 39.889 -1.656 -49.428 1.00 78.44 360 ALA A O 1
ATOM 2841 N N . GLU A 1 361 ? 39.056 -3.381 -48.264 1.00 76.62 361 GLU A N 1
ATOM 2842 C CA . GLU A 1 361 ? 39.385 -4.417 -49.250 1.00 76.62 361 GLU A CA 1
ATOM 2843 C C . GLU A 1 361 ? 38.544 -4.366 -50.538 1.00 76.62 361 GLU A C 1
ATOM 2845 O O . GLU A 1 361 ? 38.960 -4.936 -51.553 1.00 76.62 361 GLU A O 1
ATOM 2850 N N . ALA A 1 362 ? 37.381 -3.702 -50.511 1.00 72.19 362 ALA A N 1
ATOM 2851 C CA . ALA A 1 362 ? 36.519 -3.505 -51.678 1.00 72.19 362 ALA A CA 1
ATOM 2852 C C . ALA A 1 362 ? 37.110 -2.512 -52.695 1.00 72.19 362 ALA A C 1
ATOM 2854 O O . ALA A 1 362 ? 36.717 -2.520 -53.861 1.00 72.19 362 ALA A O 1
ATOM 2855 N N . ARG A 1 363 ? 38.078 -1.679 -52.283 1.00 74.06 363 ARG A N 1
ATOM 2856 C CA . ARG A 1 363 ? 38.822 -0.781 -53.177 1.00 74.06 363 ARG A CA 1
ATOM 2857 C C . ARG A 1 363 ? 40.235 -1.317 -53.428 1.00 74.06 363 ARG A C 1
ATOM 2859 O O . ARG A 1 363 ? 40.844 -1.886 -52.519 1.00 74.06 363 ARG A O 1
ATOM 2866 N N . PRO A 1 364 ? 40.782 -1.148 -54.643 1.00 76.81 364 PRO A N 1
ATOM 2867 C CA . PRO A 1 364 ? 42.168 -1.504 -54.892 1.00 76.81 364 PRO A CA 1
ATOM 2868 C C . PRO A 1 364 ? 43.089 -0.527 -54.141 1.00 76.81 364 PRO A C 1
ATOM 2870 O O . PRO A 1 364 ? 42.823 0.680 -54.136 1.00 76.81 364 PRO A O 1
ATOM 2873 N N . PRO A 1 365 ? 44.168 -1.005 -53.498 1.00 76.56 365 PRO A N 1
ATOM 2874 C CA . PRO A 1 365 ? 45.174 -0.122 -52.921 1.00 76.56 365 PRO A CA 1
ATOM 2875 C C . PRO A 1 365 ? 45.873 0.695 -54.019 1.00 76.56 365 PRO A C 1
ATOM 2877 O O . PRO A 1 365 ? 46.026 0.252 -55.159 1.00 76.56 365 PRO A O 1
ATOM 2880 N N . ALA A 1 366 ? 46.288 1.914 -53.673 1.00 75.94 366 ALA A N 1
ATOM 2881 C CA . ALA A 1 366 ? 46.940 2.821 -54.612 1.00 75.94 366 ALA A CA 1
ATOM 2882 C C . ALA A 1 366 ? 48.312 2.278 -55.059 1.00 75.94 366 ALA A C 1
ATOM 2884 O O . ALA A 1 366 ? 49.075 1.774 -54.239 1.00 75.94 366 ALA A O 1
ATOM 2885 N N . GLY A 1 367 ? 48.634 2.420 -56.351 1.00 74.88 367 GLY A N 1
ATOM 2886 C CA . GLY A 1 367 ? 49.964 2.107 -56.894 1.00 74.88 367 GLY A CA 1
ATOM 2887 C C . GLY A 1 367 ? 50.201 0.658 -57.346 1.00 74.88 367 GLY A C 1
ATOM 2888 O O . GLY A 1 367 ? 51.350 0.297 -57.574 1.00 74.88 367 GLY A O 1
ATOM 2889 N N . MET A 1 368 ? 49.156 -0.166 -57.496 1.00 75.44 368 MET A N 1
ATOM 2890 C CA . MET A 1 368 ? 49.289 -1.544 -58.001 1.00 75.44 368 MET A CA 1
ATOM 2891 C C . MET A 1 368 ? 49.764 -1.618 -59.460 1.00 75.44 368 MET A C 1
ATOM 2893 O O . MET A 1 368 ? 49.292 -0.876 -60.323 1.00 75.44 368 MET A O 1
ATOM 2897 N N . THR A 1 369 ? 50.634 -2.587 -59.747 1.00 75.00 369 THR A N 1
ATOM 2898 C CA . THR A 1 369 ? 51.067 -2.940 -61.108 1.00 75.00 369 THR A CA 1
ATOM 2899 C C . THR A 1 369 ? 50.037 -3.831 -61.826 1.00 75.00 369 THR A C 1
ATOM 2901 O O . THR A 1 369 ? 49.132 -4.395 -61.208 1.00 75.00 369 THR A O 1
ATOM 2904 N N . GLY A 1 370 ? 50.145 -3.982 -63.153 1.00 74.06 370 GLY A N 1
ATOM 2905 C CA . GLY A 1 370 ? 49.131 -4.667 -63.975 1.00 74.06 370 GLY A CA 1
ATOM 2906 C C . GLY A 1 370 ? 48.822 -6.120 -63.573 1.00 74.06 370 GLY A C 1
ATOM 2907 O O . GLY A 1 370 ? 47.659 -6.521 -63.580 1.00 74.06 370 GLY A O 1
ATOM 2908 N N . LEU A 1 371 ? 49.829 -6.902 -63.170 1.00 76.44 371 LEU A N 1
ATOM 2909 C CA . LEU A 1 371 ? 49.641 -8.287 -62.704 1.00 76.44 371 LEU A CA 1
ATOM 2910 C C . LEU A 1 371 ? 49.019 -8.343 -61.298 1.00 76.44 371 LEU A C 1
ATOM 2912 O O . LEU A 1 371 ? 48.150 -9.176 -61.024 1.00 76.44 371 LEU A O 1
ATOM 2916 N N . GLU A 1 372 ? 49.407 -7.420 -60.416 1.00 79.12 372 GLU A N 1
ATOM 2917 C CA . GLU A 1 372 ? 48.829 -7.293 -59.075 1.00 79.12 372 GLU A CA 1
ATOM 2918 C C . GLU A 1 372 ? 47.351 -6.899 -59.148 1.00 79.12 372 GLU A C 1
ATOM 2920 O O . GLU A 1 372 ? 46.528 -7.497 -58.450 1.00 79.12 372 GLU A O 1
ATOM 2925 N N . MET A 1 373 ? 46.998 -5.983 -60.056 1.00 80.12 373 MET A N 1
ATOM 2926 C CA . MET A 1 373 ? 45.619 -5.571 -60.321 1.00 80.12 373 MET A CA 1
ATOM 2927 C C . MET A 1 373 ? 44.751 -6.752 -60.771 1.00 80.12 373 MET A C 1
ATOM 2929 O O . MET A 1 373 ? 43.669 -6.954 -60.225 1.00 80.12 373 MET A O 1
ATOM 2933 N N . GLN A 1 374 ? 45.240 -7.595 -61.686 1.00 80.50 374 GLN A N 1
ATOM 2934 C CA . GLN A 1 374 ? 44.508 -8.785 -62.137 1.00 80.50 374 GLN A CA 1
ATOM 2935 C C . GLN A 1 374 ? 44.294 -9.802 -61.008 1.00 80.50 374 GLN A C 1
ATOM 2937 O O . GLN A 1 374 ? 43.207 -10.368 -60.866 1.00 80.50 374 GLN A O 1
ATOM 2942 N N . SER A 1 375 ? 45.307 -10.017 -60.162 1.00 83.56 375 SER A N 1
ATOM 2943 C CA . SER A 1 375 ? 45.182 -10.896 -58.991 1.00 83.56 375 SER A CA 1
ATOM 2944 C C . SER A 1 375 ? 44.187 -10.348 -57.957 1.00 83.56 375 SER A C 1
ATOM 2946 O O . SER A 1 375 ? 43.453 -11.104 -57.318 1.00 83.56 375 SER A O 1
ATOM 2948 N N . TRP A 1 376 ? 44.134 -9.022 -57.796 1.00 85.75 376 TRP A N 1
ATOM 2949 C CA . TRP A 1 376 ? 43.171 -8.347 -56.936 1.00 85.75 376 TRP A CA 1
ATOM 2950 C C . TRP A 1 376 ? 41.753 -8.428 -57.508 1.00 85.75 376 TRP A C 1
ATOM 2952 O O . TRP A 1 376 ? 40.844 -8.785 -56.767 1.00 85.75 376 TRP A O 1
ATOM 2962 N N . GLN A 1 377 ? 41.571 -8.202 -58.813 1.00 84.38 377 GLN A N 1
ATOM 2963 C CA . GLN A 1 377 ? 40.279 -8.307 -59.497 1.00 84.38 377 GLN A CA 1
ATOM 2964 C C . GLN A 1 377 ? 39.672 -9.707 -59.361 1.00 84.38 377 GLN A C 1
ATOM 2966 O O . GLN A 1 377 ? 38.494 -9.810 -59.034 1.00 84.38 377 GLN A O 1
ATOM 2971 N N . ARG A 1 378 ? 40.461 -10.783 -59.516 1.00 84.12 378 ARG A N 1
ATOM 2972 C CA . ARG A 1 378 ? 39.974 -12.161 -59.291 1.00 84.12 378 ARG A CA 1
ATOM 2973 C C . ARG A 1 378 ? 39.482 -12.367 -57.858 1.00 84.12 378 ARG A C 1
ATOM 2975 O O . ARG A 1 378 ? 38.341 -12.759 -57.653 1.00 84.12 378 ARG A O 1
ATOM 2982 N N . ARG A 1 379 ? 40.299 -11.992 -56.865 1.00 83.56 379 ARG A N 1
ATOM 2983 C CA . ARG A 1 379 ? 39.909 -12.068 -55.443 1.00 83.56 379 ARG A CA 1
ATOM 2984 C C . ARG A 1 379 ? 38.693 -11.198 -55.121 1.00 83.56 379 ARG A C 1
ATOM 2986 O O . ARG A 1 379 ? 37.889 -11.548 -54.265 1.00 83.56 379 ARG A O 1
ATOM 2993 N N . ALA A 1 380 ? 38.554 -10.049 -55.775 1.00 83.31 380 ALA A N 1
ATOM 2994 C CA . ALA A 1 380 ? 37.412 -9.167 -55.600 1.00 83.31 380 ALA A CA 1
ATOM 2995 C C . ALA A 1 380 ? 36.130 -9.747 -56.220 1.00 83.31 380 ALA A C 1
ATOM 2997 O O . ALA A 1 380 ? 35.086 -9.656 -55.581 1.00 83.31 380 ALA A O 1
ATOM 2998 N N . ILE A 1 381 ? 36.212 -10.393 -57.387 1.00 84.56 381 ILE A N 1
ATOM 2999 C CA . ILE A 1 381 ? 35.086 -11.100 -58.021 1.00 84.56 381 ILE A CA 1
ATOM 3000 C C . ILE A 1 381 ? 34.609 -12.257 -57.144 1.00 84.56 381 ILE A C 1
ATOM 3002 O O . ILE A 1 381 ? 33.415 -12.330 -56.861 1.00 84.56 381 ILE A O 1
ATOM 3006 N N . ASP A 1 382 ? 35.523 -13.086 -56.632 1.00 84.31 382 ASP A N 1
ATOM 3007 C CA . ASP A 1 382 ? 35.170 -14.176 -55.714 1.00 84.31 382 ASP A CA 1
ATOM 3008 C C . ASP A 1 382 ? 34.436 -13.645 -54.469 1.00 84.31 382 ASP A C 1
ATOM 3010 O O . ASP A 1 382 ? 33.369 -14.140 -54.112 1.00 84.31 382 ASP A O 1
ATOM 3014 N N . ARG A 1 383 ? 34.923 -12.548 -53.868 1.00 82.56 383 ARG A N 1
ATOM 3015 C CA . ARG A 1 383 ? 34.245 -11.903 -52.728 1.00 82.56 383 ARG A CA 1
ATOM 3016 C C . ARG A 1 383 ? 32.865 -11.348 -53.081 1.00 82.56 383 ARG A C 1
ATOM 3018 O O . ARG A 1 383 ? 31.934 -11.507 -52.300 1.00 82.56 383 ARG A O 1
ATOM 3025 N N . ILE A 1 384 ? 32.711 -10.684 -54.228 1.00 83.88 384 ILE A N 1
ATOM 3026 C CA . ILE A 1 384 ? 31.414 -10.140 -54.674 1.00 83.88 384 ILE A CA 1
ATOM 3027 C C . ILE A 1 384 ? 30.425 -11.279 -54.959 1.00 83.88 384 ILE A C 1
ATOM 3029 O O . ILE A 1 384 ? 29.226 -11.146 -54.698 1.00 83.88 384 ILE A O 1
ATOM 3033 N N . ARG A 1 385 ? 30.911 -12.425 -55.447 1.00 83.56 385 ARG A N 1
ATOM 3034 C CA . ARG A 1 385 ? 30.093 -13.623 -55.647 1.00 83.56 385 ARG A CA 1
ATOM 3035 C C . ARG A 1 385 ? 29.574 -14.183 -54.322 1.00 83.56 385 ARG A C 1
ATOM 3037 O O . ARG A 1 385 ? 28.406 -14.560 -54.275 1.00 83.56 385 ARG A O 1
ATOM 3044 N N . ASP A 1 386 ? 30.365 -14.143 -53.259 1.00 80.88 386 ASP A N 1
ATOM 3045 C CA . ASP A 1 386 ? 29.965 -14.670 -51.948 1.00 80.88 386 ASP A CA 1
ATOM 3046 C C . ASP A 1 386 ? 29.030 -13.730 -51.161 1.00 80.88 386 ASP A C 1
ATOM 3048 O O . ASP A 1 386 ? 28.362 -14.158 -50.218 1.00 80.88 386 ASP A O 1
ATOM 3052 N N . ILE A 1 387 ? 28.935 -12.453 -51.549 1.00 82.69 387 ILE A N 1
ATOM 3053 C CA . ILE A 1 387 ? 28.031 -11.483 -50.918 1.00 82.69 387 ILE A CA 1
ATOM 3054 C C . ILE A 1 387 ? 26.627 -11.562 -51.542 1.00 82.69 387 ILE A C 1
ATOM 3056 O O . ILE A 1 387 ? 26.441 -11.567 -52.768 1.00 82.69 387 ILE A O 1
ATOM 3060 N N . ASP A 1 388 ? 25.616 -11.592 -50.672 1.00 78.31 388 ASP A N 1
ATOM 3061 C CA . ASP A 1 388 ? 24.202 -11.527 -51.039 1.00 78.31 388 ASP A CA 1
ATOM 3062 C C . ASP A 1 388 ? 23.805 -10.068 -51.335 1.00 78.31 388 ASP A C 1
ATOM 3064 O O . ASP A 1 388 ? 23.670 -9.236 -50.429 1.00 78.31 388 ASP A O 1
ATOM 3068 N N . ALA A 1 389 ? 23.610 -9.762 -52.621 1.00 76.56 389 ALA A N 1
ATOM 3069 C CA . ALA A 1 389 ? 23.234 -8.431 -53.099 1.00 76.56 389 ALA A CA 1
ATOM 3070 C C . ALA A 1 389 ? 21.874 -7.961 -52.569 1.00 76.56 389 ALA A C 1
ATOM 3072 O O . ALA A 1 389 ? 21.596 -6.759 -52.569 1.00 76.56 389 ALA A O 1
ATOM 3073 N N . GLU A 1 390 ? 21.034 -8.882 -52.089 1.00 76.56 390 GLU A N 1
ATOM 3074 C CA . GLU A 1 390 ? 19.729 -8.540 -51.550 1.00 76.56 390 GLU A CA 1
ATOM 3075 C C . GLU A 1 390 ? 19.806 -8.005 -50.118 1.00 76.56 390 GLU A C 1
ATOM 3077 O O . GLU A 1 390 ? 19.024 -7.119 -49.762 1.00 76.56 390 GLU A O 1
ATOM 3082 N N . LYS A 1 391 ? 20.738 -8.531 -49.316 1.00 77.88 391 LYS A N 1
ATOM 3083 C CA . LYS A 1 391 ? 20.838 -8.269 -47.873 1.00 77.88 391 LYS A CA 1
ATOM 3084 C C . LYS A 1 391 ? 21.874 -7.210 -47.520 1.00 77.88 391 LYS A C 1
ATOM 3086 O O . LYS A 1 391 ? 21.662 -6.462 -46.568 1.00 77.88 391 LYS A O 1
ATOM 3091 N N . GLU A 1 392 ? 22.984 -7.147 -48.256 1.00 83.12 392 GLU A N 1
ATOM 3092 C CA . GLU A 1 392 ? 24.117 -6.265 -47.936 1.00 83.12 392 GLU A CA 1
ATOM 3093 C C . GLU A 1 392 ? 24.639 -5.511 -49.176 1.00 83.12 392 GLU A C 1
ATOM 3095 O O . GLU A 1 392 ? 25.817 -5.623 -49.532 1.00 83.12 392 GLU A O 1
ATOM 3100 N N . PRO A 1 393 ? 23.790 -4.710 -49.856 1.00 83.81 393 PRO A N 1
ATOM 3101 C CA . PRO A 1 393 ? 24.201 -3.971 -51.051 1.00 83.81 393 PRO A CA 1
ATOM 3102 C C . PRO A 1 393 ? 25.281 -2.912 -50.752 1.00 83.81 393 PRO A C 1
ATOM 3104 O O . PRO A 1 393 ? 26.088 -2.583 -51.620 1.00 83.81 393 PRO A O 1
ATOM 3107 N N . ASP A 1 394 ? 25.350 -2.414 -49.513 1.00 82.50 394 ASP A N 1
ATOM 3108 C CA . ASP A 1 394 ? 26.383 -1.495 -49.021 1.00 82.50 394 ASP A CA 1
ATOM 3109 C C . ASP A 1 394 ? 27.786 -2.118 -49.012 1.00 82.50 394 ASP A C 1
ATOM 3111 O O . ASP A 1 394 ? 28.773 -1.423 -49.263 1.00 82.50 394 ASP A O 1
ATOM 3115 N N . MET A 1 395 ? 27.880 -3.432 -48.787 1.00 81.75 395 MET A N 1
ATOM 3116 C CA . MET A 1 395 ? 29.155 -4.153 -48.751 1.00 81.75 395 MET A CA 1
ATOM 3117 C C . MET A 1 395 ? 29.718 -4.412 -50.150 1.00 81.75 395 MET A C 1
ATOM 3119 O O . MET A 1 395 ? 30.933 -4.379 -50.317 1.00 81.75 395 MET A O 1
ATOM 3123 N N . ILE A 1 396 ? 28.859 -4.590 -51.160 1.00 83.88 396 ILE A N 1
ATOM 3124 C CA . ILE A 1 396 ? 29.282 -4.791 -52.558 1.00 83.88 396 ILE A CA 1
ATOM 3125 C C . ILE A 1 396 ? 29.921 -3.523 -53.132 1.00 83.88 396 ILE A C 1
ATOM 3127 O O . ILE A 1 396 ? 30.943 -3.602 -53.806 1.00 83.88 396 ILE A O 1
ATOM 3131 N N . LEU A 1 397 ? 29.343 -2.348 -52.852 1.00 84.12 397 LEU A N 1
ATOM 3132 C CA . LEU A 1 397 ? 29.905 -1.067 -53.302 1.00 84.12 397 LEU A CA 1
ATOM 3133 C C . LEU A 1 397 ? 30.968 -0.495 -52.349 1.00 84.12 397 LEU A C 1
ATOM 3135 O O . LEU A 1 397 ? 31.617 0.495 -52.681 1.00 84.12 397 LEU A O 1
ATOM 3139 N N . GLY A 1 398 ? 31.143 -1.085 -51.163 1.00 81.56 398 GLY A N 1
ATOM 3140 C CA . GLY A 1 398 ? 32.090 -0.604 -50.156 1.00 81.56 398 GLY A CA 1
ATOM 3141 C C . GLY A 1 398 ? 31.721 0.760 -49.560 1.00 81.56 398 GLY A C 1
ATOM 3142 O O . GLY A 1 398 ? 32.611 1.515 -49.174 1.00 81.56 398 GLY A O 1
ATOM 3143 N N . VAL A 1 399 ? 30.428 1.092 -49.493 1.00 84.31 399 VAL A N 1
ATOM 3144 C CA . VAL A 1 399 ? 29.914 2.377 -48.978 1.00 84.31 399 VAL A CA 1
ATOM 3145 C C . VAL A 1 399 ? 29.341 2.235 -47.567 1.00 84.31 399 VAL A C 1
ATOM 3147 O O . VAL A 1 399 ? 29.047 1.132 -47.098 1.00 84.31 399 VAL A O 1
ATOM 3150 N N . GLN A 1 400 ? 29.194 3.352 -46.847 1.00 79.31 400 GLN A N 1
ATOM 3151 C CA . GLN A 1 400 ? 28.508 3.330 -45.554 1.00 79.31 400 GLN A CA 1
ATOM 3152 C C . GLN A 1 400 ? 27.008 3.020 -45.718 1.00 79.31 400 GLN A C 1
ATOM 3154 O O . GLN A 1 400 ? 26.388 3.380 -46.719 1.00 79.31 400 GLN A O 1
ATOM 3159 N N . ARG A 1 401 ? 26.399 2.348 -44.729 1.00 79.06 401 ARG A N 1
ATOM 3160 C CA . ARG A 1 401 ? 24.935 2.186 -44.703 1.00 79.06 401 ARG A CA 1
ATOM 3161 C C . ARG A 1 401 ? 24.302 3.567 -44.571 1.00 79.06 401 ARG A C 1
ATOM 3163 O O . ARG A 1 401 ? 24.727 4.330 -43.710 1.00 79.06 401 ARG A O 1
ATOM 3170 N N . GLY A 1 402 ? 23.337 3.874 -45.435 1.00 78.38 402 GLY A N 1
ATOM 3171 C CA . GLY A 1 402 ? 22.740 5.210 -45.520 1.00 78.38 402 GLY A CA 1
ATOM 3172 C C . GLY A 1 402 ? 23.613 6.246 -46.244 1.00 78.38 402 GLY A C 1
ATOM 3173 O O . GLY A 1 402 ? 23.351 7.443 -46.131 1.00 78.38 402 GLY A O 1
ATOM 3174 N N . ALA A 1 403 ? 24.652 5.822 -46.980 1.00 80.56 403 ALA A N 1
ATOM 3175 C CA . ALA A 1 403 ? 25.487 6.738 -47.753 1.00 80.56 403 ALA A CA 1
ATOM 3176 C C . ALA A 1 403 ? 24.641 7.596 -48.719 1.00 80.56 403 ALA A C 1
ATOM 3178 O O . ALA A 1 403 ? 23.714 7.095 -49.370 1.00 80.56 403 ALA A O 1
ATOM 3179 N N . PRO A 1 404 ? 24.946 8.899 -48.846 1.00 85.00 404 PRO A N 1
ATOM 3180 C CA . PRO A 1 404 ? 24.232 9.786 -49.747 1.00 85.00 404 PRO A CA 1
ATOM 3181 C C . PRO A 1 404 ? 24.394 9.339 -51.204 1.00 85.00 404 PRO A C 1
ATOM 3183 O O . PRO A 1 404 ? 25.421 8.803 -51.615 1.00 85.00 404 PRO A O 1
ATOM 3186 N N . LYS A 1 405 ? 23.386 9.639 -52.033 1.00 86.88 405 LYS A N 1
ATOM 3187 C CA . LYS A 1 405 ? 23.333 9.219 -53.447 1.00 86.88 405 LYS A CA 1
ATOM 3188 C C . LYS A 1 405 ? 24.595 9.548 -54.262 1.00 86.88 405 LYS A C 1
ATOM 3190 O O . LYS A 1 405 ? 24.899 8.826 -55.208 1.00 86.88 405 LYS A O 1
ATOM 3195 N N . HIS A 1 406 ? 25.308 10.630 -53.934 1.00 85.19 406 HIS A N 1
ATOM 3196 C CA . HIS A 1 406 ? 26.544 11.002 -54.630 1.00 85.19 406 HIS A CA 1
ATOM 3197 C C . HIS A 1 406 ? 27.694 10.027 -54.328 1.00 85.19 406 HIS A C 1
ATOM 3199 O O . HIS A 1 406 ? 28.371 9.601 -55.256 1.00 85.19 406 HIS A O 1
ATOM 3205 N N . GLU A 1 407 ? 27.841 9.599 -53.074 1.00 85.62 407 GLU A N 1
ATOM 3206 C CA . GLU A 1 407 ? 28.872 8.652 -52.634 1.00 85.62 407 GLU A CA 1
ATOM 3207 C C . GLU A 1 407 ? 28.620 7.255 -53.222 1.00 85.62 407 GLU A C 1
ATOM 3209 O O . GLU A 1 407 ? 29.535 6.600 -53.720 1.00 85.62 407 GLU A O 1
ATOM 3214 N N . VAL A 1 408 ? 27.351 6.831 -53.281 1.00 86.12 408 VAL A N 1
ATOM 3215 C CA . VAL A 1 408 ? 26.951 5.578 -53.950 1.00 86.12 408 VAL A CA 1
ATOM 3216 C C . VAL A 1 408 ? 27.278 5.618 -55.450 1.00 86.12 408 VAL A C 1
ATOM 3218 O O . VAL A 1 408 ? 27.728 4.621 -56.017 1.00 86.12 408 VAL A O 1
ATOM 3221 N N . LYS A 1 409 ? 27.069 6.767 -56.110 1.00 87.69 409 LYS A N 1
ATOM 3222 C CA . LYS A 1 409 ? 27.379 6.950 -57.538 1.00 87.69 409 LYS A CA 1
ATOM 3223 C C . LYS A 1 409 ? 28.882 6.884 -57.804 1.00 87.69 409 LYS A C 1
ATOM 3225 O O . LYS A 1 409 ? 29.286 6.234 -58.763 1.00 87.69 409 LYS A O 1
ATOM 3230 N N . GLU A 1 410 ? 29.679 7.538 -56.969 1.00 86.94 410 GLU A N 1
ATOM 3231 C CA . GLU A 1 410 ? 31.138 7.557 -57.079 1.00 86.94 410 GLU A CA 1
ATOM 3232 C C . GLU A 1 410 ? 31.732 6.154 -56.888 1.00 86.94 410 GLU A C 1
ATOM 3234 O O . GLU A 1 410 ? 32.512 5.687 -57.719 1.00 86.94 410 GLU A O 1
ATOM 3239 N N . ALA A 1 411 ? 31.290 5.431 -55.854 1.00 85.31 411 ALA A N 1
ATOM 3240 C CA . ALA A 1 411 ? 31.733 4.063 -55.591 1.00 85.31 411 ALA A CA 1
ATOM 3241 C C . ALA A 1 411 ? 31.354 3.096 -56.725 1.00 85.31 411 ALA A C 1
ATOM 3243 O O . ALA A 1 411 ? 32.168 2.278 -57.154 1.00 85.31 411 ALA A O 1
ATOM 3244 N N . TYR A 1 412 ? 30.139 3.232 -57.265 1.00 89.19 412 TYR A N 1
ATOM 3245 C CA . TYR A 1 412 ? 29.715 2.478 -58.442 1.00 89.19 412 TYR A CA 1
ATOM 3246 C C . TYR A 1 412 ? 30.599 2.760 -59.659 1.00 89.19 412 TYR A C 1
ATOM 3248 O O . TYR A 1 412 ? 31.012 1.825 -60.334 1.00 89.19 412 TYR A O 1
ATOM 3256 N N . GLN A 1 413 ? 30.895 4.030 -59.950 1.00 88.38 413 GLN A N 1
ATOM 3257 C CA . GLN A 1 413 ? 31.726 4.401 -61.099 1.00 88.38 413 GLN A CA 1
ATOM 3258 C C . GLN A 1 413 ? 33.136 3.817 -60.983 1.00 88.38 413 GLN A C 1
ATOM 3260 O O . GLN A 1 413 ? 33.647 3.273 -61.960 1.00 88.38 413 GLN A O 1
ATOM 3265 N N . ALA A 1 414 ? 33.729 3.861 -59.787 1.00 84.12 414 ALA A N 1
ATOM 3266 C CA . ALA A 1 414 ? 35.034 3.264 -59.527 1.00 84.12 414 ALA A CA 1
ATOM 3267 C C . ALA A 1 414 ? 35.042 1.748 -59.802 1.00 84.12 414 ALA A C 1
ATOM 3269 O O . ALA A 1 414 ? 35.933 1.251 -60.488 1.00 84.12 414 ALA A O 1
ATOM 3270 N N . LEU A 1 415 ? 34.027 1.015 -59.333 1.00 84.56 415 LEU A N 1
ATOM 3271 C CA . LEU A 1 415 ? 33.918 -0.431 -59.558 1.00 84.56 415 LEU A CA 1
ATOM 3272 C C . LEU A 1 415 ? 33.549 -0.775 -61.009 1.00 84.56 415 LEU A C 1
ATOM 3274 O O . LEU A 1 415 ? 34.097 -1.719 -61.571 1.00 84.56 415 LEU A O 1
ATOM 3278 N N . ALA A 1 416 ? 32.685 0.009 -61.653 1.00 86.69 416 ALA A N 1
ATOM 3279 C CA . ALA A 1 416 ? 32.283 -0.216 -63.039 1.00 86.69 416 ALA A CA 1
ATOM 3280 C C . ALA A 1 416 ? 33.461 -0.081 -64.019 1.00 86.69 416 ALA A C 1
ATOM 3282 O O . ALA A 1 416 ? 33.538 -0.825 -64.994 1.00 86.69 416 ALA A O 1
ATOM 3283 N N . ILE A 1 417 ? 34.406 0.827 -63.742 1.00 86.12 417 ILE A N 1
ATOM 3284 C CA . ILE A 1 417 ? 35.643 0.967 -64.524 1.00 86.12 417 ILE A CA 1
ATOM 3285 C C . ILE A 1 417 ? 36.545 -0.265 -64.354 1.00 86.12 417 ILE A C 1
ATOM 3287 O O . ILE A 1 417 ? 37.151 -0.715 -65.327 1.00 86.12 417 ILE A O 1
ATOM 3291 N N . LEU A 1 418 ? 36.626 -0.814 -63.138 1.00 81.81 418 LEU A N 1
ATOM 3292 C CA . LEU A 1 418 ? 37.506 -1.938 -62.799 1.00 81.81 418 LEU A CA 1
ATOM 3293 C C . LEU A 1 418 ? 36.967 -3.300 -63.253 1.00 81.81 418 LEU A C 1
ATOM 3295 O O . LEU A 1 418 ? 37.761 -4.170 -63.600 1.00 81.81 418 LEU A O 1
ATOM 3299 N N . PHE A 1 419 ? 35.647 -3.489 -63.255 1.00 81.69 419 PHE A N 1
ATOM 3300 C CA . PHE A 1 419 ? 34.988 -4.763 -63.572 1.00 81.69 419 PHE A CA 1
ATOM 3301 C C . PHE A 1 419 ? 34.254 -4.749 -64.921 1.00 81.69 419 PHE A C 1
ATOM 3303 O O . PHE A 1 419 ? 33.405 -5.601 -65.168 1.00 81.69 419 PHE A O 1
ATOM 3310 N N . HIS A 1 420 ? 34.553 -3.787 -65.803 1.00 82.19 420 HIS A N 1
ATOM 3311 C CA . HIS A 1 420 ? 33.952 -3.749 -67.138 1.00 82.19 420 HIS A CA 1
ATOM 3312 C C . HIS A 1 420 ? 34.261 -5.049 -67.913 1.00 82.19 420 HIS A C 1
ATOM 3314 O O . HIS A 1 420 ? 35.439 -5.417 -67.967 1.00 82.19 420 HIS A O 1
ATOM 3320 N N . PRO A 1 421 ? 33.271 -5.701 -68.561 1.00 76.50 421 PRO A N 1
ATOM 3321 C CA . PRO A 1 421 ? 33.460 -6.978 -69.262 1.00 76.50 421 PRO A CA 1
ATOM 3322 C C . PRO A 1 421 ? 34.611 -6.974 -70.280 1.00 76.50 421 PRO A C 1
ATOM 3324 O O . PRO A 1 421 ? 35.364 -7.935 -70.358 1.00 76.50 421 PRO A O 1
ATOM 3327 N N . ASP A 1 422 ? 34.815 -5.855 -70.984 1.00 79.12 422 ASP A N 1
ATOM 3328 C CA . ASP A 1 422 ? 35.896 -5.725 -71.979 1.00 79.12 422 ASP A CA 1
ATOM 3329 C C . ASP A 1 422 ? 37.295 -5.495 -71.381 1.00 79.12 422 ASP A C 1
ATOM 3331 O O . ASP A 1 422 ? 38.303 -5.683 -72.058 1.00 79.12 422 ASP A O 1
ATOM 3335 N N . LYS A 1 423 ? 37.384 -5.026 -70.130 1.00 76.69 423 LYS A N 1
ATOM 3336 C CA . LYS A 1 423 ? 38.658 -4.650 -69.484 1.00 76.69 423 LYS A CA 1
ATOM 3337 C C . LYS A 1 423 ? 39.091 -5.645 -68.412 1.00 76.69 423 LYS A C 1
ATOM 3339 O O . LYS A 1 423 ? 40.269 -5.692 -68.064 1.00 76.69 423 LYS A O 1
ATOM 3344 N N . CYS A 1 424 ? 38.157 -6.426 -67.879 1.00 77.12 424 CYS A N 1
ATOM 3345 C CA . CYS A 1 424 ? 38.414 -7.431 -66.863 1.00 77.12 424 CYS A CA 1
ATOM 3346 C C . CYS A 1 424 ? 38.428 -8.825 -67.503 1.00 77.12 424 CYS A C 1
ATOM 3348 O O . CYS A 1 424 ? 37.384 -9.420 -67.733 1.00 77.12 424 CYS A O 1
ATOM 3350 N N . GLY A 1 425 ? 39.620 -9.369 -67.763 1.00 70.81 425 GLY A N 1
ATOM 3351 C CA . GLY A 1 425 ? 39.793 -10.717 -68.327 1.00 70.81 425 GLY A CA 1
ATOM 3352 C C . GLY A 1 425 ? 39.610 -11.864 -67.322 1.00 70.81 425 GLY A C 1
ATOM 3353 O O . GLY A 1 425 ? 40.177 -12.938 -67.517 1.00 70.81 425 GLY A O 1
ATOM 3354 N N . ALA A 1 426 ? 38.920 -11.633 -66.203 1.00 75.12 426 ALA A N 1
ATOM 3355 C CA . ALA A 1 426 ? 38.664 -12.654 -65.193 1.00 75.12 426 ALA A CA 1
ATOM 3356 C C . ALA A 1 426 ? 37.360 -13.414 -65.510 1.00 75.12 426 ALA A C 1
ATOM 3358 O O . ALA A 1 426 ? 36.394 -12.784 -65.952 1.00 75.12 426 ALA A O 1
ATOM 3359 N N . PRO A 1 427 ? 37.303 -14.740 -65.272 1.00 73.69 427 PRO A N 1
ATOM 3360 C CA . PRO A 1 427 ? 36.044 -15.477 -65.351 1.00 73.69 427 PRO A CA 1
ATOM 3361 C C . PRO A 1 427 ? 35.037 -14.867 -64.363 1.00 73.69 427 PRO A C 1
ATOM 3363 O O . PRO A 1 427 ? 35.426 -14.380 -63.302 1.00 73.69 427 PRO A O 1
ATOM 3366 N N . ASP A 1 428 ? 33.759 -14.845 -64.737 1.00 80.50 428 ASP A N 1
ATOM 3367 C CA . ASP A 1 428 ? 32.638 -14.343 -63.923 1.00 80.50 428 ASP A CA 1
ATOM 3368 C C . ASP A 1 428 ? 32.597 -12.815 -63.677 1.00 80.50 428 ASP A C 1
ATOM 3370 O O . ASP A 1 428 ? 31.814 -12.326 -62.858 1.00 80.50 428 ASP A O 1
ATOM 3374 N N . ALA A 1 429 ? 33.374 -12.015 -64.421 1.00 81.12 429 ALA A N 1
ATOM 3375 C CA . ALA A 1 429 ? 33.322 -10.547 -64.330 1.00 81.12 429 ALA A CA 1
ATOM 3376 C C . ALA A 1 429 ? 31.924 -9.967 -64.649 1.00 81.12 429 ALA A C 1
ATOM 3378 O O . ALA A 1 429 ? 31.500 -8.984 -64.035 1.00 81.12 429 ALA A O 1
ATOM 3379 N N . SER A 1 430 ? 31.185 -10.602 -65.568 1.00 84.12 430 SER A N 1
ATOM 3380 C CA . SER A 1 430 ? 29.805 -10.232 -65.919 1.00 84.12 430 SER A CA 1
ATOM 3381 C C . SER A 1 430 ? 28.842 -10.394 -64.735 1.00 84.12 430 SER A C 1
ATOM 3383 O O . SER A 1 430 ? 28.064 -9.486 -64.436 1.00 84.12 430 SER A O 1
ATOM 3385 N N . ASP A 1 431 ? 28.942 -11.504 -64.003 1.00 85.00 431 ASP A N 1
ATOM 3386 C CA . ASP A 1 431 ? 28.066 -11.814 -62.868 1.00 85.00 431 ASP A CA 1
ATOM 3387 C C . ASP A 1 431 ? 28.348 -10.885 -61.681 1.00 85.00 431 ASP A C 1
ATOM 3389 O O . ASP A 1 431 ? 27.430 -10.362 -61.039 1.00 85.00 431 ASP A O 1
ATOM 3393 N N . ALA A 1 432 ? 29.629 -10.598 -61.427 1.00 84.75 432 ALA A N 1
ATOM 3394 C CA . ALA A 1 432 ? 30.035 -9.602 -60.440 1.00 84.75 432 ALA A CA 1
ATOM 3395 C C . ALA A 1 432 ? 29.514 -8.198 -60.800 1.00 84.75 432 ALA A C 1
ATOM 3397 O O . ALA A 1 432 ? 28.988 -7.492 -59.935 1.00 84.75 432 ALA A O 1
ATOM 3398 N N . MET A 1 433 ? 29.578 -7.807 -62.078 1.00 88.31 433 MET A N 1
ATOM 3399 C CA . MET A 1 433 ? 29.021 -6.539 -62.559 1.00 88.31 433 MET A CA 1
ATOM 3400 C C . MET A 1 433 ? 27.496 -6.477 -62.389 1.00 88.31 433 MET A C 1
ATOM 3402 O O . MET A 1 433 ? 26.957 -5.444 -61.982 1.00 88.31 433 MET A O 1
ATOM 3406 N N . GLN A 1 434 ? 26.780 -7.576 -62.637 1.00 88.88 434 GLN A N 1
ATOM 3407 C CA . GLN A 1 434 ? 25.336 -7.636 -62.412 1.00 88.88 434 GLN A CA 1
ATOM 3408 C C . GLN A 1 434 ? 24.990 -7.409 -60.935 1.00 88.88 434 GLN A C 1
ATOM 3410 O O . GLN A 1 434 ? 24.111 -6.602 -60.629 1.00 88.88 434 GLN A O 1
ATOM 3415 N N . LYS A 1 435 ? 25.734 -8.024 -60.008 1.00 88.06 435 LYS A N 1
ATOM 3416 C CA . LYS A 1 435 ? 25.574 -7.783 -58.565 1.00 88.06 435 LYS A CA 1
ATOM 3417 C C . LYS A 1 435 ? 25.874 -6.336 -58.162 1.00 88.06 435 LYS A C 1
ATOM 3419 O O . LYS A 1 435 ? 25.125 -5.763 -57.371 1.00 88.06 435 LYS A O 1
ATOM 3424 N N . ILE A 1 436 ? 26.915 -5.722 -58.731 1.00 89.12 436 ILE A N 1
ATOM 3425 C CA . ILE A 1 436 ? 27.248 -4.298 -58.534 1.00 89.12 436 ILE A CA 1
ATOM 3426 C C . ILE A 1 436 ? 26.089 -3.398 -59.002 1.00 89.12 436 ILE A C 1
ATOM 3428 O O . ILE A 1 436 ? 25.721 -2.439 -58.315 1.00 89.12 436 ILE A O 1
ATOM 3432 N N . ASN A 1 437 ? 25.471 -3.719 -60.142 1.00 90.38 437 ASN A N 1
ATOM 3433 C CA . ASN A 1 437 ? 24.314 -2.990 -60.665 1.00 90.38 437 ASN A CA 1
ATOM 3434 C C . ASN A 1 437 ? 23.085 -3.127 -59.750 1.00 90.38 437 ASN A C 1
ATOM 3436 O O . ASN A 1 437 ? 22.463 -2.114 -59.415 1.00 90.38 437 ASN A O 1
ATOM 3440 N N . THR A 1 438 ? 22.769 -4.344 -59.293 1.00 90.69 438 THR A N 1
ATOM 3441 C CA . THR A 1 438 ? 21.679 -4.599 -58.334 1.00 90.69 438 THR A CA 1
ATOM 3442 C C . THR A 1 438 ? 21.899 -3.838 -57.025 1.00 90.69 438 THR A C 1
ATOM 3444 O O . THR A 1 438 ? 20.991 -3.162 -56.533 1.00 90.69 438 THR A O 1
ATOM 3447 N N . ALA A 1 439 ? 23.125 -3.860 -56.492 1.00 88.50 439 ALA A N 1
ATOM 3448 C CA . ALA A 1 439 ? 23.487 -3.144 -55.272 1.00 88.50 439 ALA A CA 1
ATOM 3449 C C . ALA A 1 439 ? 23.283 -1.625 -55.404 1.00 88.50 439 ALA A C 1
ATOM 3451 O O . ALA A 1 439 ? 22.691 -0.995 -54.522 1.00 88.50 439 ALA A O 1
ATOM 3452 N N . ARG A 1 440 ? 23.695 -1.031 -56.535 1.00 91.00 440 ARG A N 1
ATOM 3453 C CA . ARG A 1 440 ? 23.453 0.392 -56.827 1.00 91.00 440 ARG A CA 1
ATOM 3454 C C . ARG A 1 440 ? 21.965 0.718 -56.832 1.00 91.00 440 ARG A C 1
ATOM 3456 O O . ARG A 1 440 ? 21.572 1.698 -56.204 1.00 91.00 440 ARG A O 1
ATOM 3463 N N . GLN A 1 441 ? 21.149 -0.059 -57.543 1.00 89.81 441 GLN A N 1
ATOM 3464 C CA . GLN A 1 441 ? 19.709 0.199 -57.632 1.00 89.81 441 GLN A CA 1
ATOM 3465 C C . GLN A 1 441 ? 19.067 0.208 -56.242 1.00 89.81 441 GLN A C 1
ATOM 3467 O O . GLN A 1 441 ? 18.360 1.154 -55.893 1.00 89.81 441 GLN A O 1
ATOM 3472 N N . LYS A 1 442 ? 19.396 -0.780 -55.406 1.00 87.94 442 LYS A N 1
ATOM 3473 C CA . LYS A 1 442 ? 18.870 -0.877 -54.042 1.00 87.94 442 LYS A CA 1
ATOM 3474 C C . LYS A 1 442 ? 19.292 0.269 -53.138 1.00 87.94 442 LYS A C 1
ATOM 3476 O O . LYS A 1 442 ? 18.445 0.843 -52.461 1.00 87.94 442 LYS A O 1
ATOM 3481 N N . LEU A 1 443 ? 20.567 0.648 -53.148 1.00 85.50 443 LEU A N 1
ATOM 3482 C CA . LEU A 1 443 ? 21.047 1.770 -52.336 1.00 85.50 443 LEU A CA 1
ATOM 3483 C C . LEU A 1 443 ? 20.451 3.107 -52.790 1.00 85.50 443 LEU A C 1
ATOM 3485 O O . LEU A 1 443 ? 20.164 3.967 -51.960 1.00 85.50 443 LEU A O 1
ATOM 3489 N N . PHE A 1 444 ? 20.198 3.277 -54.090 1.00 84.88 444 PHE A N 1
ATOM 3490 C CA . PHE A 1 444 ? 19.518 4.462 -54.614 1.00 84.88 444 PHE A CA 1
ATOM 3491 C C . PHE A 1 444 ? 18.051 4.556 -54.170 1.00 84.88 444 PHE A C 1
ATOM 3493 O O . PHE A 1 444 ? 17.596 5.662 -53.866 1.00 84.88 444 PHE A O 1
ATOM 3500 N N . LEU A 1 445 ? 17.342 3.422 -54.112 1.00 83.94 445 LEU A N 1
ATOM 3501 C CA . LEU A 1 445 ? 15.966 3.325 -53.605 1.00 83.94 445 LEU A CA 1
ATOM 3502 C C . LEU A 1 445 ? 15.900 3.489 -52.075 1.00 83.94 445 LEU A C 1
ATOM 3504 O O . LEU A 1 445 ? 15.008 4.159 -51.555 1.00 83.94 445 LEU A O 1
ATOM 3508 N N . ALA A 1 446 ? 16.870 2.950 -51.337 1.00 75.38 446 ALA A N 1
ATOM 3509 C CA . ALA A 1 446 ? 16.949 3.117 -49.885 1.00 75.38 446 ALA A CA 1
ATOM 3510 C C . ALA A 1 446 ? 17.217 4.584 -49.494 1.00 75.38 446 ALA A C 1
ATOM 3512 O O . ALA A 1 446 ? 16.529 5.133 -48.632 1.00 75.38 446 ALA A O 1
ATOM 3513 N N . ALA A 1 447 ? 18.123 5.264 -50.209 1.00 67.56 447 ALA A N 1
ATOM 3514 C CA . ALA A 1 447 ? 18.479 6.666 -49.974 1.00 67.56 447 ALA A CA 1
ATOM 3515 C C . ALA A 1 447 ? 17.337 7.674 -50.237 1.00 67.56 447 ALA A C 1
ATOM 3517 O O . ALA A 1 447 ? 17.467 8.848 -49.880 1.00 67.56 447 ALA A O 1
ATOM 3518 N N . THR A 1 448 ? 16.236 7.263 -50.881 1.00 60.09 448 THR A N 1
ATOM 3519 C CA . THR A 1 448 ? 15.001 8.068 -50.973 1.00 60.09 448 THR A CA 1
ATOM 3520 C C . THR A 1 448 ? 14.081 7.918 -49.766 1.00 60.09 448 THR A C 1
ATOM 3522 O O . THR A 1 448 ? 13.369 8.865 -49.462 1.00 60.09 448 THR A O 1
ATOM 3525 N N . SER A 1 449 ? 14.113 6.779 -49.068 1.00 55.50 449 SER A N 1
ATOM 3526 C CA . SER A 1 449 ? 13.173 6.464 -47.980 1.00 55.50 449 SER A CA 1
ATOM 3527 C C . SER A 1 449 ? 13.606 6.969 -46.596 1.00 55.50 449 SER A C 1
ATOM 3529 O O . SER A 1 449 ? 12.764 7.295 -45.769 1.00 55.50 449 SER A O 1
ATOM 3531 N N . GLU A 1 450 ? 14.911 7.111 -46.336 1.00 50.66 450 GLU A N 1
ATOM 3532 C CA . GLU A 1 450 ? 15.421 7.502 -45.007 1.00 50.66 450 GLU A CA 1
ATOM 3533 C C . GLU A 1 450 ? 15.417 9.026 -44.749 1.00 50.66 450 GLU A C 1
ATOM 3535 O O . GLU A 1 450 ? 15.724 9.469 -43.644 1.00 50.66 450 GLU A O 1
ATOM 3540 N N . ARG A 1 451 ? 15.048 9.857 -45.739 1.00 50.62 451 ARG A N 1
ATOM 3541 C CA . ARG A 1 451 ? 15.027 11.329 -45.598 1.00 50.62 451 ARG A CA 1
ATOM 3542 C C . ARG A 1 451 ? 13.735 11.922 -45.021 1.00 50.62 451 ARG A C 1
ATOM 3544 O O . ARG A 1 451 ? 13.693 13.135 -44.844 1.00 50.62 451 ARG A O 1
ATOM 3551 N N . GLU A 1 452 ? 12.729 11.125 -44.662 1.00 45.69 452 GLU A N 1
ATOM 3552 C CA . GLU A 1 452 ? 11.460 11.647 -44.110 1.00 45.69 452 GLU A CA 1
ATOM 3553 C C . GLU A 1 452 ? 11.296 11.561 -42.577 1.00 45.69 452 GLU A C 1
ATOM 3555 O O . GLU A 1 452 ? 10.279 12.016 -42.064 1.00 45.69 452 GLU A O 1
ATOM 3560 N N . CYS A 1 453 ? 12.282 11.095 -41.796 1.00 40.22 453 CYS A N 1
ATOM 3561 C CA . CYS A 1 453 ? 12.113 10.973 -40.331 1.00 40.22 453 CYS A CA 1
ATOM 3562 C C . CYS A 1 453 ? 13.278 11.480 -39.456 1.00 40.22 453 CYS A C 1
ATOM 3564 O O . CYS A 1 453 ? 13.563 10.903 -38.408 1.00 40.22 453 CYS A O 1
ATOM 3566 N N . ALA A 1 454 ? 13.914 12.601 -39.805 1.00 40.69 454 ALA A N 1
ATOM 3567 C CA . A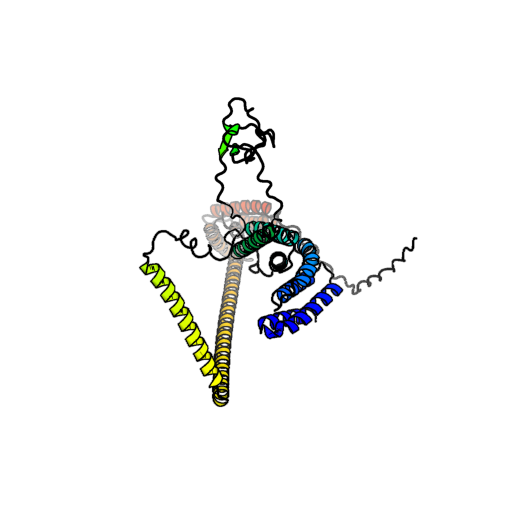LA A 1 454 ? 14.741 13.335 -38.842 1.00 40.69 454 ALA A CA 1
ATOM 3568 C C . ALA A 1 454 ? 14.497 14.850 -38.957 1.00 40.69 454 ALA A C 1
ATOM 3570 O O . ALA A 1 454 ? 14.925 15.447 -39.948 1.00 40.69 454 ALA A O 1
ATOM 3571 N N . PRO A 1 455 ? 13.822 15.505 -37.986 1.00 48.47 455 PRO A N 1
ATOM 3572 C CA . PRO A 1 455 ? 13.822 16.961 -37.939 1.00 48.47 455 PRO A CA 1
ATOM 3573 C C . PRO A 1 455 ? 15.265 17.459 -37.742 1.00 48.47 455 PRO A C 1
ATOM 3575 O O . PRO A 1 455 ? 16.043 16.809 -37.033 1.00 48.47 455 PRO A O 1
ATOM 3578 N N . PRO A 1 456 ? 15.650 18.587 -38.365 1.00 51.62 456 PRO A N 1
ATOM 3579 C CA . PRO A 1 456 ? 17.013 19.096 -38.276 1.00 51.62 456 PRO A CA 1
ATOM 3580 C C . PRO A 1 456 ? 17.392 19.377 -36.812 1.00 51.62 456 PRO A C 1
ATOM 3582 O O . PRO A 1 456 ? 16.546 19.850 -36.044 1.00 51.62 456 PRO A O 1
ATOM 3585 N N . PRO A 1 457 ? 18.646 19.107 -36.399 1.00 53.56 457 PRO A N 1
ATOM 3586 C CA . PRO A 1 457 ? 19.097 19.450 -35.058 1.00 53.56 457 PRO A CA 1
ATOM 3587 C C . PRO A 1 457 ? 18.973 20.969 -34.851 1.00 53.56 457 PRO A C 1
ATOM 3589 O O . PRO A 1 457 ? 19.311 21.734 -35.761 1.00 53.56 457 PRO A O 1
ATOM 3592 N N . PRO A 1 458 ? 18.488 21.433 -33.683 1.00 57.53 458 PRO A N 1
ATOM 3593 C CA . PRO A 1 458 ? 18.406 22.861 -33.409 1.00 57.53 458 PRO A CA 1
ATOM 3594 C C . PRO A 1 458 ? 19.807 23.488 -33.479 1.00 57.53 458 PRO A C 1
ATOM 3596 O O . PRO A 1 458 ? 20.789 22.826 -33.122 1.00 57.53 458 PRO A O 1
ATOM 3599 N N . PRO A 1 459 ? 19.922 24.752 -33.925 1.00 61.03 459 PRO A N 1
ATOM 3600 C CA . PRO A 1 459 ? 21.215 25.404 -34.081 1.00 61.03 459 PRO A CA 1
ATOM 3601 C C . PRO A 1 459 ? 21.981 25.435 -32.747 1.00 61.03 459 PRO A C 1
ATOM 3603 O O . PRO A 1 459 ? 21.359 25.536 -31.681 1.00 61.03 459 PRO A O 1
ATOM 3606 N N . PRO A 1 460 ? 23.326 25.357 -32.781 1.00 50.75 460 PRO A N 1
ATOM 3607 C CA . PRO A 1 460 ? 24.139 25.410 -31.577 1.00 50.75 460 PRO A CA 1
ATOM 3608 C C . PRO A 1 460 ? 23.870 26.725 -30.845 1.00 50.75 460 PRO A C 1
ATOM 3610 O O . PRO A 1 460 ? 24.032 27.812 -31.399 1.00 50.75 460 PRO A O 1
ATOM 3613 N N . ARG A 1 461 ? 23.433 26.616 -29.586 1.00 47.03 461 ARG A N 1
ATOM 3614 C CA . ARG A 1 461 ? 23.280 27.767 -28.695 1.00 47.03 461 ARG A CA 1
ATOM 3615 C C . ARG A 1 461 ? 24.656 28.402 -28.529 1.00 47.03 461 ARG A C 1
ATOM 3617 O O . ARG A 1 461 ? 25.567 27.771 -27.997 1.00 47.03 461 ARG A O 1
ATOM 3624 N N . THR A 1 462 ? 24.806 29.634 -28.993 1.00 49.31 462 THR A N 1
ATOM 3625 C CA . THR A 1 462 ? 25.957 30.462 -28.644 1.00 49.31 462 THR A CA 1
ATOM 3626 C C . THR A 1 462 ? 25.989 30.634 -27.119 1.00 49.31 462 THR A C 1
ATOM 3628 O O . THR A 1 462 ? 24.930 30.780 -26.498 1.00 49.31 462 THR A O 1
ATOM 3631 N N . PRO A 1 463 ? 27.165 30.590 -26.471 1.00 44.06 463 PRO A N 1
ATOM 3632 C CA . PRO A 1 463 ? 27.260 30.902 -25.056 1.00 44.06 463 PRO A CA 1
ATOM 3633 C C . PRO A 1 463 ? 26.993 32.400 -24.880 1.00 44.06 463 PRO A C 1
ATOM 3635 O O . PRO A 1 463 ? 27.854 33.239 -25.134 1.00 44.06 463 PRO A O 1
ATOM 3638 N N . SER A 1 464 ? 25.775 32.748 -24.470 1.00 39.88 464 SER A N 1
ATOM 3639 C CA . SER A 1 464 ? 25.445 34.093 -24.017 1.00 39.88 464 SER A CA 1
ATOM 3640 C C . SER A 1 464 ? 26.196 34.366 -22.714 1.00 39.88 464 SER A C 1
ATOM 3642 O O . SER A 1 464 ? 25.811 33.895 -21.641 1.00 39.88 464 SER A O 1
ATOM 3644 N N . THR A 1 465 ? 27.277 35.133 -22.798 1.00 50.56 465 THR A N 1
ATOM 3645 C CA . THR A 1 465 ? 27.867 35.822 -21.653 1.00 50.56 465 THR A CA 1
ATOM 3646 C C . THR A 1 465 ? 26.902 36.917 -21.202 1.00 50.56 465 THR A C 1
ATOM 3648 O O . THR A 1 465 ? 26.955 38.045 -21.682 1.00 50.56 465 THR A O 1
ATOM 3651 N N . SER A 1 466 ? 25.987 36.586 -20.296 1.00 41.00 466 SER A N 1
ATOM 3652 C CA . SER A 1 466 ? 25.226 37.578 -19.533 1.00 41.00 466 SER A CA 1
ATOM 3653 C C . SER A 1 466 ? 24.943 37.035 -18.137 1.00 41.00 466 SER A C 1
ATOM 3655 O O . SER A 1 466 ? 23.894 36.461 -17.849 1.00 41.00 466 SER A O 1
ATOM 3657 N N . SER A 1 467 ? 25.918 37.202 -17.251 1.00 52.06 467 SER A N 1
ATOM 3658 C CA . SER A 1 467 ? 25.687 37.212 -15.814 1.00 52.06 467 SER A CA 1
ATOM 3659 C C . SER A 1 467 ? 24.894 38.474 -15.468 1.00 52.06 467 SER A C 1
ATOM 3661 O O . SER A 1 467 ? 25.462 39.548 -15.272 1.00 52.06 467 SER A O 1
ATOM 3663 N N . THR A 1 468 ? 23.570 38.367 -15.414 1.00 51.75 468 THR A N 1
ATOM 3664 C CA . THR A 1 468 ? 22.725 39.372 -14.760 1.00 51.75 468 THR A CA 1
ATOM 3665 C C . THR A 1 468 ? 21.580 38.645 -14.054 1.00 51.75 468 THR A C 1
ATOM 3667 O O . THR A 1 468 ? 20.819 37.939 -14.716 1.00 51.75 468 THR A O 1
ATOM 3670 N N . PRO A 1 469 ? 21.473 38.727 -12.716 1.00 57.94 469 PRO A N 1
ATOM 3671 C CA . PRO A 1 469 ? 20.385 38.088 -11.988 1.00 57.94 469 PRO A CA 1
ATOM 3672 C C . PRO A 1 469 ? 19.048 38.785 -12.299 1.00 57.94 469 PRO A C 1
ATOM 3674 O O . PRO A 1 469 ? 19.037 39.994 -12.547 1.00 57.94 469 PRO A O 1
ATOM 3677 N N . PRO A 1 470 ? 17.915 38.060 -12.277 1.00 56.31 470 PRO A N 1
ATOM 3678 C CA . PRO A 1 470 ? 16.611 38.651 -12.555 1.00 56.31 470 PRO A CA 1
ATOM 3679 C C . PRO A 1 470 ? 16.240 39.698 -11.486 1.00 56.31 470 PRO A C 1
ATOM 3681 O O . PRO A 1 470 ? 16.560 39.505 -10.306 1.00 56.31 470 PRO A O 1
ATOM 3684 N N . PRO A 1 471 ? 15.548 40.795 -11.855 1.00 50.62 471 PRO A N 1
ATOM 3685 C CA . PRO A 1 471 ? 15.058 41.756 -10.880 1.00 50.62 471 PRO A CA 1
ATOM 3686 C C . PRO A 1 471 ? 14.031 41.083 -9.966 1.00 50.62 471 PR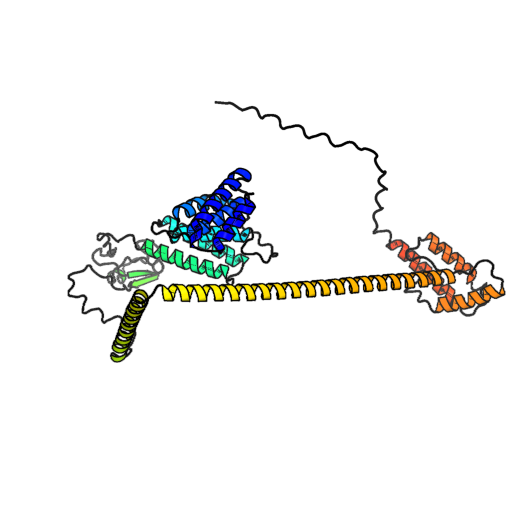O A C 1
ATOM 3688 O O . PRO A 1 471 ? 13.159 40.333 -10.408 1.00 50.62 471 PRO A O 1
ATOM 3691 N N . ARG A 1 472 ? 14.159 41.354 -8.664 1.00 52.69 472 ARG A N 1
ATOM 3692 C CA . ARG A 1 472 ? 13.211 40.921 -7.636 1.00 52.69 472 ARG A CA 1
ATOM 3693 C C . ARG A 1 472 ? 11.810 41.420 -7.989 1.00 52.69 472 ARG A C 1
ATOM 3695 O O . ARG A 1 472 ? 11.635 42.588 -8.329 1.00 52.69 472 ARG A O 1
ATOM 3702 N N . SER A 1 473 ? 10.827 40.536 -7.860 1.00 55.81 473 SER A N 1
ATOM 3703 C CA . SER A 1 473 ? 9.406 40.864 -7.952 1.00 55.81 473 SER A CA 1
ATOM 3704 C C . SER A 1 473 ? 9.072 42.046 -7.028 1.00 55.81 473 SER A C 1
ATOM 3706 O O . SER A 1 473 ? 9.514 42.037 -5.873 1.00 55.81 473 SER A O 1
ATOM 3708 N N . PRO A 1 474 ? 8.306 43.052 -7.484 1.00 60.75 474 PRO A N 1
ATOM 3709 C CA . PRO A 1 474 ? 7.877 44.139 -6.614 1.00 60.75 474 PRO A CA 1
ATOM 3710 C C . PRO A 1 474 ? 6.915 43.606 -5.537 1.00 60.75 474 PRO A C 1
ATOM 3712 O O . PRO A 1 474 ? 6.151 42.672 -5.806 1.00 60.75 474 PRO A O 1
ATOM 3715 N N . PRO A 1 475 ? 6.933 44.172 -4.317 1.00 58.00 475 PRO A N 1
ATOM 3716 C CA . PRO A 1 475 ? 5.995 43.783 -3.272 1.00 58.00 475 PRO A CA 1
ATOM 3717 C C . PRO A 1 475 ? 4.549 44.103 -3.693 1.00 58.00 475 PRO A C 1
ATOM 3719 O O . PRO A 1 475 ? 4.323 45.068 -4.433 1.00 58.00 475 PRO A O 1
ATOM 3722 N N . PRO A 1 476 ? 3.554 43.325 -3.227 1.00 51.94 476 PRO A N 1
ATOM 3723 C CA . PRO A 1 476 ? 2.155 43.631 -3.490 1.00 51.94 476 PRO A CA 1
ATOM 3724 C C . PRO A 1 476 ? 1.794 44.994 -2.886 1.00 51.94 476 PRO A C 1
ATOM 3726 O O . PRO A 1 476 ? 2.130 45.288 -1.737 1.00 51.94 476 PRO A O 1
ATOM 3729 N N . ARG A 1 477 ? 1.109 45.831 -3.676 1.00 45.09 477 ARG A N 1
ATOM 3730 C CA . ARG A 1 477 ? 0.523 47.091 -3.197 1.00 45.09 477 ARG A CA 1
ATOM 3731 C C . ARG A 1 477 ? -0.495 46.789 -2.089 1.00 45.09 477 ARG A C 1
ATOM 3733 O O . ARG A 1 477 ? -1.208 45.789 -2.198 1.00 45.09 477 ARG A O 1
ATOM 3740 N N . PRO A 1 478 ? -0.605 47.640 -1.057 1.00 42.50 478 PRO A N 1
ATOM 3741 C CA . PRO A 1 478 ? -1.680 47.524 -0.087 1.00 42.50 478 PRO A CA 1
ATOM 3742 C C . PRO A 1 478 ? -3.008 47.763 -0.809 1.00 42.50 478 PRO A C 1
ATOM 3744 O O . PRO A 1 478 ? -3.217 48.817 -1.403 1.00 42.50 478 PRO A O 1
ATOM 3747 N N . THR A 1 479 ? -3.901 46.776 -0.784 1.00 44.38 479 THR A N 1
ATOM 3748 C CA . THR A 1 479 ? -5.307 47.007 -1.109 1.00 44.38 479 THR A CA 1
ATOM 3749 C C . THR A 1 479 ? -5.864 47.938 -0.046 1.00 44.38 479 THR A C 1
ATOM 3751 O O . THR A 1 479 ? -5.999 47.560 1.121 1.00 44.38 479 THR A O 1
ATOM 3754 N N . GLU A 1 480 ? -6.124 49.172 -0.459 1.00 41.47 480 GLU A N 1
ATOM 3755 C CA . GLU A 1 480 ? -6.885 50.141 0.304 1.00 41.47 480 GLU A CA 1
ATOM 3756 C C . GLU A 1 480 ? -8.218 49.525 0.726 1.00 41.47 480 GLU A C 1
ATOM 3758 O O . GLU A 1 480 ? -8.919 48.859 -0.039 1.00 41.47 480 GLU A O 1
ATOM 3763 N N . ARG A 1 481 ? -8.527 49.735 2.004 1.00 44.34 481 ARG A N 1
ATOM 3764 C CA . ARG A 1 481 ? -9.821 49.463 2.607 1.00 44.34 481 ARG A CA 1
ATOM 3765 C C . ARG A 1 481 ? -10.895 50.171 1.788 1.00 44.34 481 ARG A C 1
ATOM 3767 O O . ARG A 1 481 ? -10.965 51.396 1.805 1.00 44.34 481 ARG A O 1
ATOM 3774 N N . CYS A 1 482 ? -11.773 49.403 1.156 1.00 34.09 482 CYS A N 1
ATOM 3775 C CA . CYS A 1 482 ? -13.077 49.918 0.777 1.00 34.09 482 CYS A CA 1
ATOM 3776 C C . CYS A 1 482 ? -13.913 50.008 2.062 1.00 34.09 482 CYS A C 1
ATOM 3778 O O . CYS A 1 482 ? -14.470 49.024 2.544 1.00 34.09 482 CYS A O 1
ATOM 3780 N N . ILE A 1 483 ? -13.877 51.189 2.674 1.00 44.81 483 ILE A N 1
ATOM 3781 C CA . ILE A 1 483 ? -14.928 51.683 3.557 1.00 44.81 483 ILE A CA 1
ATOM 3782 C C . ILE A 1 483 ? -16.076 52.058 2.631 1.00 44.81 483 ILE A C 1
ATOM 3784 O O . ILE A 1 483 ? -15.894 53.006 1.877 1.00 44.81 483 ILE A O 1
ATOM 3788 N N . ILE A 1 484 ? -17.220 51.377 2.705 1.00 47.38 484 ILE A N 1
ATOM 3789 C CA . ILE A 1 484 ? -18.520 51.990 2.406 1.00 47.38 484 ILE A CA 1
ATOM 3790 C C . ILE A 1 484 ? -19.561 51.425 3.385 1.00 47.38 484 ILE A C 1
ATOM 3792 O O . ILE A 1 484 ? -19.681 50.208 3.548 1.00 47.38 484 ILE A O 1
ATOM 3796 N N . GLN A 1 485 ? -20.214 52.370 4.068 1.00 44.47 485 GLN A N 1
ATOM 3797 C CA . GLN A 1 485 ? -21.477 52.256 4.798 1.00 44.47 485 GLN A CA 1
ATOM 3798 C C . GLN A 1 485 ? -22.643 51.970 3.858 1.00 44.47 485 GLN A C 1
ATOM 3800 O O . GLN A 1 485 ? -22.622 52.523 2.738 1.00 44.47 485 GLN A O 1
#

Foldseek 3Di:
DLVVLLVVLVVQVVPDPVSLVVSLVSLVVSLVVCCVPPNLLDPSNLVSLLVNLVSQCSDVVRDLVVSLVSLVVNLVSLCVRLHLDDPPPDDPPCCPHSNNSSLSSLLSNLCSQLVPPPHDLVSLVVSLVSLVVSLVSCCVRVNCPDPVSVVSVVSSVSSVVSSVVVVPPPDPDPPPPPQPAAPPPSPHRQFKAFPPVGDRHHDPVRQPDPPDDQADPPPRDGGPHMDGHPDDDDDDDDDDPPVVVPPVPPPDDPDDDPVVVVVVVVVVVVVVVVVVVVVVVVVVCVVVDDVVNVVVVVVVVVVVVVVVVVVVVVVVVVVVVVVVVVVVVVVVVVVVVVVVVVVVVVVVVVVVVVLLVLLVLLADDPPDDPVRLLVSLQVNLVVLVPDDLVPCLCSLLSHDQLDALVSLVVSLVRVCVSLPPVNRPHPCSVVSNVSSVSSSVVSVVVNVPPPPPDDDDPDDDDPPPDPDDDDDDDDDDDDDDPDDD

Sequence (485 aa):
MLAFQANNALRLKQLNPPRLGRALRLQRGVYEGFLKLYGQEHPETLRAANDLAVTLSELQPPSYKEVKALLRRTLPVAGCVLGKDVYNGESESTYNGRFGIVLKMRWVYAEALYKDAGATLAELREAVATLEETTRTTRRVLGGAHRLTSAIEDELRKARAALRRSGRSSEPTPDDETTSRCVICMASQSDHFCIPCGHVVFCGSCARDPRLERKCPVCREHVEGVRRVEARPRAAAAPDARRAQTEARSYLPTPWSVEGQAAAERRFLERCLAAERQAAERQRQAEAWTPADEEELAALRLEAARRQREEAAERRRQEAAERRRQEAAAERQRQEAAAARRRRQEAAANKAQEAAKRRAEARPPAGMTGLEMQSWQRRAIDRIRDIDAEKEPDMILGVQRGAPKHEVKEAYQALAILFHPDKCGAPDASDAMQKINTARQKLFLAATSERECAPPPPPPRTPSTSSTPPPRSPPPRPTERCIIQ

pLDDT: mean 75.16, std 17.72, range [25.44, 97.62]

InterPro domains:
  IPR001623 DnaJ domain [PF00226] (396-443)
  IPR001623 DnaJ domain [PS50076] (392-448)
  IPR001623 DnaJ domain [SM00271] (391-448)
  IPR001623 DnaJ domain [cd06257] (396-443)
  IPR001841 Zinc finger, RING-type [PS50089] (182-220)
  IPR011990 Tetratricopeptide-like helical domain superfamily [G3DSA:1.25.40.10] (8-168)
  IPR013083 Zinc finger, RING/FYVE/PHD-type [G3DSA:3.30.40.10] (169-235)
  IPR036869 Chaperone J-domain superfamily [G3DSA:1.10.287.110] (369-448)
  IPR036869 Chaperone J-domain superfamily [SSF46565] (315-443)
  IPR051100 DnaJ subfamily B/C chaperone co-factors [PTHR43908] (302-442)

Radius of gyration: 47.15 Å; chains: 1; bounding box: 124×87×122 Å

Secondary structure (DSSP, 8-state):
-HHHHHHHHHHHHHH-GGGHHHHHHHHHHHHHHHHHHH-TT-HHHHHHHHHHHHHHHHSSS--HHHHHHHHHHHHHHHHHHS-SS---S--S-TTTSHHHHHHHHHHHHHHHHHH-TT--HHHHHHHHHHHHHHHHHHHHHH-TTSHHHHHHHHHHHHHHHHHHHHTT-SPPPTT-----B-TTTSSSB--EEEETT--EEE-TTGGG-TT--SB-TTT--B-SEEEE--PPPPPPPP--TTSTTTSTTS-PPS---HHHHHHHHHHHHHHHHHHHHHHHHHHHHHHS--HHHHHHHHHHHHHHHHHHHHHHHHHHHHHHHHHHHHHHHHHHHHHHHHHHHHHHHHHHHHHHHHHHHHHHHTSPPTT--HHHHHHHHHHHHHHHHHS-TTT-HHHHHTPPTT--HHHHHHHHHHHHHHS-TTT--STTHHHHHHHHHHHHHHHHHHHHHGGGS-PPPPPP--------PPPPPPPPPP-------